Protein AF-A0A7S0J065-F1 (afdb_monomer)

Radius of gyration: 28.49 Å; Cα contacts (8 Å, |Δi|>4): 469; chains: 1; bounding box: 98×64×79 Å

Mean predicted aligned error: 14.34 Å

pLDDT: mean 74.78, std 14.88, range [32.53, 93.94]

Nearest PDB structures (foldseek):
  7ryz-assembly1_C  TM=4.998E-01  e=7.658E-04  Rattus norvegicus
  7rz9-assembly1_A  TM=5.204E-01  e=8.927E-04  Rattus norvegicus
  8i7r-assembly1_C7  TM=1.883E-01  e=3.529E+00  Mus musculus

Sequence (421 aa):
MALDPPTSSSRLDYNSILEQGKMTIRETFSRTREKGEELINTLGITKDDLSKLERVPLICAFASLIINIMLILSIYSQGWVKGTAMYNGEPFTVHASLSDVTFNSVDGQRDLTSKIAGCSDVCHLNDLSGGCTEPVSGTTYPISGTLMTTSPVAWCQLSTAGGATFTLLWVGLVPGLLSIFATAIFAAKEIEKVGKIFDMIEAKGFTPLMQKIVLSLCWGALWICMFVAMVTFSAGVPDSLGIGHVEFESSFGFLRLCFLLISGFGALLITSLFELWHADKVAEAYAEFAETKLFSAKKALYYLLFVQGILYLLLSIKEMHWEVLLVVIAGYYLDAKVENFKLLYIATVSVTILLDIVRIGGFPSFDTMTPGQSFTGVLFIITFLSKFFVLAAIYFYEKEKEQFDNGHEFEQFDLPDEIAE

Structure (mmCIF, N/CA/C/O backbone):
data_AF-A0A7S0J065-F1
#
_entry.id   AF-A0A7S0J065-F1
#
loop_
_atom_site.group_PDB
_atom_site.id
_atom_site.type_symbol
_atom_site.label_atom_id
_atom_site.label_alt_id
_atom_site.label_comp_id
_atom_site.label_asym_id
_atom_site.label_entity_id
_atom_site.label_seq_id
_atom_site.pdbx_PDB_ins_code
_atom_site.Cartn_x
_atom_site.Cartn_y
_atom_site.Cartn_z
_atom_site.occupancy
_atom_site.B_iso_or_equiv
_atom_site.auth_seq_id
_atom_site.auth_comp_id
_atom_site.auth_asym_id
_atom_site.auth_atom_id
_atom_site.pdbx_PDB_model_num
ATOM 1 N N . MET A 1 1 ? 16.752 -34.361 -22.710 1.00 38.97 1 MET A N 1
ATOM 2 C CA . MET A 1 1 ? 17.748 -34.546 -21.634 1.00 38.97 1 MET A CA 1
ATOM 3 C C . MET A 1 1 ? 16.953 -34.531 -20.338 1.00 38.97 1 MET A C 1
ATOM 5 O O . MET A 1 1 ? 16.354 -33.507 -20.045 1.00 38.97 1 MET A O 1
ATOM 9 N N . ALA A 1 2 ? 16.768 -35.686 -19.697 1.00 32.53 2 ALA A N 1
ATOM 10 C CA . ALA A 1 2 ? 15.972 -35.788 -18.475 1.00 32.53 2 ALA A CA 1
ATOM 11 C C . ALA A 1 2 ? 16.761 -35.155 -17.320 1.00 32.53 2 ALA A C 1
ATOM 13 O O . ALA A 1 2 ? 17.936 -35.469 -17.154 1.00 32.53 2 ALA A O 1
ATOM 14 N N . LEU A 1 3 ? 16.144 -34.223 -16.593 1.00 35.75 3 LEU A N 1
ATOM 15 C CA . LEU A 1 3 ? 16.715 -33.647 -15.378 1.00 35.75 3 LEU A CA 1
ATOM 16 C C . LEU A 1 3 ? 16.614 -34.692 -14.264 1.00 35.75 3 LEU A C 1
ATOM 18 O O . LEU A 1 3 ? 15.516 -35.159 -13.958 1.00 35.75 3 LEU A O 1
ATOM 22 N N . ASP A 1 4 ? 17.754 -35.059 -13.685 1.00 36.25 4 ASP A N 1
ATOM 23 C CA . ASP A 1 4 ? 17.805 -35.924 -12.510 1.00 36.25 4 ASP A CA 1
ATOM 24 C C . ASP A 1 4 ? 17.101 -35.250 -11.315 1.00 36.25 4 ASP A C 1
ATOM 26 O O . ASP A 1 4 ? 17.242 -34.038 -11.113 1.00 36.25 4 ASP A O 1
ATOM 30 N N . PRO A 1 5 ? 16.341 -36.001 -10.497 1.00 45.41 5 PRO A N 1
ATOM 31 C CA . PRO A 1 5 ? 15.743 -35.466 -9.283 1.00 45.41 5 PRO A CA 1
ATOM 32 C C . PRO A 1 5 ? 16.831 -35.070 -8.268 1.00 45.41 5 PRO A C 1
ATOM 34 O O . PRO A 1 5 ? 17.869 -35.733 -8.182 1.00 45.41 5 PRO A O 1
ATOM 37 N N . PRO A 1 6 ? 16.603 -34.018 -7.457 1.00 42.81 6 PRO A N 1
ATOM 38 C CA . PRO A 1 6 ? 17.584 -33.545 -6.492 1.00 42.81 6 PRO A CA 1
ATOM 39 C C . PRO A 1 6 ? 17.939 -34.655 -5.497 1.00 42.81 6 PRO A C 1
ATOM 41 O O . PRO A 1 6 ? 17.072 -35.244 -4.845 1.00 42.81 6 PRO A O 1
ATOM 44 N N . THR A 1 7 ? 19.236 -34.936 -5.395 1.00 48.38 7 THR A N 1
ATOM 45 C CA . THR A 1 7 ? 19.818 -35.918 -4.480 1.00 48.38 7 THR A CA 1
ATOM 46 C C . THR A 1 7 ? 19.470 -35.589 -3.026 1.00 48.38 7 THR A C 1
ATOM 48 O O . THR A 1 7 ? 19.351 -34.428 -2.635 1.00 48.38 7 THR A O 1
ATOM 51 N N . SER A 1 8 ? 19.334 -36.624 -2.193 1.00 48.78 8 SER A N 1
ATOM 52 C CA . SER A 1 8 ? 18.976 -36.535 -0.767 1.00 48.78 8 SER A CA 1
ATOM 53 C C . SER A 1 8 ? 19.880 -35.617 0.074 1.00 48.78 8 SER A C 1
ATOM 55 O O . SER A 1 8 ? 19.476 -35.207 1.160 1.00 48.78 8 SER A O 1
ATOM 57 N N . SER A 1 9 ? 21.062 -35.243 -0.428 1.00 43.81 9 SER A N 1
ATOM 58 C CA . SER A 1 9 ? 21.976 -34.293 0.212 1.00 43.81 9 SER A CA 1
ATOM 59 C C . SER A 1 9 ? 21.490 -32.839 0.166 1.00 43.81 9 SER A C 1
ATOM 61 O O . SER A 1 9 ? 21.745 -32.104 1.112 1.00 43.81 9 SER A O 1
ATOM 63 N N . SER A 1 10 ? 20.746 -32.415 -0.865 1.00 45.28 10 SER A N 1
ATOM 64 C CA . SER A 1 10 ? 20.247 -31.027 -0.973 1.00 45.28 10 SER A CA 1
ATOM 65 C C . SER A 1 10 ? 19.024 -30.754 -0.085 1.00 45.28 10 SER A C 1
ATOM 67 O O . SER A 1 10 ? 18.814 -29.631 0.368 1.00 45.28 10 SER A O 1
ATOM 69 N N . ARG A 1 11 ? 18.243 -31.793 0.250 1.00 43.44 11 ARG A N 1
ATOM 70 C CA . ARG A 1 11 ? 17.146 -31.707 1.237 1.00 43.44 11 ARG A CA 1
ATOM 71 C C . ARG A 1 11 ? 17.638 -31.595 2.683 1.00 43.44 11 ARG A C 1
ATOM 73 O O . ARG A 1 11 ? 16.940 -31.014 3.510 1.00 43.44 11 ARG A O 1
ATOM 80 N N . LEU A 1 12 ? 18.810 -32.152 2.993 1.00 46.28 12 LEU A N 1
ATOM 81 C CA . LEU A 1 12 ? 19.429 -32.039 4.319 1.00 46.28 12 LEU A CA 1
ATOM 82 C C . LEU A 1 12 ? 19.931 -30.612 4.595 1.00 46.28 12 LEU A C 1
ATOM 84 O O . LEU A 1 12 ? 19.840 -30.156 5.732 1.00 46.28 12 LEU A O 1
ATOM 88 N N . ASP A 1 13 ? 20.364 -29.898 3.555 1.00 52.78 13 ASP A N 1
ATOM 89 C CA . ASP A 1 13 ? 20.879 -28.527 3.655 1.00 52.78 13 ASP A CA 1
ATOM 90 C C . ASP A 1 13 ? 19.757 -27.480 3.810 1.00 52.78 13 ASP A C 1
ATOM 92 O O . ASP A 1 13 ? 19.875 -26.505 4.541 1.00 52.78 13 ASP A O 1
ATOM 96 N N . TYR A 1 14 ? 18.586 -27.714 3.210 1.00 45.75 14 TYR A N 1
ATOM 97 C CA . TYR A 1 14 ? 17.443 -26.806 3.374 1.00 45.75 14 TYR A CA 1
ATOM 98 C C . TYR A 1 14 ? 16.852 -26.849 4.794 1.00 45.75 14 TYR A C 1
ATOM 100 O O . TYR A 1 14 ? 16.478 -25.822 5.359 1.00 45.75 14 TYR A O 1
ATOM 108 N N . ASN A 1 15 ? 16.792 -28.039 5.401 1.00 50.53 15 ASN A N 1
ATOM 109 C CA . ASN A 1 15 ? 16.288 -28.202 6.765 1.00 50.53 15 ASN A CA 1
ATOM 110 C C . ASN A 1 15 ? 17.253 -27.633 7.815 1.00 50.53 15 ASN A C 1
ATOM 112 O O . ASN A 1 15 ? 16.793 -27.111 8.830 1.00 50.53 15 ASN A O 1
ATOM 116 N N . SER A 1 16 ? 18.569 -27.689 7.577 1.00 57.53 16 SER A N 1
ATOM 117 C CA . SER A 1 16 ? 19.561 -27.075 8.470 1.00 57.53 16 SER A CA 1
ATOM 118 C C . SER A 1 16 ? 19.486 -25.544 8.422 1.00 57.53 16 SER A C 1
ATOM 120 O O . SER A 1 16 ? 19.492 -24.910 9.477 1.00 57.53 16 SER A O 1
ATOM 122 N N . ILE A 1 17 ? 19.306 -24.958 7.230 1.00 55.34 17 ILE A N 1
ATOM 123 C CA . ILE A 1 17 ? 19.110 -23.512 7.031 1.00 55.34 17 ILE A CA 1
ATOM 124 C C . ILE A 1 17 ? 17.791 -23.043 7.665 1.00 55.34 17 ILE A C 1
ATOM 126 O O . ILE A 1 17 ? 17.751 -21.997 8.315 1.00 55.34 17 ILE A O 1
ATOM 130 N N . LEU A 1 18 ? 16.713 -23.827 7.543 1.00 52.88 18 LEU A N 1
ATOM 131 C CA . LEU A 1 18 ? 15.417 -23.516 8.156 1.00 52.88 18 LEU A CA 1
ATOM 132 C C . LEU A 1 18 ? 15.484 -23.553 9.694 1.00 52.88 18 LEU A C 1
ATOM 134 O O . LEU A 1 18 ? 14.922 -22.681 10.358 1.00 52.88 18 LEU A O 1
ATOM 138 N N . GLU A 1 19 ? 16.174 -24.540 10.272 1.00 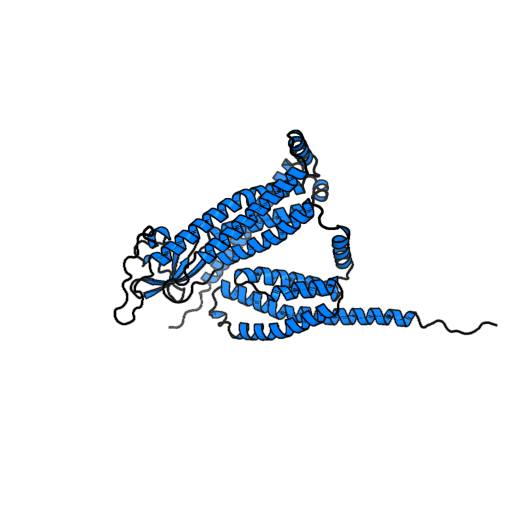62.38 19 GLU A N 1
ATOM 139 C CA . GLU A 1 19 ? 16.371 -24.631 11.724 1.00 62.38 19 GLU A CA 1
ATOM 140 C C . GLU A 1 19 ? 17.329 -23.552 12.250 1.00 62.38 19 GLU A C 1
ATOM 142 O O . GLU A 1 19 ? 17.053 -22.960 13.296 1.00 62.38 19 GLU A O 1
ATOM 147 N N . GLN A 1 20 ? 18.382 -23.196 11.503 1.00 58.31 20 GLN A N 1
ATOM 148 C CA . GLN A 1 20 ? 19.203 -22.019 11.812 1.00 58.31 20 GLN A CA 1
ATOM 149 C C . GLN A 1 20 ? 18.366 -20.737 11.794 1.00 58.31 20 GLN A C 1
ATOM 151 O O . GLN A 1 20 ? 18.419 -19.977 12.757 1.00 58.31 20 GLN A O 1
ATOM 156 N N . GLY A 1 21 ? 17.520 -20.534 10.779 1.00 46.12 21 GLY A N 1
ATOM 157 C CA . GLY A 1 21 ? 16.619 -19.382 10.699 1.00 46.12 21 GLY A CA 1
ATOM 158 C C . GLY A 1 21 ? 15.645 -19.301 11.880 1.00 46.12 21 GLY A C 1
ATOM 159 O O . GLY A 1 21 ? 15.481 -18.235 12.474 1.00 46.12 21 GLY A O 1
ATOM 160 N N . LYS A 1 22 ? 15.050 -20.429 12.295 1.00 57.84 22 LYS A N 1
ATOM 161 C CA . LYS A 1 22 ? 14.186 -20.488 13.489 1.00 57.84 22 LYS A CA 1
ATOM 162 C C . LYS A 1 22 ? 14.945 -20.159 14.772 1.00 57.84 22 LYS A C 1
ATOM 164 O O . LYS A 1 22 ? 14.399 -19.458 15.626 1.00 57.84 22 LYS A O 1
ATOM 169 N N . MET A 1 23 ? 16.179 -20.646 14.918 1.00 60.31 23 MET A N 1
ATOM 170 C CA . MET A 1 23 ? 17.015 -20.336 16.079 1.00 60.31 23 MET A CA 1
ATOM 171 C C . MET A 1 23 ? 17.417 -18.861 16.105 1.00 60.31 23 MET A C 1
ATOM 173 O O . MET A 1 23 ? 17.242 -18.223 17.137 1.00 60.31 23 MET A O 1
ATOM 177 N N . THR A 1 24 ? 17.830 -18.283 14.975 1.00 57.97 24 THR A N 1
ATOM 178 C CA . THR A 1 24 ? 18.167 -16.855 14.880 1.00 57.97 24 THR A CA 1
ATOM 179 C C . THR A 1 24 ? 16.953 -15.967 15.156 1.00 57.97 24 THR A C 1
ATOM 181 O O . THR A 1 24 ? 17.073 -14.975 15.874 1.00 57.97 24 THR A O 1
ATOM 184 N N . ILE A 1 25 ? 15.760 -16.330 14.669 1.00 47.38 25 ILE A N 1
ATOM 185 C CA . ILE A 1 25 ? 14.516 -15.606 14.980 1.00 47.38 25 ILE A CA 1
ATOM 186 C C . ILE A 1 25 ? 14.191 -15.715 16.473 1.00 47.38 25 ILE A C 1
ATOM 188 O O . ILE A 1 25 ? 13.854 -14.710 17.094 1.00 47.38 25 ILE A O 1
ATOM 192 N N . ARG A 1 26 ? 14.326 -16.905 17.072 1.00 54.12 26 ARG A N 1
ATOM 193 C CA . ARG A 1 26 ? 14.060 -17.125 18.501 1.00 54.12 26 ARG A CA 1
ATOM 194 C C . ARG A 1 26 ? 15.049 -16.364 19.390 1.00 54.12 26 ARG A C 1
ATOM 196 O O . ARG A 1 26 ? 14.608 -15.760 20.361 1.00 54.12 26 ARG A O 1
ATOM 203 N N . GLU A 1 27 ? 16.332 -16.329 19.033 1.00 58.59 27 GLU A N 1
ATOM 204 C CA . GLU A 1 27 ? 17.364 -15.540 19.722 1.00 58.59 27 GLU A CA 1
ATOM 205 C C . GLU A 1 27 ? 17.163 -14.032 19.551 1.00 58.59 27 GLU A C 1
ATOM 207 O O . GLU A 1 27 ? 17.367 -13.260 20.488 1.00 58.59 27 GLU A O 1
ATOM 212 N N . THR A 1 28 ? 16.733 -13.589 18.368 1.00 49.56 28 THR A N 1
ATOM 213 C CA . THR A 1 28 ? 16.417 -12.176 18.132 1.00 49.56 28 THR A CA 1
ATOM 214 C C . THR A 1 28 ? 15.194 -11.772 18.948 1.00 49.56 28 THR A C 1
ATOM 216 O O . THR A 1 28 ? 15.209 -10.738 19.606 1.00 49.56 28 THR A O 1
ATOM 219 N N . PHE A 1 29 ? 14.158 -12.612 18.988 1.00 42.94 29 PHE A N 1
ATOM 220 C CA . PHE A 1 29 ? 12.950 -12.365 19.772 1.00 42.94 29 PHE A CA 1
ATOM 221 C C . PHE A 1 29 ? 13.220 -12.405 21.280 1.00 42.94 29 PHE A C 1
ATOM 223 O O . PHE A 1 29 ? 12.695 -11.567 22.010 1.00 42.94 29 PHE A O 1
ATOM 230 N N . SER A 1 30 ? 14.070 -13.324 21.758 1.00 50.72 30 SER A N 1
ATOM 231 C CA . SER A 1 30 ? 14.465 -13.377 23.168 1.00 50.72 30 SER A CA 1
ATOM 232 C C . SER A 1 30 ? 15.315 -12.172 23.554 1.00 50.72 30 SER A C 1
ATOM 234 O O . SER A 1 30 ? 15.022 -11.561 24.571 1.00 50.72 30 SER A O 1
ATOM 236 N N . ARG A 1 31 ? 16.278 -11.749 22.722 1.00 53.66 31 ARG A N 1
ATOM 237 C CA . ARG A 1 31 ? 17.070 -10.530 22.969 1.00 53.66 31 ARG A CA 1
ATOM 238 C C . ARG A 1 31 ? 16.227 -9.261 22.923 1.00 53.66 31 ARG A C 1
ATOM 240 O O . ARG A 1 31 ? 16.458 -8.359 23.718 1.00 53.66 31 ARG A O 1
ATOM 247 N N . THR A 1 32 ? 15.256 -9.164 22.016 1.00 44.19 32 THR A N 1
ATOM 248 C CA . THR A 1 32 ? 14.344 -8.011 21.953 1.00 44.19 32 THR A CA 1
ATOM 249 C C . THR A 1 32 ? 13.386 -8.000 23.140 1.00 44.19 32 THR A C 1
ATOM 251 O O . THR A 1 32 ? 13.103 -6.934 23.676 1.00 44.19 32 THR A O 1
ATOM 254 N N . ARG A 1 33 ? 12.929 -9.172 23.597 1.00 44.78 33 ARG A N 1
ATOM 255 C CA . ARG A 1 33 ? 12.126 -9.301 24.815 1.00 44.78 33 ARG A CA 1
ATOM 256 C C . ARG A 1 33 ? 12.929 -8.962 26.065 1.00 44.78 33 ARG A C 1
ATOM 258 O O . ARG A 1 33 ? 12.426 -8.225 26.892 1.00 44.78 33 ARG A O 1
ATOM 265 N N . GLU A 1 34 ? 14.158 -9.445 26.178 1.00 52.84 34 GLU A N 1
ATOM 266 C CA . GLU A 1 34 ? 15.046 -9.193 27.315 1.00 52.84 34 GLU A CA 1
ATOM 267 C C . GLU A 1 34 ? 15.449 -7.716 27.374 1.00 52.84 34 GLU A C 1
ATOM 269 O O . GLU A 1 34 ? 15.315 -7.096 28.420 1.00 52.84 34 GLU A O 1
ATOM 274 N N . LYS A 1 35 ? 15.778 -7.095 26.231 1.00 51.91 35 LYS A N 1
ATOM 275 C CA . LYS A 1 35 ? 15.955 -5.635 26.133 1.00 51.91 35 LYS A CA 1
ATOM 276 C C . LYS A 1 35 ? 14.668 -4.864 26.402 1.00 51.91 35 LYS A C 1
ATOM 278 O O . LYS A 1 35 ? 14.729 -3.764 26.934 1.00 51.91 35 LYS A O 1
ATOM 283 N N . GLY A 1 36 ? 13.514 -5.411 26.025 1.00 42.78 36 GLY A N 1
ATOM 284 C CA . GLY A 1 36 ? 12.201 -4.847 26.324 1.00 42.78 36 GLY A CA 1
ATOM 285 C C . GLY A 1 36 ? 11.890 -4.889 27.819 1.00 42.78 36 GLY A C 1
ATOM 286 O O . GLY A 1 36 ? 11.462 -3.886 28.372 1.00 42.78 36 GLY A O 1
ATOM 287 N N . GLU A 1 37 ? 12.166 -6.008 28.486 1.00 46.53 37 GLU A N 1
ATOM 288 C CA . GLU A 1 37 ? 12.028 -6.192 29.933 1.00 46.53 37 GLU A CA 1
ATOM 289 C C . GLU A 1 37 ? 13.063 -5.349 30.698 1.00 46.53 37 GLU A C 1
ATOM 291 O O . GLU A 1 37 ? 12.725 -4.743 31.710 1.00 46.53 37 GLU A O 1
ATOM 296 N N . GLU A 1 38 ? 14.284 -5.203 30.182 1.00 48.38 38 GLU A N 1
ATOM 297 C CA . GLU A 1 38 ? 15.314 -4.302 30.708 1.00 48.38 38 GLU A CA 1
ATOM 298 C C . GLU A 1 38 ? 14.906 -2.829 30.547 1.00 48.38 38 GLU A C 1
ATOM 300 O O . GLU A 1 38 ? 15.022 -2.064 31.500 1.00 48.38 38 GLU A O 1
ATOM 305 N N . LEU A 1 39 ? 14.330 -2.427 29.406 1.00 48.06 39 LEU A N 1
ATOM 306 C CA . LEU A 1 39 ? 13.744 -1.093 29.203 1.00 48.06 39 LEU A CA 1
ATOM 307 C C . LEU A 1 39 ? 12.543 -0.849 30.122 1.00 48.06 39 LEU A C 1
ATOM 309 O O . LEU A 1 39 ? 12.469 0.209 30.734 1.00 48.06 39 LEU A O 1
ATOM 313 N N . ILE A 1 40 ? 11.636 -1.816 30.266 1.00 51.16 40 ILE A N 1
ATOM 314 C CA . ILE A 1 40 ? 10.468 -1.748 31.161 1.00 51.16 40 ILE A CA 1
ATOM 315 C C . ILE A 1 40 ? 10.916 -1.618 32.623 1.00 51.16 40 ILE A C 1
ATOM 317 O O . ILE A 1 40 ? 10.384 -0.778 33.353 1.00 51.16 40 ILE A O 1
ATOM 321 N N . ASN A 1 41 ? 11.938 -2.373 33.033 1.00 51.06 41 ASN A N 1
ATOM 322 C CA . ASN A 1 41 ? 12.505 -2.324 34.380 1.00 51.06 41 ASN A CA 1
ATOM 323 C C . ASN A 1 41 ? 13.295 -1.029 34.630 1.00 51.06 41 ASN A C 1
ATOM 325 O O . ASN A 1 41 ? 13.161 -0.428 35.694 1.00 51.06 41 ASN A O 1
ATOM 329 N N . THR A 1 42 ? 14.051 -0.539 33.642 1.00 51.88 42 THR A N 1
ATOM 330 C CA . THR A 1 42 ? 14.790 0.737 33.722 1.00 51.88 42 THR A CA 1
ATOM 331 C C . THR A 1 42 ? 13.832 1.934 33.733 1.00 51.88 42 THR A C 1
ATOM 333 O O . THR A 1 42 ? 14.056 2.926 34.429 1.00 51.88 42 THR A O 1
ATOM 336 N N . LEU A 1 43 ? 12.710 1.831 33.016 1.00 49.50 43 LEU A N 1
ATOM 337 C CA . LEU A 1 43 ? 11.635 2.821 33.007 1.00 49.50 43 LEU A CA 1
ATOM 338 C C . LEU A 1 43 ? 10.685 2.671 34.205 1.00 49.50 43 LEU A C 1
ATOM 340 O O . LEU A 1 43 ? 9.884 3.574 34.445 1.00 49.50 43 LEU A O 1
ATOM 344 N N . GLY A 1 44 ? 10.818 1.621 35.025 1.00 49.88 44 GLY A N 1
ATOM 345 C CA . GLY A 1 44 ? 9.998 1.371 36.216 1.00 49.88 44 GLY A CA 1
ATOM 346 C C . GLY A 1 44 ? 8.502 1.248 35.919 1.00 49.88 44 GLY A C 1
ATOM 347 O O . GLY A 1 44 ? 7.700 1.719 36.719 1.00 49.88 44 GLY A O 1
ATOM 348 N N . ILE A 1 45 ? 8.144 0.694 34.758 1.00 55.97 45 ILE A N 1
ATOM 349 C CA . ILE A 1 45 ? 6.756 0.550 34.300 1.00 55.97 45 ILE A CA 1
ATOM 350 C C . ILE A 1 45 ? 6.160 -0.699 34.963 1.00 55.97 45 ILE A C 1
ATOM 352 O O . ILE A 1 45 ? 6.635 -1.816 34.754 1.00 55.97 45 ILE A O 1
ATOM 356 N N . THR A 1 46 ? 5.126 -0.514 35.781 1.00 58.72 46 THR A N 1
ATOM 357 C CA . THR A 1 46 ? 4.411 -1.601 36.469 1.00 58.72 46 THR A CA 1
ATOM 358 C C . THR A 1 46 ? 3.276 -2.163 35.603 1.00 58.72 46 THR A C 1
ATOM 360 O O . THR A 1 46 ? 2.862 -1.551 34.620 1.00 58.72 46 THR A O 1
ATOM 363 N N . LYS A 1 47 ? 2.724 -3.338 35.952 1.00 55.59 47 LYS A N 1
ATOM 364 C CA . LYS A 1 47 ? 1.550 -3.897 35.246 1.00 55.59 47 LYS A CA 1
ATOM 365 C C . LYS A 1 47 ? 0.320 -2.976 35.297 1.00 55.59 47 LYS A C 1
ATOM 367 O O . LYS A 1 47 ? -0.462 -2.991 34.353 1.00 55.59 47 LYS A O 1
ATOM 372 N N . ASP A 1 48 ? 0.200 -2.145 36.329 1.00 58.81 48 ASP A N 1
ATOM 373 C CA . ASP A 1 48 ? -0.869 -1.146 36.457 1.00 58.81 48 ASP A CA 1
ATOM 374 C C . ASP A 1 48 ? -0.692 0.042 35.495 1.00 58.81 48 ASP A C 1
ATOM 376 O O . ASP A 1 48 ? -1.656 0.736 35.173 1.00 58.81 48 ASP A O 1
ATOM 380 N N . ASP A 1 49 ? 0.517 0.271 34.978 1.00 57.47 49 ASP A N 1
ATOM 381 C CA . ASP A 1 49 ? 0.776 1.321 33.989 1.00 57.47 49 ASP A CA 1
ATOM 382 C C . ASP A 1 49 ? 0.370 0.889 32.572 1.00 57.47 49 ASP A C 1
ATOM 384 O O . ASP A 1 49 ? 0.043 1.730 31.737 1.00 57.47 49 ASP A O 1
ATOM 388 N N . LEU A 1 50 ? 0.287 -0.423 32.314 1.00 56.56 50 LEU A N 1
ATOM 389 C CA . LEU A 1 50 ? -0.228 -0.961 31.050 1.00 56.56 50 LEU A CA 1
ATOM 390 C C . LEU A 1 50 ? -1.733 -0.710 30.873 1.00 56.56 50 LEU A C 1
ATOM 392 O O . LEU A 1 50 ? -2.188 -0.517 29.747 1.00 56.56 50 LEU A O 1
ATOM 396 N N . SER A 1 51 ? -2.509 -0.682 31.962 1.00 59.69 51 SER A N 1
ATOM 397 C CA . SER A 1 51 ? -3.941 -0.349 31.915 1.00 59.69 51 SER A CA 1
ATOM 398 C C . SER A 1 51 ? -4.232 1.135 31.682 1.00 59.69 51 SER A C 1
ATOM 400 O O . SER A 1 51 ? -5.352 1.458 31.299 1.00 59.69 51 SER A O 1
ATOM 402 N N . LYS A 1 52 ? -3.241 2.013 31.881 1.00 62.50 52 LYS A N 1
ATOM 403 C CA . LYS A 1 52 ? -3.350 3.473 31.708 1.00 62.50 52 LYS A CA 1
ATOM 404 C C . LYS A 1 52 ? -2.948 3.948 30.303 1.00 62.50 52 LYS A C 1
ATOM 406 O O . LYS A 1 52 ? -2.949 5.137 30.015 1.00 62.50 52 LYS A O 1
ATOM 411 N N . LEU A 1 53 ? -2.545 3.032 29.420 1.00 69.88 53 LEU A N 1
ATOM 412 C CA . LEU A 1 53 ? -2.187 3.372 28.043 1.00 69.88 53 LEU A CA 1
ATOM 413 C C . LEU A 1 53 ? -3.444 3.633 27.209 1.00 69.88 53 LEU A C 1
ATOM 415 O O . LEU A 1 53 ? -4.343 2.788 27.134 1.00 69.88 53 LEU A O 1
ATOM 419 N N . GLU A 1 54 ? -3.465 4.750 26.484 1.00 73.50 54 GLU A N 1
ATOM 420 C CA . GLU A 1 54 ? -4.505 4.990 25.487 1.00 73.50 54 GLU A CA 1
ATOM 421 C C . GLU A 1 54 ? -4.338 4.015 24.312 1.00 73.50 54 GLU A C 1
ATOM 423 O O . GLU A 1 54 ? -3.350 4.036 23.571 1.00 73.50 54 GLU A O 1
ATOM 428 N N . ARG A 1 55 ? -5.334 3.139 24.133 1.00 75.50 55 ARG A N 1
ATOM 429 C CA . ARG A 1 55 ? -5.260 2.004 23.197 1.00 75.50 55 ARG A CA 1
ATOM 430 C C . ARG A 1 55 ? -5.112 2.435 21.740 1.00 75.50 55 ARG A C 1
ATOM 432 O O . ARG A 1 55 ? -4.342 1.827 21.006 1.00 75.50 55 ARG A O 1
ATOM 439 N N . VAL A 1 56 ? -5.846 3.465 21.319 1.00 80.81 56 VAL A N 1
ATOM 440 C CA . VAL A 1 56 ? -5.861 3.919 19.922 1.00 80.81 56 VAL A CA 1
ATOM 441 C C . VAL A 1 56 ? -4.504 4.504 19.500 1.00 80.81 56 VAL A C 1
ATOM 443 O O . VAL A 1 56 ? -3.914 3.969 18.558 1.00 80.81 56 VAL A O 1
ATOM 446 N N . PRO A 1 57 ? -3.938 5.509 20.199 1.00 81.94 57 PRO A N 1
ATOM 447 C CA . PRO A 1 57 ? -2.594 5.997 19.901 1.00 81.94 57 PRO A CA 1
ATOM 448 C C . PRO A 1 57 ? -1.526 4.897 19.959 1.00 81.94 57 PRO A C 1
ATOM 450 O O . PRO A 1 57 ? -0.648 4.857 19.099 1.00 81.94 57 PRO A O 1
ATOM 453 N N . LEU A 1 58 ? -1.625 3.952 20.901 1.00 79.81 58 LEU A N 1
ATOM 454 C CA . LEU A 1 58 ? -0.686 2.830 20.992 1.00 79.81 58 LEU A CA 1
ATOM 455 C C . LEU A 1 58 ? -0.724 1.929 19.744 1.00 79.81 58 LEU A C 1
ATOM 457 O O . LEU A 1 58 ? 0.327 1.588 19.196 1.00 79.81 58 LEU A O 1
ATOM 461 N N . ILE A 1 59 ? -1.924 1.574 19.269 1.00 81.06 59 ILE A N 1
ATOM 462 C CA . ILE A 1 59 ? -2.104 0.790 18.037 1.00 81.06 59 ILE A CA 1
ATOM 463 C C . ILE A 1 59 ? -1.544 1.560 16.836 1.00 81.06 59 ILE A C 1
ATOM 465 O O . ILE A 1 59 ? -0.799 0.983 16.044 1.00 81.06 59 ILE A O 1
ATOM 469 N N . CYS A 1 60 ? -1.839 2.859 16.721 1.00 85.50 60 CYS A N 1
ATOM 470 C CA . CYS A 1 60 ? -1.320 3.693 15.633 1.00 85.50 60 CYS A CA 1
ATOM 471 C C . CYS A 1 60 ? 0.210 3.807 15.663 1.00 85.50 60 CYS A C 1
ATOM 473 O O . CYS A 1 60 ? 0.839 3.771 14.607 1.00 85.50 60 CYS A O 1
ATOM 475 N N . ALA A 1 61 ? 0.824 3.893 16.847 1.00 83.12 61 ALA A N 1
ATOM 476 C CA . ALA A 1 61 ? 2.278 3.921 16.991 1.00 83.12 61 ALA A CA 1
ATOM 477 C C . ALA A 1 61 ? 2.920 2.604 16.523 1.00 83.12 61 ALA A C 1
ATOM 479 O O . ALA A 1 61 ? 3.882 2.623 15.753 1.00 83.12 61 ALA A O 1
ATOM 480 N N . PHE A 1 62 ? 2.362 1.459 16.932 1.00 83.81 62 PHE A N 1
ATOM 481 C CA . PHE A 1 62 ? 2.862 0.145 16.521 1.00 83.81 62 PHE A CA 1
ATOM 482 C C . PHE A 1 62 ? 2.663 -0.111 15.022 1.00 83.81 62 PHE A C 1
ATOM 484 O O . PHE A 1 62 ? 3.575 -0.577 14.340 1.00 83.81 62 PHE A O 1
ATOM 491 N N . ALA A 1 63 ? 1.494 0.245 14.486 1.00 85.06 63 ALA A N 1
ATOM 492 C CA . ALA A 1 63 ? 1.230 0.156 13.058 1.00 85.06 63 ALA A CA 1
ATOM 493 C C . ALA A 1 63 ? 2.192 1.043 12.254 1.00 85.06 63 ALA A C 1
ATOM 495 O O . ALA A 1 63 ? 2.769 0.586 11.271 1.00 85.06 63 ALA A O 1
ATOM 496 N N . SER A 1 64 ? 2.430 2.278 12.705 1.00 84.50 64 SER A N 1
ATOM 497 C CA . SER A 1 64 ? 3.366 3.202 12.057 1.00 84.50 64 SER A CA 1
ATOM 498 C C . SER A 1 64 ? 4.797 2.654 12.030 1.00 84.50 64 SER A C 1
ATOM 500 O O . SER A 1 64 ? 5.471 2.777 11.007 1.00 84.50 64 SER A O 1
ATOM 502 N N . LEU A 1 65 ? 5.249 1.957 13.080 1.00 87.25 65 LEU A N 1
ATOM 503 C CA . LEU A 1 65 ? 6.543 1.263 13.067 1.00 87.25 65 LEU A CA 1
ATOM 504 C C . LEU A 1 65 ? 6.631 0.234 11.931 1.00 87.25 65 LEU A C 1
ATOM 506 O O . LEU A 1 65 ? 7.595 0.247 11.167 1.00 87.25 65 LEU A O 1
ATOM 510 N N . ILE A 1 66 ? 5.619 -0.627 11.795 1.00 86.75 66 ILE A N 1
ATOM 511 C CA . ILE A 1 66 ? 5.573 -1.638 10.729 1.00 86.75 66 ILE A CA 1
ATOM 512 C C . ILE A 1 66 ? 5.574 -0.962 9.354 1.00 86.75 66 ILE A C 1
ATOM 514 O O . ILE A 1 66 ? 6.341 -1.359 8.478 1.00 86.75 66 ILE A O 1
ATOM 518 N N . ILE A 1 67 ? 4.767 0.085 9.177 1.00 87.56 67 ILE A N 1
ATOM 519 C CA . ILE A 1 67 ? 4.649 0.795 7.900 1.00 87.56 67 ILE A CA 1
ATOM 520 C C . ILE A 1 67 ? 5.979 1.446 7.503 1.00 87.56 67 ILE A C 1
ATOM 522 O O . ILE A 1 67 ? 6.393 1.328 6.353 1.00 87.56 67 ILE A O 1
ATOM 526 N N . ASN A 1 68 ? 6.684 2.085 8.441 1.00 85.94 68 ASN A N 1
ATOM 527 C CA . ASN A 1 68 ? 7.988 2.693 8.165 1.00 85.94 68 ASN A CA 1
ATOM 528 C C . ASN A 1 68 ? 9.046 1.633 7.810 1.00 85.94 68 ASN A C 1
ATOM 530 O O . ASN A 1 68 ? 9.836 1.853 6.895 1.00 85.94 68 ASN A O 1
ATOM 534 N N . ILE A 1 69 ? 9.036 0.463 8.463 1.00 87.25 69 ILE A N 1
ATOM 535 C CA . ILE A 1 69 ? 9.922 -0.656 8.096 1.00 87.25 69 ILE A CA 1
ATOM 536 C C . ILE A 1 69 ? 9.614 -1.139 6.673 1.00 87.25 69 ILE A C 1
ATOM 538 O O . ILE A 1 69 ? 10.529 -1.281 5.863 1.00 87.25 69 ILE A O 1
ATOM 542 N N . MET A 1 70 ? 8.336 -1.352 6.347 1.00 85.75 70 MET A N 1
ATOM 543 C CA . MET A 1 70 ? 7.918 -1.753 5.000 1.00 85.75 70 MET A CA 1
ATOM 544 C C . MET A 1 70 ? 8.304 -0.709 3.948 1.00 85.75 70 MET A C 1
ATOM 546 O O . MET A 1 70 ? 8.765 -1.071 2.867 1.00 85.75 70 MET A O 1
ATOM 550 N N . LEU A 1 71 ? 8.172 0.580 4.271 1.00 85.31 71 LEU A N 1
ATOM 551 C CA . LEU A 1 71 ? 8.563 1.678 3.393 1.00 85.31 71 LEU A CA 1
ATOM 552 C C . LEU A 1 71 ? 10.072 1.672 3.113 1.00 85.31 71 LEU A C 1
ATOM 554 O O . LEU A 1 71 ? 10.471 1.775 1.957 1.00 85.31 71 LEU A O 1
ATOM 558 N N . ILE A 1 72 ? 10.907 1.487 4.141 1.00 86.69 72 ILE A N 1
ATOM 559 C CA . ILE A 1 72 ? 12.366 1.382 3.982 1.00 86.69 72 ILE A CA 1
ATOM 560 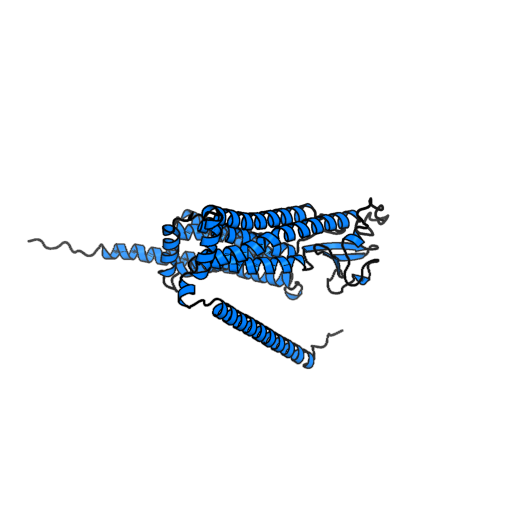C C . ILE A 1 72 ? 12.725 0.183 3.098 1.00 86.69 72 ILE A C 1
ATOM 562 O O . ILE A 1 72 ? 13.497 0.331 2.152 1.00 86.69 72 ILE A O 1
ATOM 566 N N . LEU A 1 73 ? 12.140 -0.991 3.358 1.00 84.50 73 LEU A N 1
ATOM 567 C CA . LEU A 1 73 ? 12.374 -2.184 2.537 1.00 84.50 73 LEU A CA 1
ATOM 568 C C . LEU A 1 73 ? 11.971 -1.953 1.074 1.00 84.50 73 LEU A C 1
ATOM 570 O O . LEU A 1 73 ? 12.695 -2.356 0.169 1.00 84.50 73 LEU A O 1
ATOM 574 N N . SER A 1 74 ? 10.860 -1.251 0.841 1.00 84.38 74 SER A N 1
ATOM 575 C CA . SER A 1 74 ? 10.408 -0.883 -0.501 1.00 84.38 74 SER A CA 1
ATOM 576 C C . SER A 1 74 ? 11.373 0.069 -1.212 1.00 84.38 74 SER A C 1
ATOM 578 O O . SER A 1 74 ? 11.587 -0.085 -2.411 1.00 84.38 74 SER A O 1
ATOM 580 N N . ILE A 1 75 ? 11.954 1.047 -0.509 1.00 84.06 75 ILE A N 1
ATOM 581 C CA . ILE A 1 75 ? 12.906 2.014 -1.086 1.00 84.06 75 ILE A CA 1
ATOM 582 C C . ILE A 1 75 ? 14.146 1.300 -1.640 1.00 84.06 75 ILE A C 1
ATOM 584 O O . ILE A 1 75 ? 14.598 1.633 -2.732 1.00 84.06 75 ILE A O 1
ATOM 588 N N . TYR A 1 76 ? 14.664 0.306 -0.915 1.00 80.62 76 TYR A N 1
ATOM 589 C CA . TYR A 1 76 ? 15.879 -0.426 -1.296 1.00 80.62 76 TYR A CA 1
ATOM 590 C C . TYR A 1 76 ? 15.628 -1.664 -2.169 1.00 80.62 76 TYR A C 1
ATOM 592 O O . TYR A 1 76 ? 16.575 -2.264 -2.673 1.00 80.62 76 TYR A O 1
ATOM 600 N N . SER A 1 77 ? 14.373 -2.074 -2.350 1.00 80.25 77 SER A N 1
ATOM 601 C CA . SER A 1 77 ? 14.038 -3.248 -3.152 1.00 80.25 77 SER A CA 1
ATOM 602 C C . SER A 1 77 ? 14.061 -2.923 -4.645 1.00 80.25 77 SER A C 1
ATOM 604 O O . SER A 1 77 ? 13.414 -1.984 -5.114 1.00 80.25 77 SER A O 1
ATOM 606 N N . GLN A 1 78 ? 14.758 -3.765 -5.407 1.00 70.12 78 GLN A N 1
ATOM 607 C CA . GLN A 1 78 ? 14.616 -3.839 -6.859 1.00 70.12 78 GLN A CA 1
ATOM 608 C C . GLN A 1 78 ? 13.226 -4.410 -7.170 1.00 70.12 78 GLN A C 1
ATOM 610 O O . GLN A 1 78 ? 12.858 -5.440 -6.607 1.00 70.12 78 GLN A O 1
ATOM 615 N N . GLY A 1 79 ? 12.432 -3.707 -7.979 1.00 80.00 79 GLY A N 1
ATOM 616 C CA . GLY A 1 79 ? 11.037 -4.084 -8.242 1.00 80.00 79 GLY A CA 1
ATOM 617 C C . GLY A 1 79 ? 10.039 -2.936 -8.123 1.00 80.00 79 GLY A C 1
ATOM 618 O O . GLY A 1 79 ? 8.919 -3.125 -7.648 1.00 80.00 79 GLY A O 1
ATOM 619 N N . TRP A 1 80 ? 10.438 -1.723 -8.505 1.00 88.31 80 TRP A N 1
ATOM 620 C CA . TRP A 1 80 ? 9.502 -0.608 -8.654 1.00 88.31 80 TRP A CA 1
ATOM 621 C C . TRP A 1 80 ? 8.782 -0.686 -9.990 1.00 88.31 80 TRP A C 1
ATOM 623 O O . TRP A 1 80 ? 7.573 -0.461 -10.066 1.00 88.31 80 TRP A O 1
ATOM 633 N N . VAL A 1 81 ? 9.540 -1.027 -11.027 1.00 89.69 81 VAL A N 1
ATOM 634 C CA . VAL A 1 81 ? 9.101 -1.007 -12.411 1.00 89.69 81 VAL A CA 1
ATOM 635 C C . VAL A 1 81 ? 9.713 -2.185 -13.165 1.00 89.69 81 VAL A C 1
ATOM 637 O O . VAL A 1 81 ? 10.916 -2.426 -13.067 1.00 89.69 81 VAL A O 1
ATOM 640 N N . LYS A 1 82 ? 8.895 -2.841 -13.988 1.00 89.50 82 LYS A N 1
ATOM 641 C CA . LYS A 1 82 ? 9.305 -3.838 -14.973 1.00 89.50 82 LYS A CA 1
ATOM 642 C C . LYS A 1 82 ? 9.038 -3.345 -16.385 1.00 89.50 82 LYS A C 1
ATOM 644 O O . LYS A 1 82 ? 7.993 -2.767 -16.660 1.00 89.50 82 LYS A O 1
ATOM 649 N N . GLY A 1 83 ? 9.944 -3.634 -17.306 1.00 88.12 83 GLY A N 1
ATOM 650 C CA . GLY A 1 83 ? 9.710 -3.399 -18.729 1.00 88.12 83 GLY A CA 1
ATOM 651 C C . GLY A 1 83 ? 10.618 -4.242 -19.610 1.00 88.12 83 GLY A C 1
ATOM 652 O O . GLY A 1 83 ? 11.370 -5.087 -19.121 1.00 88.12 83 GLY A O 1
ATOM 653 N N . THR A 1 84 ? 10.565 -4.004 -20.918 1.00 88.31 84 THR A N 1
ATOM 654 C CA . THR A 1 84 ? 11.483 -4.622 -21.880 1.00 88.31 84 THR A CA 1
ATOM 655 C C . THR A 1 84 ? 12.313 -3.543 -22.564 1.00 88.31 84 THR A C 1
ATOM 657 O O . THR A 1 84 ? 11.771 -2.670 -23.247 1.00 88.31 84 THR A O 1
ATOM 660 N N . ALA A 1 85 ? 13.629 -3.610 -22.368 1.00 85.81 85 ALA A N 1
ATOM 661 C CA . ALA A 1 85 ? 14.603 -2.734 -23.011 1.00 85.81 85 ALA A CA 1
ATOM 662 C C . ALA A 1 85 ? 15.297 -3.426 -24.181 1.00 85.81 85 ALA A C 1
ATOM 664 O O . ALA A 1 85 ? 15.326 -4.651 -24.268 1.00 85.81 85 ALA A O 1
ATOM 665 N N . MET A 1 86 ? 15.878 -2.622 -25.065 1.00 83.00 86 MET A N 1
ATOM 666 C CA . MET A 1 86 ? 16.653 -3.069 -26.215 1.00 83.00 86 MET A CA 1
ATOM 667 C C . MET A 1 86 ? 18.121 -2.714 -26.017 1.00 83.00 86 MET A C 1
ATOM 669 O O . MET A 1 86 ? 18.448 -1.576 -25.670 1.00 83.00 86 MET A O 1
ATOM 673 N N . TYR A 1 87 ? 19.010 -3.665 -26.291 1.00 81.00 87 TYR A N 1
ATOM 674 C CA . TYR A 1 87 ? 20.447 -3.418 -26.358 1.00 81.00 87 TYR A CA 1
ATOM 675 C C . TYR A 1 87 ? 21.049 -4.177 -27.542 1.00 81.00 87 TYR A C 1
ATOM 677 O O . TYR A 1 87 ? 20.909 -5.391 -27.643 1.00 81.00 87 TYR A O 1
ATOM 685 N N . ASN A 1 88 ? 21.689 -3.455 -28.466 1.00 77.06 88 ASN A N 1
ATOM 686 C CA . ASN A 1 88 ? 22.230 -3.990 -29.723 1.00 77.06 88 ASN A CA 1
ATOM 687 C C . ASN A 1 88 ? 21.240 -4.858 -30.530 1.00 77.06 88 ASN A C 1
ATOM 689 O O . ASN A 1 88 ? 21.644 -5.787 -31.225 1.00 77.06 88 ASN A O 1
ATOM 693 N N . GLY A 1 89 ? 19.942 -4.548 -30.454 1.00 73.62 89 GLY A N 1
ATOM 694 C CA . GLY A 1 89 ? 18.888 -5.280 -31.155 1.00 73.62 89 GLY A CA 1
ATOM 695 C C . GLY A 1 89 ? 18.350 -6.518 -30.441 1.00 73.62 89 GLY A C 1
ATOM 696 O O . GLY A 1 89 ? 17.425 -7.143 -30.956 1.00 73.62 89 GLY A O 1
ATOM 697 N N . GLU A 1 90 ? 18.872 -6.853 -29.262 1.00 79.88 90 GLU A N 1
ATOM 698 C CA . GLU A 1 90 ? 18.349 -7.928 -28.421 1.00 79.88 90 GLU A CA 1
ATOM 699 C C . GLU A 1 90 ? 17.425 -7.353 -27.327 1.00 79.88 90 GLU A C 1
ATOM 701 O O . GLU A 1 90 ? 17.771 -6.336 -26.712 1.00 79.88 90 GLU A O 1
ATOM 706 N N . PRO A 1 91 ? 16.249 -7.962 -27.079 1.00 83.62 91 PRO A N 1
ATOM 707 C CA . PRO A 1 91 ? 15.365 -7.569 -25.989 1.00 83.62 91 PRO A CA 1
ATOM 708 C C . PRO A 1 91 ? 15.815 -8.162 -24.647 1.00 83.62 91 PRO A C 1
ATOM 710 O O . PRO A 1 91 ? 16.156 -9.342 -24.552 1.00 83.62 91 PRO A O 1
ATOM 713 N N . PHE A 1 92 ? 15.732 -7.357 -23.590 1.00 83.94 92 PHE A N 1
ATOM 714 C CA . PHE A 1 92 ? 16.050 -7.732 -22.212 1.00 83.94 92 PHE A CA 1
ATOM 715 C C . PHE A 1 92 ? 14.904 -7.349 -21.281 1.00 83.94 92 PHE A C 1
ATOM 717 O O . PHE A 1 92 ? 14.314 -6.275 -21.419 1.00 83.94 92 PHE A O 1
ATOM 724 N N . THR A 1 93 ? 14.607 -8.209 -20.307 1.00 86.69 93 THR A N 1
ATOM 725 C CA . THR A 1 93 ? 13.672 -7.872 -19.229 1.00 86.69 93 THR A CA 1
ATOM 726 C C . THR A 1 93 ? 14.396 -6.988 -18.229 1.00 86.69 93 THR A C 1
ATOM 728 O O . THR A 1 93 ? 15.473 -7.334 -17.751 1.00 86.69 93 THR A O 1
ATOM 731 N N . VAL A 1 94 ? 13.800 -5.849 -17.909 1.00 86.44 94 VAL A N 1
ATOM 732 C CA . VAL A 1 94 ? 14.373 -4.843 -17.023 1.00 86.44 94 VAL A CA 1
ATOM 733 C C . VAL A 1 94 ? 13.582 -4.799 -15.736 1.00 86.44 94 VAL A C 1
ATOM 735 O O . VAL A 1 94 ? 12.357 -4.691 -15.788 1.00 86.44 94 VAL A O 1
ATOM 738 N N . HIS A 1 95 ? 14.289 -4.816 -14.610 1.00 88.44 95 HIS A N 1
ATOM 739 C CA . HIS A 1 95 ? 13.738 -4.496 -13.299 1.00 88.44 95 HIS A CA 1
ATOM 740 C C . HIS A 1 95 ? 14.447 -3.254 -12.772 1.00 88.44 95 HIS A C 1
ATOM 742 O O . HIS A 1 95 ? 15.656 -3.260 -12.540 1.00 88.44 95 HIS A O 1
ATOM 748 N N . ALA A 1 96 ? 13.696 -2.172 -12.607 1.00 87.38 96 ALA A N 1
ATOM 749 C CA . ALA A 1 96 ? 14.217 -0.912 -12.108 1.00 87.38 96 ALA A CA 1
ATOM 750 C C . ALA A 1 96 ? 13.820 -0.696 -10.642 1.00 87.38 96 ALA A C 1
ATOM 752 O O . ALA A 1 96 ? 12.688 -0.969 -10.222 1.00 87.38 96 ALA A O 1
ATOM 753 N N . SER A 1 97 ? 14.777 -0.210 -9.857 1.00 87.06 97 SER A N 1
ATOM 754 C CA . SER A 1 97 ? 14.574 0.421 -8.556 1.00 87.06 97 SER A CA 1
ATOM 755 C C . SER A 1 97 ? 14.500 1.947 -8.727 1.00 87.06 97 SER A C 1
ATOM 757 O O . SER A 1 97 ? 14.419 2.461 -9.842 1.00 87.06 97 SER A O 1
ATOM 759 N N . LEU A 1 98 ? 14.521 2.691 -7.618 1.00 87.06 98 LEU A N 1
ATOM 760 C CA . LEU A 1 98 ? 14.578 4.155 -7.648 1.00 87.06 98 LEU A CA 1
ATOM 761 C C . LEU A 1 98 ? 15.912 4.712 -8.177 1.00 87.06 98 LEU A C 1
ATOM 763 O O . LEU A 1 98 ? 15.952 5.859 -8.613 1.00 87.06 98 LEU A O 1
ATOM 767 N N . SER A 1 99 ? 16.995 3.935 -8.113 1.00 85.75 99 SER A N 1
ATOM 768 C CA . SER A 1 99 ? 18.357 4.375 -8.464 1.00 85.75 99 SER A CA 1
ATOM 769 C C . SER A 1 99 ? 19.071 3.450 -9.445 1.00 85.75 99 SER A C 1
ATOM 771 O O . SER A 1 99 ? 19.989 3.882 -10.141 1.00 85.75 99 SER A O 1
ATOM 773 N N . ASP A 1 100 ? 18.648 2.193 -9.512 1.00 86.50 100 ASP A N 1
ATOM 774 C CA . ASP A 1 100 ? 19.400 1.107 -10.121 1.00 86.50 100 ASP A CA 1
ATOM 775 C C . ASP A 1 100 ? 18.519 0.266 -11.032 1.00 86.50 100 ASP A C 1
ATOM 777 O O . ASP A 1 100 ? 17.294 0.246 -10.920 1.00 86.50 100 ASP A O 1
ATOM 781 N N . VAL A 1 101 ? 19.164 -0.469 -11.925 1.00 86.25 101 VAL A N 1
ATOM 782 C CA . VAL A 1 101 ? 18.529 -1.346 -12.895 1.00 86.25 101 VAL A CA 1
ATOM 783 C C . VAL A 1 101 ? 19.276 -2.668 -12.942 1.00 86.25 101 VAL A C 1
ATOM 785 O O . VAL A 1 101 ? 20.510 -2.701 -12.965 1.00 86.25 101 VAL A O 1
ATOM 788 N N . THR A 1 102 ? 18.515 -3.755 -13.002 1.00 85.44 102 THR A N 1
ATOM 789 C CA . THR A 1 102 ? 19.016 -5.086 -13.343 1.00 85.44 102 THR A CA 1
ATOM 790 C C . THR A 1 102 ? 18.372 -5.582 -14.629 1.00 85.44 102 THR A C 1
ATOM 792 O O . THR A 1 102 ? 17.214 -5.278 -14.942 1.00 85.44 102 THR A O 1
ATOM 795 N N . PHE A 1 103 ? 19.156 -6.326 -15.404 1.00 83.38 103 PHE A N 1
ATOM 796 C CA . PHE A 1 103 ? 18.769 -6.829 -16.713 1.00 83.38 103 PHE A CA 1
ATOM 797 C C . PHE A 1 103 ? 18.779 -8.346 -16.695 1.00 83.38 103 PHE A C 1
ATOM 799 O O . PHE A 1 103 ? 19.809 -8.970 -16.472 1.00 83.38 103 PHE A O 1
ATOM 806 N N . ASN A 1 104 ? 17.639 -8.942 -17.009 1.00 82.06 104 ASN A N 1
ATOM 807 C CA . ASN A 1 104 ? 17.472 -10.380 -17.108 1.00 82.06 104 ASN A CA 1
ATOM 808 C C . ASN A 1 104 ? 17.219 -10.789 -18.564 1.00 82.06 104 ASN A C 1
ATOM 810 O O . ASN A 1 104 ? 16.733 -10.010 -19.389 1.00 82.06 104 ASN A O 1
ATOM 814 N N . SER A 1 105 ? 17.500 -12.054 -18.882 1.00 71.12 105 SER A N 1
ATOM 815 C CA . SER A 1 105 ? 16.984 -12.695 -20.097 1.00 71.12 105 SER A CA 1
ATOM 816 C C . SER A 1 105 ? 15.464 -12.523 -20.187 1.00 71.12 105 SER A C 1
ATOM 818 O O . SER A 1 105 ? 14.805 -12.455 -19.150 1.00 71.12 105 SER A O 1
ATOM 820 N N . VAL A 1 106 ? 14.895 -12.548 -21.394 1.00 63.62 106 VAL A N 1
ATOM 821 C CA . VAL A 1 106 ? 13.434 -12.450 -21.599 1.00 63.62 106 VAL A CA 1
ATOM 822 C C . VAL A 1 106 ? 12.663 -13.476 -20.752 1.00 63.62 106 VAL A C 1
ATOM 824 O O . VAL A 1 106 ? 11.664 -13.127 -20.130 1.00 63.62 106 VAL A O 1
ATOM 827 N N . ASP A 1 107 ? 13.206 -14.689 -20.601 1.00 62.69 107 ASP A N 1
ATOM 828 C CA . ASP A 1 107 ? 12.626 -15.767 -19.782 1.00 62.69 107 ASP A CA 1
ATOM 829 C C . ASP A 1 107 ? 12.847 -15.598 -18.260 1.00 62.69 107 ASP A C 1
ATOM 831 O O . ASP A 1 107 ? 12.476 -16.464 -17.471 1.00 62.69 107 ASP A O 1
ATOM 835 N N . GLY A 1 108 ? 13.504 -14.518 -17.823 1.00 62.03 108 GLY A N 1
ATOM 836 C CA . GLY A 1 108 ? 13.764 -14.191 -16.414 1.00 62.03 108 GLY A CA 1
ATOM 837 C C . GLY A 1 108 ? 14.777 -15.087 -15.688 1.00 62.03 108 GLY A C 1
ATOM 838 O O . GLY A 1 108 ? 15.009 -14.895 -14.501 1.00 62.03 108 GLY A O 1
ATOM 839 N N . GLN A 1 109 ? 15.382 -16.065 -16.370 1.00 60.53 109 GLN A N 1
ATOM 840 C CA . GLN A 1 109 ? 16.200 -17.104 -15.731 1.00 60.53 109 GLN A CA 1
ATOM 841 C C . GLN A 1 109 ? 17.693 -16.779 -15.602 1.00 60.53 109 GLN A C 1
ATOM 843 O O . GLN A 1 109 ? 18.392 -17.463 -14.854 1.00 60.53 109 GLN A O 1
ATOM 848 N N . ARG A 1 110 ? 18.216 -15.795 -16.341 1.00 69.00 110 ARG A N 1
ATOM 849 C CA . ARG A 1 110 ? 19.636 -15.417 -16.276 1.00 69.00 110 ARG A CA 1
ATOM 850 C C . ARG A 1 110 ? 19.783 -13.917 -16.134 1.00 69.00 110 ARG A C 1
ATOM 852 O O . ARG A 1 110 ? 19.238 -13.185 -16.956 1.00 69.00 110 ARG A O 1
ATOM 859 N N . ASP A 1 111 ? 20.572 -13.505 -15.154 1.00 74.75 111 ASP A N 1
ATOM 860 C CA . ASP A 1 111 ? 21.069 -12.140 -15.054 1.00 74.75 111 ASP A CA 1
ATOM 861 C C . ASP A 1 111 ? 22.065 -11.885 -16.196 1.00 74.75 111 ASP A C 1
ATOM 863 O O . ASP A 1 111 ? 22.993 -12.666 -16.434 1.00 74.75 111 ASP A O 1
ATOM 867 N N . LEU A 1 112 ? 21.808 -10.830 -16.958 1.00 77.12 112 LEU A N 1
ATOM 868 C CA . LEU A 1 112 ? 22.580 -10.380 -18.110 1.00 77.12 112 LEU A CA 1
ATOM 869 C C . LEU A 1 112 ? 23.091 -8.946 -17.908 1.00 77.12 112 LEU A C 1
ATOM 871 O O . LEU A 1 112 ? 23.585 -8.349 -18.863 1.00 77.12 112 LEU A O 1
ATOM 875 N N . THR A 1 113 ? 23.018 -8.409 -16.686 1.00 74.56 113 THR A N 1
ATOM 876 C CA . THR A 1 113 ? 23.438 -7.041 -16.341 1.00 74.56 113 THR A CA 1
ATOM 877 C C . THR A 1 113 ? 24.885 -6.773 -16.755 1.00 74.56 113 THR A C 1
ATOM 879 O O . THR A 1 113 ? 25.162 -5.771 -17.410 1.00 74.56 113 THR A O 1
ATOM 882 N N . SER A 1 114 ? 25.789 -7.729 -16.525 1.00 71.12 114 SER A N 1
ATOM 883 C CA . SER A 1 114 ? 27.207 -7.634 -16.907 1.00 71.12 114 SER A CA 1
ATOM 884 C C . SER A 1 114 ? 27.476 -7.651 -18.419 1.00 71.12 114 SER A C 1
ATOM 886 O O . SER A 1 114 ? 28.597 -7.372 -18.848 1.00 71.12 114 SER A O 1
ATOM 888 N N . LYS A 1 115 ? 26.477 -7.973 -19.256 1.00 72.12 115 LYS A N 1
ATOM 889 C CA . LYS A 1 115 ? 26.605 -7.890 -20.722 1.00 72.12 115 LYS A CA 1
ATOM 890 C C . LYS A 1 115 ? 26.428 -6.472 -21.256 1.00 72.12 115 LYS A C 1
ATOM 892 O O . LYS A 1 115 ? 26.766 -6.225 -22.414 1.00 72.12 115 LYS A O 1
ATOM 897 N N . ILE A 1 116 ? 25.882 -5.562 -20.455 1.00 74.12 116 ILE A N 1
ATOM 898 C CA . ILE A 1 116 ? 25.637 -4.186 -20.872 1.00 74.12 116 ILE A CA 1
ATOM 899 C C . ILE A 1 116 ? 26.873 -3.350 -20.560 1.00 74.12 116 ILE A C 1
ATOM 901 O O . ILE A 1 116 ? 27.374 -3.333 -19.437 1.00 74.12 116 ILE A O 1
ATOM 905 N N . ALA A 1 117 ? 27.388 -2.655 -21.576 1.00 68.94 117 ALA A N 1
ATOM 906 C CA . ALA A 1 117 ? 28.557 -1.799 -21.418 1.00 68.94 117 ALA A CA 1
ATOM 907 C C . ALA A 1 117 ? 28.308 -0.717 -20.351 1.00 68.94 117 ALA A C 1
ATOM 909 O O . ALA A 1 117 ? 27.332 0.022 -20.438 1.00 68.94 117 ALA A O 1
ATOM 910 N N . GLY A 1 118 ? 29.211 -0.618 -19.371 1.00 66.94 118 GLY A N 1
ATOM 911 C CA . GLY A 1 118 ? 29.096 0.319 -18.247 1.00 66.94 118 GLY A CA 1
ATOM 912 C C . GLY A 1 118 ? 28.367 -0.240 -17.021 1.00 66.94 118 GLY A C 1
ATOM 913 O O . GLY A 1 118 ? 28.386 0.404 -15.979 1.00 66.94 118 GLY A O 1
ATOM 914 N N . CYS A 1 119 ? 27.797 -1.443 -17.108 1.00 74.94 119 CYS A N 1
ATOM 915 C CA . CYS A 1 119 ? 27.154 -2.123 -15.989 1.00 74.94 119 CYS A CA 1
ATOM 916 C C . CYS A 1 119 ? 28.065 -3.232 -15.427 1.00 74.94 119 CYS A C 1
ATOM 918 O O . CYS A 1 119 ? 28.832 -3.857 -16.162 1.00 74.94 119 CYS A O 1
ATOM 920 N N . SER A 1 120 ? 27.980 -3.483 -14.117 1.00 70.19 120 SER A N 1
ATOM 921 C CA . SER A 1 120 ? 28.641 -4.624 -13.460 1.00 70.19 120 SER A CA 1
ATOM 922 C C . SER A 1 120 ? 27.588 -5.630 -12.976 1.00 70.19 120 SER A C 1
ATOM 924 O O . SER A 1 120 ? 26.825 -6.130 -13.800 1.00 70.19 120 SER A O 1
ATOM 926 N N . ASP A 1 121 ? 27.506 -5.896 -11.671 1.00 66.81 121 ASP A N 1
ATOM 927 C CA . ASP A 1 121 ? 26.441 -6.710 -11.065 1.00 66.81 121 ASP A CA 1
ATOM 928 C C . ASP A 1 121 ? 25.147 -5.897 -10.860 1.00 66.81 121 ASP A C 1
ATOM 930 O O . ASP A 1 121 ? 24.055 -6.444 -10.752 1.00 66.81 121 ASP A O 1
ATOM 934 N N . VAL A 1 122 ? 25.262 -4.566 -10.831 1.00 69.31 122 VAL A N 1
ATOM 935 C CA . VAL A 1 122 ? 24.154 -3.605 -10.770 1.00 69.31 122 VAL A CA 1
ATOM 936 C C . VAL A 1 122 ? 24.473 -2.458 -11.727 1.00 69.31 122 VAL A C 1
ATOM 938 O O . VAL A 1 122 ? 25.643 -2.086 -11.869 1.00 69.31 122 VAL A O 1
ATOM 941 N N . CYS A 1 123 ? 23.459 -1.910 -12.402 1.00 81.12 123 CYS A N 1
ATOM 942 C CA . CYS A 1 123 ? 23.629 -0.756 -13.280 1.00 81.12 123 CYS A CA 1
ATOM 943 C C . CYS A 1 123 ? 22.904 0.474 -12.734 1.00 81.12 123 CYS A C 1
ATOM 945 O O . CYS A 1 123 ? 21.687 0.444 -12.560 1.00 81.12 123 CYS A O 1
ATOM 947 N N . HIS A 1 124 ? 23.623 1.567 -12.475 1.00 84.31 124 HIS A N 1
ATOM 948 C CA . HIS A 1 124 ? 22.995 2.794 -11.992 1.00 84.31 124 HIS A CA 1
ATOM 949 C C . HIS A 1 124 ? 22.227 3.497 -13.123 1.00 84.31 124 HIS A C 1
ATOM 951 O O . HIS A 1 124 ? 22.724 3.642 -14.243 1.00 84.31 124 HIS A O 1
ATOM 957 N N . LEU A 1 125 ? 21.030 4.013 -12.824 1.00 82.19 125 LEU A N 1
ATOM 958 C CA . LEU A 1 125 ? 20.214 4.785 -13.777 1.00 82.19 125 LEU A CA 1
ATOM 959 C C . LEU A 1 125 ? 20.955 6.020 -14.317 1.00 82.19 125 LEU A C 1
ATOM 961 O O . LEU A 1 125 ? 20.750 6.434 -15.460 1.00 82.19 125 LEU A O 1
ATOM 965 N N . ASN A 1 126 ? 21.843 6.605 -13.513 1.00 78.62 126 ASN A N 1
ATOM 966 C CA . ASN A 1 126 ? 22.664 7.748 -13.916 1.00 78.62 126 ASN A CA 1
ATOM 967 C C . ASN A 1 126 ? 23.697 7.391 -14.991 1.00 78.62 126 ASN A C 1
ATOM 969 O O . ASN A 1 126 ? 23.938 8.200 -15.887 1.00 78.62 126 ASN A O 1
ATOM 973 N N . ASP A 1 127 ? 24.241 6.176 -14.949 1.00 77.31 127 ASP A N 1
ATOM 974 C CA . ASP A 1 127 ? 25.202 5.704 -15.947 1.00 77.31 127 ASP A CA 1
ATOM 975 C C . ASP A 1 127 ? 24.489 5.415 -17.277 1.00 77.31 127 ASP A C 1
ATOM 977 O O . ASP A 1 127 ? 24.959 5.814 -18.343 1.00 77.31 127 ASP A O 1
ATOM 981 N N . LEU A 1 128 ? 23.292 4.816 -17.213 1.00 75.88 128 LEU A N 1
ATOM 982 C CA . LEU A 1 128 ? 22.452 4.520 -18.384 1.00 75.88 128 LEU A CA 1
ATOM 983 C C . LEU A 1 128 ? 21.866 5.772 -19.052 1.00 75.88 128 LEU A C 1
ATOM 985 O O . LEU A 1 128 ? 21.658 5.794 -20.265 1.00 75.88 128 LEU A O 1
ATOM 989 N N . SER A 1 129 ? 21.583 6.815 -18.271 1.00 74.25 129 SER A N 1
ATOM 990 C CA . SER A 1 129 ? 21.018 8.069 -18.783 1.00 74.25 129 SER A CA 1
ATOM 991 C C . SER A 1 129 ? 22.056 8.999 -19.415 1.00 74.25 129 SER A C 1
ATOM 993 O O . SER A 1 129 ? 21.665 9.991 -20.031 1.00 74.25 129 SER A O 1
ATOM 995 N N . GLY A 1 130 ? 23.361 8.718 -19.282 1.00 67.12 130 GLY A N 1
ATOM 996 C CA . GLY A 1 130 ? 24.423 9.527 -19.895 1.00 67.12 130 GLY A CA 1
ATOM 997 C C . GLY A 1 130 ? 24.365 11.008 -19.495 1.00 67.12 130 GLY A C 1
ATOM 998 O O . GLY A 1 130 ? 24.629 11.893 -20.314 1.00 67.12 130 GLY A O 1
ATOM 999 N N . GLY A 1 131 ? 23.935 11.290 -18.259 1.00 65.06 131 GLY A N 1
ATOM 1000 C CA . GLY A 1 131 ? 23.760 12.654 -17.755 1.00 65.06 131 GLY A CA 1
ATOM 1001 C C . GLY A 1 131 ? 22.606 13.431 -18.397 1.00 65.06 131 GLY A C 1
ATOM 1002 O O . GLY A 1 131 ? 22.623 14.659 -18.354 1.00 65.06 131 GLY A O 1
ATOM 1003 N N . CYS A 1 132 ? 21.627 12.746 -19.004 1.00 68.69 132 CYS A N 1
ATOM 1004 C CA . CYS A 1 132 ? 20.463 13.367 -19.646 1.00 68.69 132 CYS A CA 1
ATOM 1005 C C . CYS A 1 132 ? 20.823 14.376 -20.753 1.00 68.69 132 CYS A C 1
ATOM 1007 O O . CYS A 1 132 ? 20.082 15.328 -21.005 1.00 68.69 132 CYS A O 1
ATOM 1009 N N . THR A 1 133 ? 21.974 14.191 -21.401 1.00 57.38 133 THR A N 1
ATOM 1010 C CA . THR A 1 133 ? 22.379 15.006 -22.551 1.00 57.38 133 THR A CA 1
ATOM 1011 C C . THR A 1 133 ? 21.559 14.625 -23.793 1.00 57.38 133 THR A C 1
ATOM 1013 O O . THR A 1 133 ? 21.026 13.517 -23.865 1.00 57.38 133 THR A O 1
ATOM 1016 N N . GLU A 1 134 ? 21.368 15.575 -24.722 1.00 52.81 134 GLU A N 1
ATOM 1017 C CA . GLU A 1 134 ? 20.442 15.450 -25.863 1.00 52.81 134 GLU A CA 1
ATOM 1018 C C . GLU A 1 134 ? 20.551 14.109 -26.613 1.00 52.81 134 GLU A C 1
ATOM 1020 O O . GLU A 1 134 ? 21.642 13.540 -26.714 1.00 52.81 134 GLU A O 1
ATOM 1025 N N . PRO A 1 135 ? 19.427 13.591 -27.151 1.00 50.84 135 PRO A N 1
ATOM 1026 C CA . PRO A 1 135 ? 19.354 12.234 -27.666 1.00 50.84 135 PRO A CA 1
ATOM 1027 C C . PRO A 1 135 ? 20.391 12.016 -28.767 1.00 50.84 135 PRO A C 1
ATOM 1029 O O . PRO A 1 135 ? 20.282 12.566 -29.864 1.00 50.84 135 PRO A O 1
ATOM 1032 N N . VAL A 1 136 ? 21.361 11.136 -28.506 1.00 52.88 136 VAL A N 1
ATOM 1033 C CA . VAL A 1 136 ? 22.087 10.474 -29.588 1.00 52.88 136 VAL A CA 1
ATOM 1034 C C . VAL A 1 136 ? 21.013 9.781 -30.413 1.00 52.88 136 VAL A C 1
ATOM 1036 O O . VAL A 1 136 ? 20.279 8.947 -29.880 1.00 52.88 136 VAL A O 1
ATOM 1039 N N . SER A 1 137 ? 20.845 10.199 -31.669 1.00 49.97 137 SER A N 1
ATOM 1040 C CA . SER A 1 137 ? 19.828 9.665 -32.571 1.00 49.97 137 SER A CA 1
ATOM 1041 C C . SER A 1 137 ? 19.884 8.141 -32.509 1.00 49.97 137 SER A C 1
ATOM 1043 O O . SER A 1 137 ? 20.891 7.548 -32.897 1.00 49.97 137 SER A O 1
ATOM 1045 N N . GLY A 1 138 ? 18.848 7.525 -31.930 1.00 54.22 138 GLY A N 1
ATOM 1046 C CA . GLY A 1 138 ? 18.831 6.087 -31.700 1.00 54.22 138 GLY A CA 1
ATOM 1047 C C . GLY A 1 138 ? 19.081 5.374 -33.020 1.00 54.22 138 GLY A C 1
ATOM 1048 O O . GLY A 1 138 ? 18.426 5.675 -34.021 1.00 54.22 138 GLY A O 1
ATOM 1049 N N . THR A 1 139 ? 20.051 4.462 -33.049 1.00 58.09 139 THR A N 1
ATOM 1050 C CA . THR A 1 139 ? 20.260 3.620 -34.221 1.00 58.09 139 THR A CA 1
ATOM 1051 C C . THR A 1 139 ? 19.006 2.771 -34.379 1.00 58.09 139 THR A C 1
ATOM 1053 O O . THR A 1 139 ? 18.668 1.946 -33.534 1.00 58.09 139 THR A O 1
ATOM 1056 N N . THR A 1 140 ? 18.235 3.041 -35.425 1.00 59.69 140 THR A N 1
ATOM 1057 C CA . THR A 1 140 ? 17.080 2.225 -35.791 1.00 59.69 140 THR A CA 1
ATOM 1058 C C . THR A 1 140 ? 17.510 1.240 -36.863 1.00 59.69 140 THR A C 1
ATOM 1060 O O . THR A 1 140 ? 18.395 1.522 -37.675 1.00 59.69 140 THR A O 1
ATOM 1063 N N . TYR A 1 141 ? 16.905 0.056 -36.876 1.00 54.94 141 TYR A N 1
ATOM 1064 C CA . TYR A 1 141 ? 17.089 -0.851 -37.998 1.00 54.94 141 TYR A CA 1
ATOM 1065 C C . TYR A 1 141 ? 16.515 -0.206 -39.268 1.00 54.94 141 TYR A C 1
ATOM 1067 O O . TYR A 1 141 ? 15.336 0.153 -39.278 1.00 54.94 141 TYR A O 1
ATOM 1075 N N . PRO A 1 142 ? 17.289 -0.109 -40.364 1.00 49.00 142 PRO A N 1
ATOM 1076 C CA . PRO A 1 142 ? 16.870 0.597 -41.578 1.00 49.00 142 PRO A CA 1
ATOM 1077 C C . PRO A 1 142 ? 15.661 -0.033 -42.290 1.00 49.00 142 PRO A C 1
ATOM 1079 O O . PRO A 1 142 ? 15.085 0.590 -43.174 1.00 49.00 142 PRO A O 1
ATOM 1082 N N . ILE A 1 143 ? 15.277 -1.261 -41.921 1.00 54.97 143 ILE A N 1
ATOM 1083 C CA . ILE A 1 143 ? 14.198 -2.029 -42.561 1.00 54.97 143 ILE A CA 1
ATOM 1084 C C . ILE A 1 143 ? 12.928 -2.063 -41.693 1.00 54.97 143 ILE A C 1
ATOM 1086 O O . ILE A 1 143 ? 11.828 -1.974 -42.225 1.00 54.97 143 ILE A O 1
ATOM 1090 N N . SER A 1 144 ? 13.057 -2.183 -40.367 1.00 58.84 144 SER A N 1
ATOM 1091 C CA . SER A 1 144 ? 11.922 -2.303 -39.435 1.00 58.84 144 SER A CA 1
ATOM 1092 C C . SER A 1 144 ? 11.614 -1.019 -38.660 1.00 58.84 144 SER A C 1
ATOM 1094 O O . SER A 1 144 ? 10.569 -0.943 -38.021 1.00 58.84 144 SER A O 1
ATOM 1096 N N . GLY A 1 145 ? 12.517 -0.030 -38.657 1.00 60.59 145 GLY A N 1
ATOM 1097 C CA . GLY A 1 145 ? 12.393 1.180 -37.837 1.00 60.59 145 GLY A CA 1
ATOM 1098 C C . GLY A 1 145 ? 12.483 0.926 -36.326 1.00 60.59 145 GLY A C 1
ATOM 1099 O O . GLY A 1 145 ? 12.291 1.850 -35.541 1.00 60.59 145 GLY A O 1
ATOM 1100 N N . THR A 1 146 ? 12.777 -0.308 -35.900 1.00 62.03 146 THR A N 1
ATOM 1101 C CA . THR A 1 146 ? 12.883 -0.675 -34.484 1.00 62.03 146 THR A CA 1
ATOM 1102 C C . THR A 1 146 ? 14.179 -0.142 -33.883 1.00 62.03 146 THR A C 1
ATOM 1104 O O . THR A 1 146 ? 15.233 -0.182 -34.521 1.00 62.03 146 THR A O 1
ATOM 1107 N N . LEU A 1 147 ? 14.103 0.357 -32.649 1.00 64.50 147 LEU A N 1
ATOM 1108 C CA . LEU A 1 147 ? 15.257 0.830 -31.885 1.00 64.50 147 LEU A CA 1
ATOM 1109 C C . LEU A 1 147 ? 16.242 -0.325 -31.639 1.00 64.50 147 LEU A C 1
ATOM 1111 O O . LEU A 1 147 ? 15.851 -1.372 -31.122 1.00 64.50 147 LEU A O 1
ATOM 1115 N N . MET A 1 148 ? 17.518 -0.142 -31.989 1.00 67.44 148 MET A N 1
ATOM 1116 C CA . MET A 1 148 ? 18.588 -1.079 -31.617 1.00 67.44 148 MET A CA 1
ATOM 1117 C C . MET A 1 148 ? 18.938 -0.956 -30.132 1.00 67.44 148 MET A C 1
ATOM 1119 O O . MET A 1 148 ? 19.361 -1.929 -29.512 1.00 67.44 148 MET A O 1
ATOM 1123 N N . THR A 1 149 ? 18.758 0.231 -29.558 1.00 76.75 149 THR A N 1
ATOM 1124 C CA . THR A 1 149 ? 19.023 0.525 -28.152 1.00 76.75 149 THR A CA 1
ATOM 1125 C C . THR A 1 149 ? 17.898 1.368 -27.565 1.00 76.75 149 THR A C 1
ATOM 1127 O O . THR A 1 149 ? 17.347 2.245 -28.235 1.00 76.75 149 THR A O 1
ATOM 1130 N N . THR A 1 150 ? 17.535 1.105 -26.310 1.00 80.06 150 THR A N 1
ATOM 1131 C CA . THR A 1 150 ? 16.580 1.942 -25.574 1.00 80.06 150 THR A CA 1
ATOM 11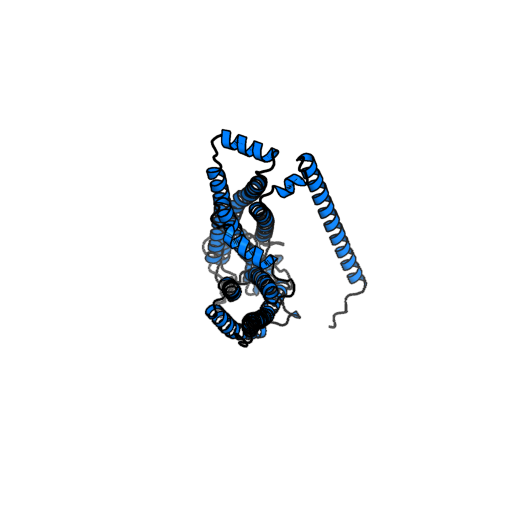32 C C . THR A 1 150 ? 17.058 3.388 -25.538 1.00 80.06 150 THR A C 1
ATOM 1134 O O . THR A 1 150 ? 18.226 3.657 -25.262 1.00 80.06 150 THR A O 1
ATOM 1137 N N . SER A 1 151 ? 16.141 4.320 -25.809 1.00 77.00 151 SER A N 1
ATOM 1138 C CA . SER A 1 151 ? 16.450 5.748 -25.849 1.00 77.00 151 SER A CA 1
ATOM 1139 C C . SER A 1 151 ? 17.024 6.238 -24.509 1.00 77.00 151 SER A C 1
ATOM 1141 O O . SER A 1 151 ? 16.406 5.987 -23.469 1.00 77.00 151 SER A O 1
ATOM 1143 N N . PRO A 1 152 ? 18.127 7.015 -24.510 1.00 76.62 152 PRO A N 1
ATOM 1144 C CA . PRO A 1 152 ? 18.651 7.672 -23.309 1.00 76.62 152 PRO A CA 1
ATOM 1145 C C . PRO A 1 152 ? 17.611 8.534 -22.578 1.00 76.62 152 PRO A C 1
ATOM 1147 O O . PRO A 1 152 ? 17.658 8.671 -21.357 1.00 76.62 152 PRO A O 1
ATOM 1150 N N . VAL A 1 153 ? 16.622 9.065 -23.308 1.00 80.75 153 VAL A N 1
ATOM 1151 C CA . VAL A 1 153 ? 15.522 9.863 -22.741 1.00 80.75 153 VAL A CA 1
ATOM 1152 C C . VAL A 1 153 ? 14.660 9.036 -21.785 1.00 80.75 153 VAL A C 1
ATOM 1154 O O . VAL A 1 153 ? 14.289 9.537 -20.728 1.00 80.75 153 VAL A O 1
ATOM 1157 N N . ALA A 1 154 ? 14.384 7.769 -22.109 1.00 84.19 154 ALA A N 1
ATOM 1158 C CA . ALA A 1 154 ? 13.587 6.893 -21.249 1.00 84.19 154 ALA A CA 1
ATOM 1159 C C . ALA A 1 154 ? 14.325 6.586 -19.934 1.00 84.19 154 ALA A C 1
ATOM 1161 O O . ALA A 1 154 ? 13.735 6.648 -18.856 1.00 84.19 154 ALA A O 1
ATOM 1162 N N . TRP A 1 155 ? 15.640 6.351 -20.007 1.00 86.44 155 TRP A N 1
ATOM 1163 C CA . TRP A 1 155 ? 16.486 6.176 -18.822 1.00 86.44 155 TRP A CA 1
ATOM 1164 C C . TRP A 1 155 ? 16.582 7.450 -17.980 1.00 86.44 155 TRP A C 1
ATOM 1166 O O . TRP A 1 155 ? 16.545 7.381 -16.754 1.00 86.44 155 TRP A O 1
ATOM 1176 N N . CYS A 1 156 ? 16.650 8.619 -18.621 1.00 86.19 156 CYS A N 1
ATOM 1177 C CA . CYS A 1 156 ? 16.654 9.906 -17.930 1.00 86.19 156 CYS A CA 1
ATOM 1178 C C . CYS A 1 156 ? 15.326 10.197 -17.208 1.00 86.19 156 CYS A C 1
ATOM 1180 O O . CYS A 1 156 ? 15.334 10.642 -16.058 1.00 86.19 156 CYS A O 1
ATOM 1182 N N . GLN A 1 157 ? 14.187 9.919 -17.852 1.00 88.00 157 GLN A N 1
ATOM 1183 C CA . GLN A 1 157 ? 12.862 10.038 -17.234 1.00 88.00 157 GLN A CA 1
ATOM 1184 C C . GLN A 1 157 ? 12.759 9.145 -15.996 1.00 88.00 157 GLN A C 1
ATOM 1186 O O . GLN A 1 157 ? 12.400 9.620 -14.919 1.00 88.00 157 GLN A O 1
ATOM 1191 N N . LEU A 1 158 ? 13.182 7.884 -16.122 1.00 89.00 158 LEU A N 1
ATOM 1192 C CA . LEU A 1 158 ? 13.182 6.929 -15.019 1.00 89.00 158 LEU A CA 1
ATOM 1193 C C . LEU A 1 158 ? 14.128 7.348 -13.879 1.00 89.00 158 LEU A C 1
ATOM 1195 O O . LEU A 1 158 ? 13.732 7.283 -12.717 1.00 89.00 158 LEU A O 1
ATOM 1199 N N . SER A 1 159 ? 15.330 7.847 -14.196 1.00 89.06 159 SER A N 1
ATOM 1200 C CA . SER A 1 159 ? 16.275 8.388 -13.204 1.00 89.06 159 SER A CA 1
ATOM 1201 C C . SER A 1 159 ? 15.693 9.589 -12.453 1.00 89.06 159 SER A C 1
ATOM 1203 O O . SER A 1 159 ? 15.726 9.648 -11.224 1.00 89.06 159 SER A O 1
ATOM 1205 N N . THR A 1 160 ? 15.088 10.532 -13.178 1.00 88.69 160 THR A N 1
ATOM 1206 C CA . THR A 1 160 ? 14.507 11.747 -12.590 1.00 88.69 160 THR A CA 1
ATOM 1207 C C . THR A 1 160 ? 13.309 11.414 -11.702 1.00 88.69 160 THR A C 1
ATOM 1209 O O . THR A 1 160 ? 13.212 11.910 -10.576 1.00 88.69 160 THR A O 1
ATOM 1212 N N . ALA A 1 161 ? 12.417 10.538 -12.177 1.00 90.50 161 ALA A N 1
ATOM 1213 C CA . ALA A 1 161 ? 11.271 10.058 -11.413 1.00 90.50 161 ALA A CA 1
ATOM 1214 C C . ALA A 1 161 ? 11.722 9.306 -10.152 1.00 90.50 161 ALA A C 1
ATOM 1216 O O . ALA A 1 161 ? 11.215 9.573 -9.058 1.00 90.50 161 ALA A O 1
ATOM 1217 N N . GLY A 1 162 ? 12.708 8.415 -10.285 1.00 89.94 162 GLY A N 1
ATOM 1218 C CA . GLY A 1 162 ? 13.289 7.652 -9.185 1.00 89.94 162 GLY A CA 1
ATOM 1219 C C . GLY A 1 162 ? 13.951 8.539 -8.128 1.00 89.94 162 GLY A C 1
ATOM 1220 O O . GLY A 1 162 ? 13.616 8.436 -6.947 1.00 89.94 162 GLY A O 1
ATOM 1221 N N . GLY A 1 163 ? 14.799 9.486 -8.539 1.00 88.88 163 GLY A N 1
ATOM 1222 C CA . GLY A 1 163 ? 15.493 10.417 -7.642 1.00 88.88 163 GLY A CA 1
ATOM 1223 C C . GLY A 1 163 ? 14.558 11.378 -6.897 1.00 88.88 163 GLY A C 1
ATOM 1224 O O . GLY A 1 163 ? 14.711 11.586 -5.687 1.00 88.88 163 GLY A O 1
ATOM 1225 N N . ALA A 1 164 ? 13.548 11.929 -7.581 1.00 89.69 164 ALA A N 1
ATOM 1226 C CA . ALA A 1 164 ? 12.534 12.775 -6.948 1.00 89.69 164 ALA A CA 1
ATOM 1227 C C . ALA A 1 164 ? 11.717 11.988 -5.913 1.00 89.69 164 ALA A C 1
ATOM 1229 O O . ALA A 1 164 ? 11.523 12.444 -4.785 1.00 89.69 164 ALA A O 1
ATOM 1230 N N . THR A 1 165 ? 11.303 10.773 -6.274 1.00 92.19 165 THR A N 1
ATOM 1231 C CA . THR A 1 165 ? 10.546 9.869 -5.398 1.00 92.19 165 THR A CA 1
ATOM 1232 C C . THR A 1 165 ? 11.369 9.468 -4.183 1.00 92.19 165 THR A C 1
ATOM 1234 O O . THR A 1 165 ? 10.895 9.603 -3.059 1.00 92.19 165 THR A O 1
ATOM 1237 N N . PHE A 1 166 ? 12.626 9.065 -4.376 1.00 90.25 166 PHE A N 1
ATOM 1238 C CA . PHE A 1 166 ? 13.547 8.741 -3.288 1.00 90.25 166 PHE A CA 1
ATOM 1239 C C . PHE A 1 166 ? 13.674 9.900 -2.293 1.00 90.25 166 PHE A C 1
ATOM 1241 O O . PHE A 1 166 ? 13.545 9.704 -1.083 1.00 90.25 166 PHE A O 1
ATOM 1248 N N . THR A 1 167 ? 13.858 11.120 -2.804 1.00 88.88 167 THR A N 1
ATOM 1249 C CA . THR A 1 167 ? 13.984 12.325 -1.975 1.00 88.88 167 THR A CA 1
ATOM 1250 C C . THR A 1 167 ? 12.708 12.589 -1.179 1.00 88.88 167 THR A C 1
ATOM 1252 O O . THR A 1 167 ? 12.772 12.787 0.033 1.00 88.88 167 THR A O 1
ATOM 1255 N N . LEU A 1 168 ? 11.542 12.548 -1.829 1.00 90.88 168 LEU A N 1
ATOM 1256 C CA . LEU A 1 168 ? 10.249 12.774 -1.179 1.00 90.88 168 LEU A CA 1
ATOM 1257 C C . LEU A 1 168 ? 9.953 11.731 -0.097 1.00 90.88 168 LEU A C 1
ATOM 1259 O O . LEU A 1 168 ? 9.465 12.085 0.976 1.00 90.88 168 LEU A O 1
ATOM 1263 N N . LEU A 1 169 ? 10.287 10.462 -0.342 1.00 88.75 169 LEU A N 1
ATOM 1264 C CA . LEU A 1 169 ? 10.096 9.401 0.644 1.00 88.75 169 LEU A CA 1
ATOM 1265 C C . LEU A 1 169 ? 10.991 9.592 1.867 1.00 88.75 169 LEU A C 1
ATOM 1267 O O . LEU A 1 169 ? 10.509 9.436 2.984 1.00 88.75 169 LEU A O 1
ATOM 1271 N N . TRP A 1 170 ? 12.249 10.003 1.690 1.00 86.69 170 TRP A N 1
ATOM 1272 C CA . TRP A 1 170 ? 13.135 10.322 2.815 1.00 86.69 170 TRP A CA 1
ATOM 1273 C C . TRP A 1 170 ? 12.696 11.562 3.591 1.00 86.69 170 TRP A C 1
ATOM 1275 O O . TRP A 1 170 ? 12.699 11.546 4.824 1.00 86.69 170 TRP A O 1
ATOM 1285 N N . VAL A 1 171 ? 12.267 12.613 2.887 1.00 88.19 171 VAL A N 1
ATOM 1286 C CA . VAL A 1 171 ? 11.710 13.822 3.510 1.00 88.19 171 VAL A CA 1
ATOM 1287 C C . VAL A 1 171 ? 10.449 13.494 4.312 1.00 88.19 171 VAL A C 1
ATOM 1289 O O . VAL A 1 171 ? 10.264 14.064 5.383 1.00 88.19 171 VAL A O 1
ATOM 1292 N N . GLY A 1 172 ? 9.621 12.551 3.851 1.00 82.69 172 GLY A N 1
ATOM 1293 C CA . GLY A 1 172 ? 8.462 12.047 4.593 1.00 82.69 172 GLY A CA 1
ATOM 1294 C C . GLY A 1 172 ? 8.816 11.104 5.749 1.00 82.69 172 GLY A C 1
ATOM 1295 O O . GLY A 1 172 ? 8.165 11.139 6.793 1.00 82.69 172 GLY A O 1
ATOM 1296 N N . LEU A 1 173 ? 9.867 10.292 5.612 1.00 82.56 173 LEU A N 1
ATOM 1297 C CA . LEU A 1 173 ? 10.273 9.308 6.620 1.00 82.56 173 LEU A CA 1
ATOM 1298 C C . LEU A 1 173 ? 10.745 9.972 7.919 1.00 82.56 173 LEU A C 1
ATOM 1300 O O . LEU A 1 173 ? 10.429 9.491 9.001 1.00 82.56 173 LEU A O 1
ATOM 1304 N N . VAL A 1 174 ? 11.467 11.093 7.839 1.00 82.19 174 VAL A N 1
ATOM 1305 C CA . VAL A 1 174 ? 11.952 11.827 9.024 1.00 82.19 174 VAL A CA 1
ATOM 1306 C C . VAL A 1 174 ? 10.809 12.251 9.970 1.00 82.19 174 VAL A C 1
ATOM 1308 O O . VAL A 1 174 ? 10.843 11.864 11.143 1.00 82.19 174 VAL A O 1
ATOM 1311 N N . PRO A 1 175 ? 9.770 12.989 9.522 1.00 76.56 175 PRO A N 1
ATOM 1312 C CA . PRO A 1 175 ? 8.606 13.279 10.354 1.00 76.56 175 PRO A CA 1
ATOM 1313 C C . PRO A 1 175 ? 7.801 12.018 10.685 1.00 76.56 175 PRO A C 1
ATOM 1315 O O . PRO A 1 175 ? 7.223 11.954 11.767 1.00 76.56 175 PRO A O 1
ATOM 1318 N N . GLY A 1 176 ? 7.808 10.995 9.823 1.00 76.56 176 GLY A N 1
ATOM 1319 C CA . GLY A 1 176 ? 7.207 9.691 10.109 1.00 76.56 176 GLY A CA 1
ATOM 1320 C C . GLY A 1 176 ? 7.815 9.010 11.338 1.00 76.56 176 GLY A C 1
ATOM 1321 O O . GLY A 1 176 ? 7.086 8.631 12.253 1.00 76.56 176 GLY A O 1
ATOM 1322 N N . LEU A 1 177 ? 9.143 8.944 11.432 1.00 82.19 177 LEU A N 1
ATOM 1323 C CA . LEU A 1 177 ? 9.846 8.382 12.586 1.00 82.19 177 LEU A CA 1
ATOM 1324 C C . LEU A 1 177 ? 9.591 9.199 13.856 1.00 82.19 177 LEU A C 1
ATOM 1326 O O . LEU A 1 177 ? 9.286 8.626 14.901 1.00 82.19 177 LEU A O 1
ATOM 1330 N N . LEU A 1 178 ? 9.637 10.532 13.764 1.00 80.44 178 LEU A N 1
ATOM 1331 C CA . LEU A 1 178 ? 9.290 11.415 14.884 1.00 80.44 178 LEU A CA 1
ATOM 1332 C C . LEU A 1 178 ? 7.843 11.202 15.350 1.00 80.44 178 LEU A C 1
ATOM 1334 O O . LEU A 1 178 ? 7.581 11.178 16.554 1.00 80.44 178 LEU A O 1
ATOM 1338 N N . SER A 1 179 ? 6.916 10.988 14.413 1.00 78.81 179 SER A N 1
ATOM 1339 C CA . SER A 1 179 ? 5.512 10.731 14.724 1.00 78.81 179 SER A CA 1
ATOM 1340 C C . SER A 1 179 ? 5.318 9.432 15.505 1.00 78.81 179 SER A C 1
ATOM 1342 O O . SER A 1 179 ? 4.474 9.413 16.394 1.00 78.81 179 SER A O 1
ATOM 1344 N N . ILE A 1 180 ? 6.112 8.378 15.266 1.00 82.62 180 ILE A N 1
ATOM 1345 C CA . ILE A 1 180 ? 6.033 7.122 16.038 1.00 82.62 180 ILE A CA 1
ATOM 1346 C C . ILE A 1 180 ? 6.320 7.400 17.512 1.00 82.62 180 ILE A C 1
ATOM 1348 O O . ILE A 1 180 ? 5.506 7.065 18.374 1.00 82.62 180 ILE A O 1
ATOM 1352 N N . PHE A 1 181 ? 7.458 8.042 17.798 1.00 79.88 181 PHE A N 1
ATOM 1353 C CA . PHE A 1 181 ? 7.861 8.349 19.170 1.00 79.88 181 PHE A CA 1
ATOM 1354 C C . PHE A 1 181 ? 6.857 9.281 19.846 1.00 79.88 181 PHE A C 1
ATOM 1356 O O . PHE A 1 181 ? 6.436 9.011 20.967 1.00 79.88 181 PHE A O 1
ATOM 1363 N N . ALA A 1 182 ? 6.420 10.334 19.153 1.00 79.75 182 ALA A N 1
ATOM 1364 C CA . ALA A 1 182 ? 5.437 11.269 19.686 1.00 79.75 182 ALA A CA 1
ATOM 1365 C C . ALA A 1 182 ? 4.075 10.597 19.950 1.00 79.75 182 ALA A C 1
ATOM 1367 O O . ALA A 1 182 ? 3.484 10.825 21.002 1.00 79.75 182 ALA A O 1
ATOM 1368 N N . THR A 1 183 ? 3.607 9.721 19.052 1.00 83.81 183 THR A N 1
ATOM 1369 C CA . THR A 1 183 ? 2.352 8.966 19.234 1.00 83.81 183 THR A CA 1
ATOM 1370 C C . THR A 1 183 ? 2.465 7.995 20.414 1.00 83.81 183 THR A C 1
ATOM 1372 O O . THR A 1 183 ? 1.543 7.903 21.220 1.00 83.81 183 THR A O 1
ATOM 1375 N N . ALA A 1 184 ? 3.598 7.300 20.558 1.00 80.50 184 ALA A N 1
ATOM 1376 C CA . ALA A 1 184 ? 3.835 6.372 21.664 1.00 80.50 184 ALA A CA 1
ATOM 1377 C C . ALA A 1 184 ? 3.925 7.090 23.022 1.00 80.50 184 ALA A C 1
ATOM 1379 O O . ALA A 1 184 ? 3.353 6.624 24.005 1.00 80.50 184 ALA A O 1
ATOM 1380 N N . ILE A 1 185 ? 4.600 8.244 23.075 1.00 79.62 185 ILE A N 1
ATOM 1381 C CA . ILE A 1 185 ? 4.671 9.086 24.278 1.00 79.62 185 ILE A CA 1
ATOM 1382 C C . ILE A 1 185 ? 3.279 9.622 24.630 1.00 79.62 185 ILE A C 1
ATOM 1384 O O . ILE A 1 185 ? 2.894 9.583 25.795 1.00 79.62 185 ILE A O 1
ATOM 1388 N N . PHE A 1 186 ? 2.501 10.061 23.636 1.00 80.00 186 PHE A N 1
ATOM 1389 C CA . PHE A 1 186 ? 1.124 10.507 23.846 1.00 80.00 186 PHE A CA 1
ATOM 1390 C C . PHE A 1 186 ? 0.230 9.380 24.385 1.00 80.00 186 PHE A C 1
ATOM 1392 O O . PHE A 1 186 ? -0.537 9.608 25.316 1.00 80.00 186 PHE A O 1
ATOM 1399 N N . ALA A 1 187 ? 0.384 8.152 23.877 1.00 79.31 187 ALA A N 1
ATOM 1400 C CA . ALA A 1 187 ? -0.332 6.981 24.386 1.00 79.31 187 ALA A CA 1
ATOM 1401 C C . ALA A 1 187 ? -0.056 6.720 25.877 1.00 79.31 187 ALA A C 1
ATOM 1403 O O . ALA A 1 187 ? -0.916 6.210 26.589 1.00 79.31 187 ALA A O 1
ATOM 1404 N N . ALA A 1 188 ? 1.145 7.069 26.340 1.00 78.56 188 ALA A N 1
ATOM 1405 C CA . ALA A 1 188 ? 1.622 6.859 27.701 1.00 78.56 188 ALA A CA 1
ATOM 1406 C C . ALA A 1 188 ? 1.432 8.075 28.625 1.00 78.56 188 ALA A C 1
ATOM 1408 O O . ALA A 1 188 ? 1.974 8.071 29.730 1.00 78.56 188 ALA A O 1
ATOM 1409 N N . LYS A 1 189 ? 0.687 9.112 28.210 1.00 76.94 189 LYS A N 1
ATOM 1410 C CA . LYS A 1 189 ? 0.565 10.382 28.955 1.00 76.94 189 LYS A CA 1
ATOM 1411 C C . LYS A 1 189 ? 0.058 10.227 30.397 1.00 76.94 189 LYS A C 1
ATOM 1413 O O . LYS A 1 189 ? 0.416 11.034 31.246 1.00 76.94 189 LYS A O 1
ATOM 1418 N N . GLU A 1 190 ? -0.729 9.188 30.684 1.00 74.44 190 GLU A N 1
ATOM 1419 C CA . GLU A 1 190 ? -1.280 8.911 32.021 1.00 74.44 190 GLU A CA 1
ATOM 1420 C C . GLU A 1 190 ? -0.280 8.233 32.980 1.00 74.44 190 GLU A C 1
ATOM 1422 O O . GLU A 1 190 ? -0.556 8.069 34.171 1.00 74.44 190 GLU A O 1
ATOM 1427 N N . ILE A 1 191 ? 0.902 7.839 32.495 1.00 75.69 191 ILE A N 1
ATOM 1428 C CA . ILE A 1 191 ? 1.979 7.302 33.333 1.00 75.69 191 ILE A CA 1
ATOM 1429 C C . ILE A 1 191 ? 2.703 8.470 34.011 1.00 75.69 191 ILE A C 1
ATOM 1431 O O . ILE A 1 191 ? 3.182 9.379 33.340 1.00 75.69 191 ILE A O 1
ATOM 1435 N N . GLU A 1 192 ? 2.873 8.418 35.336 1.00 73.06 192 GLU A N 1
ATOM 1436 C CA . GLU A 1 192 ? 3.388 9.536 36.152 1.00 73.06 192 GLU A CA 1
ATOM 1437 C C . GLU A 1 192 ? 4.720 10.124 35.638 1.00 73.06 192 GLU A C 1
ATOM 1439 O O . GLU A 1 192 ? 4.927 11.338 35.640 1.00 73.06 192 GLU A O 1
ATOM 1444 N N . LYS A 1 193 ? 5.639 9.275 35.157 1.00 72.88 193 LYS A N 1
ATOM 1445 C CA . LYS A 1 193 ? 6.927 9.719 34.592 1.00 72.88 193 LYS A CA 1
ATOM 1446 C C . LYS A 1 193 ? 6.770 10.481 33.274 1.00 72.88 193 LYS A C 1
ATOM 1448 O O . LYS A 1 193 ? 7.542 11.400 33.019 1.00 72.88 193 LYS A O 1
ATOM 1453 N N . VAL A 1 194 ? 5.799 10.095 32.450 1.00 72.62 194 VAL A N 1
ATOM 1454 C CA . VAL A 1 194 ? 5.516 10.723 31.154 1.00 72.62 194 VAL A CA 1
ATOM 1455 C C . VAL A 1 194 ? 4.690 1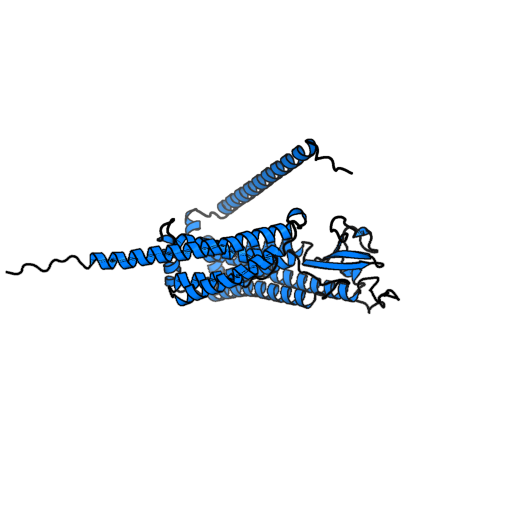1.992 31.354 1.00 72.62 194 VAL A C 1
ATOM 1457 O O . VAL A 1 194 ? 4.996 13.005 30.733 1.00 72.62 194 VAL A O 1
ATOM 1460 N N . GLY A 1 195 ? 3.744 11.986 32.297 1.00 71.06 195 GLY A N 1
ATOM 1461 C CA . GLY A 1 195 ? 3.009 13.179 32.726 1.00 71.06 195 GLY A CA 1
ATOM 1462 C C . GLY A 1 195 ? 3.944 14.327 33.118 1.00 71.06 195 GLY A C 1
ATOM 1463 O O . GLY A 1 195 ? 3.816 15.422 32.587 1.00 71.06 195 GLY A O 1
ATOM 1464 N N . LYS A 1 196 ? 5.006 14.051 33.893 1.00 76.56 196 LYS A N 1
ATOM 1465 C CA . LYS A 1 196 ? 6.037 15.056 34.239 1.00 76.56 196 LYS A CA 1
ATOM 1466 C C . LYS A 1 196 ? 6.755 15.658 33.021 1.00 76.56 196 LYS A C 1
ATOM 1468 O O . LYS A 1 196 ? 7.212 16.799 33.080 1.00 76.56 196 LYS A O 1
ATOM 1473 N N . ILE A 1 197 ? 6.891 14.907 31.923 1.00 75.19 197 ILE A N 1
ATOM 1474 C CA . ILE A 1 197 ? 7.460 15.416 30.662 1.00 75.19 197 ILE A CA 1
ATOM 1475 C C . ILE A 1 197 ? 6.471 16.374 29.997 1.00 75.19 197 ILE A C 1
ATOM 1477 O O . ILE A 1 197 ? 6.880 17.445 29.549 1.00 75.19 197 ILE A O 1
ATOM 1481 N N . PHE A 1 198 ? 5.186 16.020 29.970 1.00 75.62 198 PHE A N 1
ATOM 1482 C CA . PHE A 1 198 ? 4.130 16.889 29.455 1.00 75.62 198 PHE A CA 1
ATOM 1483 C C . PHE A 1 198 ? 3.985 18.168 30.286 1.00 75.62 198 PHE A C 1
ATOM 1485 O O . PHE A 1 198 ? 3.977 19.246 29.699 1.00 75.62 198 PHE A O 1
ATOM 1492 N N . ASP A 1 199 ? 4.041 18.087 31.617 1.00 77.19 199 ASP A N 1
ATOM 1493 C CA . ASP A 1 199 ? 4.020 19.256 32.507 1.00 77.19 199 ASP A CA 1
ATOM 1494 C C . ASP A 1 199 ? 5.199 20.209 32.228 1.00 77.19 199 ASP A C 1
ATOM 1496 O O . ASP A 1 199 ? 5.042 21.430 32.173 1.00 77.19 199 ASP A O 1
ATOM 1500 N N . MET A 1 200 ? 6.400 19.663 31.990 1.00 76.56 200 MET A N 1
ATOM 1501 C CA . MET A 1 200 ? 7.573 20.459 31.600 1.00 76.56 200 MET A CA 1
ATOM 1502 C C . MET A 1 200 ? 7.421 21.114 30.220 1.00 76.56 200 MET A C 1
ATOM 1504 O O . MET A 1 200 ? 7.958 22.202 29.991 1.00 76.56 200 MET A O 1
ATOM 1508 N N . ILE A 1 201 ? 6.738 20.455 29.285 1.00 76.62 201 ILE A N 1
ATOM 1509 C CA . ILE A 1 201 ? 6.460 20.980 27.942 1.00 76.62 201 ILE A CA 1
ATOM 1510 C C . ILE A 1 201 ? 5.394 22.084 28.016 1.00 76.62 201 ILE A C 1
ATOM 1512 O O . ILE A 1 201 ? 5.556 23.140 27.400 1.00 76.62 201 ILE A O 1
ATOM 1516 N N . GLU A 1 202 ? 4.355 21.890 28.824 1.00 80.38 202 GLU A N 1
ATOM 1517 C CA . GLU A 1 202 ? 3.317 22.888 29.090 1.00 80.38 202 GLU A CA 1
ATOM 1518 C C . GLU A 1 202 ? 3.887 24.127 29.782 1.00 80.38 202 GLU A C 1
ATOM 1520 O O . GLU A 1 202 ? 3.576 25.250 29.381 1.00 80.38 202 GLU A O 1
ATOM 1525 N N . ALA A 1 203 ? 4.821 23.950 30.722 1.00 78.31 203 ALA A N 1
ATOM 1526 C CA . ALA A 1 203 ? 5.540 25.051 31.364 1.00 78.31 203 ALA A CA 1
ATOM 1527 C C . ALA A 1 203 ? 6.361 25.907 30.376 1.00 78.31 203 ALA A C 1
ATOM 1529 O O . ALA A 1 203 ? 6.644 27.072 30.656 1.00 78.31 203 ALA A O 1
ATOM 1530 N N . LYS A 1 204 ? 6.721 25.366 29.203 1.00 80.25 204 LYS A N 1
ATOM 1531 C CA . LYS A 1 204 ? 7.376 26.103 28.104 1.00 80.25 204 LYS A CA 1
ATOM 1532 C C . LYS A 1 204 ? 6.387 26.769 27.137 1.00 80.25 204 LYS A C 1
ATOM 1534 O O . LYS A 1 204 ? 6.816 27.344 26.139 1.00 80.25 204 LYS A O 1
ATOM 1539 N N . GLY A 1 205 ? 5.085 26.705 27.419 1.00 78.62 205 GLY A N 1
ATOM 1540 C CA . GLY A 1 205 ? 4.020 27.312 26.617 1.00 78.62 205 GLY A CA 1
ATOM 1541 C C . GLY A 1 205 ? 3.387 26.384 25.575 1.00 78.62 205 GLY A C 1
ATOM 1542 O O . GLY A 1 205 ? 2.530 26.831 24.813 1.00 78.62 205 GLY A O 1
ATOM 1543 N N . PHE A 1 206 ? 3.764 25.101 25.527 1.00 77.00 206 PHE A N 1
ATOM 1544 C CA . PHE A 1 206 ? 3.164 24.134 24.605 1.00 77.00 206 PHE A CA 1
ATOM 1545 C C . PHE A 1 206 ? 1.882 23.543 25.192 1.00 77.00 206 PHE A C 1
ATOM 1547 O O . PHE A 1 206 ? 1.904 22.528 25.885 1.00 77.00 206 PHE A O 1
ATOM 1554 N N . THR A 1 207 ? 0.753 24.181 24.888 1.00 83.50 207 THR A N 1
ATOM 1555 C CA . THR A 1 207 ? -0.570 23.705 25.320 1.00 83.50 207 THR A CA 1
ATOM 1556 C C . THR A 1 207 ? -0.883 22.290 24.791 1.00 83.50 207 THR A C 1
ATOM 1558 O O . THR A 1 207 ? -0.401 21.922 23.712 1.00 83.50 207 THR A O 1
ATOM 1561 N N . PRO A 1 208 ? -1.752 21.511 25.466 1.00 79.06 208 PRO A N 1
ATOM 1562 C CA . PRO A 1 208 ? -2.189 20.190 24.992 1.00 79.06 208 PRO A CA 1
ATOM 1563 C C . PRO A 1 208 ? -2.738 20.203 23.559 1.00 79.06 208 PRO A C 1
ATOM 1565 O O . PRO A 1 208 ? -2.507 19.284 22.773 1.00 79.06 208 PRO A O 1
ATOM 1568 N N . LEU A 1 209 ? -3.436 21.281 23.188 1.00 81.56 209 LEU A N 1
ATOM 1569 C CA . LEU A 1 209 ? -3.955 21.473 21.836 1.00 81.56 209 LEU A CA 1
ATOM 1570 C C . LEU A 1 209 ? -2.822 21.582 20.804 1.00 81.56 209 LEU A C 1
ATOM 1572 O O . LEU A 1 209 ? -2.887 20.950 19.752 1.00 81.56 209 LEU A O 1
ATOM 1576 N N . MET A 1 210 ? -1.762 22.338 21.108 1.00 82.44 210 MET A N 1
ATOM 1577 C CA . MET A 1 210 ? -0.600 22.470 20.221 1.00 82.44 210 MET A CA 1
ATOM 1578 C C . MET A 1 210 ? 0.120 21.136 20.022 1.00 82.44 210 MET A C 1
ATOM 1580 O O . MET A 1 210 ? 0.540 20.835 18.908 1.00 82.44 210 MET A O 1
ATOM 1584 N N . GLN A 1 211 ? 0.219 20.308 21.062 1.00 81.62 211 GLN A N 1
ATOM 1585 C CA . GLN A 1 211 ? 0.829 18.979 20.964 1.00 81.62 211 GLN A CA 1
ATOM 1586 C C . GLN A 1 211 ? 0.028 18.059 20.025 1.00 81.62 211 GLN A C 1
ATOM 1588 O O . GLN A 1 211 ? 0.609 17.435 19.135 1.00 81.62 211 GLN A O 1
ATOM 1593 N N . LYS A 1 212 ? -1.310 18.040 20.155 1.00 86.12 212 LYS A N 1
ATOM 1594 C CA . LYS A 1 212 ? -2.216 17.296 19.257 1.00 86.12 212 LYS A CA 1
ATOM 1595 C C . LYS A 1 212 ? -2.102 17.772 17.802 1.00 86.12 212 LYS A C 1
ATOM 1597 O O . LYS A 1 212 ? -2.058 16.948 16.886 1.00 86.12 212 LYS A O 1
ATOM 1602 N N . ILE A 1 213 ? -2.016 19.089 17.584 1.00 86.56 213 ILE A N 1
ATOM 1603 C CA . ILE A 1 213 ? -1.843 19.685 16.249 1.00 86.56 213 ILE A CA 1
ATOM 1604 C C . ILE A 1 213 ? -0.494 19.289 15.647 1.00 86.56 213 ILE A C 1
ATOM 1606 O O . ILE A 1 213 ? -0.463 18.826 14.512 1.00 86.56 213 ILE A O 1
ATOM 1610 N N . VAL A 1 214 ? 0.610 19.419 16.389 1.00 84.81 214 VAL A N 1
ATOM 1611 C CA . VAL A 1 214 ? 1.947 19.035 15.902 1.00 84.81 214 VAL A CA 1
ATOM 1612 C C . VAL A 1 214 ? 1.990 17.555 15.536 1.00 84.81 214 VAL A C 1
ATOM 1614 O O . VAL A 1 214 ? 2.473 17.211 14.459 1.00 84.81 214 VAL A O 1
ATOM 1617 N N . LEU A 1 215 ? 1.420 16.686 16.375 1.00 85.69 215 LEU A N 1
ATOM 1618 C CA . LEU A 1 215 ? 1.343 15.258 16.083 1.00 85.69 215 LEU A CA 1
ATOM 1619 C C . LEU A 1 215 ? 0.549 14.979 14.796 1.00 85.69 215 LEU A C 1
ATOM 1621 O O . LEU A 1 215 ? 1.000 14.214 13.941 1.00 85.69 215 LEU A O 1
ATOM 1625 N N . SER A 1 216 ? -0.592 15.648 14.628 1.00 87.88 216 SER A N 1
ATOM 1626 C CA . SER A 1 216 ? -1.425 15.533 13.424 1.00 87.88 216 SER A CA 1
ATOM 1627 C C . SER A 1 216 ? -0.704 16.050 12.175 1.00 87.88 216 SER A C 1
ATOM 1629 O O . SER A 1 216 ? -0.798 15.439 11.114 1.00 87.88 216 SER A O 1
ATOM 1631 N N . LEU A 1 217 ? 0.067 17.135 12.299 1.00 87.88 217 LEU A N 1
ATOM 1632 C CA . LEU A 1 217 ? 0.886 17.678 11.214 1.00 87.88 217 LEU A CA 1
ATOM 1633 C C . LEU A 1 217 ? 2.021 16.731 10.819 1.00 87.88 217 LEU A C 1
ATOM 1635 O O . LEU A 1 217 ? 2.299 16.616 9.631 1.00 87.88 217 LEU A O 1
ATOM 1639 N N . CYS A 1 218 ? 2.652 16.020 11.759 1.00 87.56 218 CYS A N 1
ATOM 1640 C CA . CYS A 1 218 ? 3.677 15.024 11.428 1.00 87.56 218 CYS A CA 1
ATOM 1641 C C . CYS A 1 218 ? 3.097 13.850 10.624 1.00 87.56 218 CYS A C 1
ATOM 1643 O O . CYS A 1 218 ? 3.683 13.450 9.618 1.00 87.56 218 CYS A O 1
ATOM 1645 N N . TRP A 1 219 ? 1.926 13.341 11.024 1.00 89.12 219 TRP A N 1
ATOM 1646 C CA . TRP A 1 219 ? 1.202 12.317 10.260 1.00 89.12 219 TRP A CA 1
ATOM 1647 C C . TRP A 1 219 ? 0.758 12.836 8.886 1.00 89.12 219 TRP A C 1
ATOM 1649 O O . TRP A 1 219 ? 0.942 12.153 7.879 1.00 89.12 219 TRP A O 1
ATOM 1659 N N . GLY A 1 220 ? 0.238 14.065 8.827 1.00 88.75 220 GLY A N 1
ATOM 1660 C CA . GLY A 1 220 ? -0.140 14.725 7.578 1.00 88.75 220 GLY A CA 1
ATOM 1661 C C . GLY A 1 220 ? 1.047 14.952 6.638 1.00 88.75 220 GLY A C 1
ATOM 1662 O O . GLY A 1 220 ? 0.928 14.724 5.440 1.00 88.75 220 GLY A O 1
ATOM 1663 N N . ALA A 1 221 ? 2.213 15.332 7.163 1.00 89.00 221 ALA A N 1
ATOM 1664 C CA . ALA A 1 221 ? 3.430 15.519 6.377 1.00 89.00 221 ALA A CA 1
ATOM 1665 C C . ALA A 1 221 ? 3.912 14.204 5.752 1.00 89.00 221 ALA A C 1
ATOM 1667 O O . ALA A 1 221 ? 4.216 14.181 4.559 1.00 89.00 221 ALA A O 1
ATOM 1668 N N . LEU A 1 222 ? 3.925 13.108 6.524 1.00 88.06 222 LEU A N 1
ATOM 1669 C CA . LEU A 1 222 ? 4.234 11.771 6.007 1.00 88.06 222 LEU A CA 1
ATOM 1670 C C . LEU A 1 222 ? 3.257 11.381 4.886 1.00 88.06 222 LEU A C 1
ATOM 1672 O O . LEU A 1 222 ? 3.689 10.967 3.810 1.00 88.06 222 LEU A O 1
ATOM 1676 N N . TRP A 1 223 ? 1.955 11.577 5.115 1.00 92.62 223 TRP A N 1
ATOM 1677 C CA . TRP A 1 223 ? 0.909 11.291 4.133 1.00 92.62 223 TRP A CA 1
ATOM 1678 C C . TRP A 1 223 ? 1.100 12.083 2.832 1.00 92.62 223 TRP A C 1
ATOM 1680 O O . TRP A 1 223 ? 1.106 11.492 1.753 1.00 92.62 223 TRP A O 1
ATOM 1690 N N . ILE A 1 224 ? 1.319 13.403 2.924 1.00 93.38 224 ILE A N 1
ATOM 1691 C CA . ILE A 1 224 ? 1.515 14.281 1.759 1.00 93.38 224 ILE A CA 1
ATOM 1692 C C . ILE A 1 224 ? 2.775 13.875 0.996 1.00 93.38 224 ILE A C 1
ATOM 1694 O O . ILE A 1 224 ? 2.728 13.748 -0.225 1.00 93.38 224 ILE A O 1
ATOM 1698 N N . CYS A 1 225 ? 3.891 13.640 1.690 1.00 92.38 225 CYS A N 1
ATOM 1699 C CA . CYS A 1 225 ? 5.141 13.254 1.037 1.00 92.38 225 CYS A CA 1
ATOM 1700 C C . CYS A 1 225 ? 4.993 11.931 0.280 1.00 92.38 225 CYS A C 1
ATOM 1702 O O . CYS A 1 225 ? 5.439 11.836 -0.861 1.00 92.38 225 CYS A O 1
ATOM 1704 N N . MET A 1 226 ? 4.320 10.934 0.865 1.00 91.50 226 MET A N 1
ATOM 1705 C CA . MET A 1 226 ? 4.054 9.660 0.190 1.00 91.50 226 MET A CA 1
ATOM 1706 C C . MET A 1 226 ? 3.110 9.813 -1.000 1.00 91.50 226 MET A C 1
ATOM 1708 O O . MET A 1 226 ? 3.373 9.243 -2.058 1.00 91.50 226 MET A O 1
ATOM 1712 N N . PHE A 1 227 ? 2.045 10.604 -0.855 1.00 93.31 227 PHE A N 1
ATOM 1713 C CA . PHE A 1 227 ? 1.122 10.891 -1.948 1.00 93.31 227 PHE A CA 1
ATOM 1714 C C . PHE A 1 227 ? 1.847 11.549 -3.128 1.00 93.31 227 PHE A C 1
ATOM 1716 O O . PHE A 1 227 ? 1.772 11.067 -4.258 1.00 93.31 227 PHE A O 1
ATOM 1723 N N . VAL A 1 228 ? 2.610 12.613 -2.861 1.00 93.94 228 VAL A N 1
ATOM 1724 C CA . VAL A 1 228 ? 3.367 13.332 -3.892 1.00 93.94 228 VAL A CA 1
ATOM 1725 C C . VAL A 1 228 ? 4.454 12.438 -4.489 1.00 93.94 228 VAL A C 1
ATOM 1727 O O . VAL A 1 228 ? 4.649 12.478 -5.699 1.00 93.94 228 VAL A O 1
ATOM 1730 N N . ALA A 1 229 ? 5.114 11.585 -3.699 1.00 92.31 229 ALA A N 1
ATOM 1731 C CA . ALA A 1 229 ? 6.080 10.610 -4.205 1.00 92.31 229 ALA A CA 1
ATOM 1732 C C 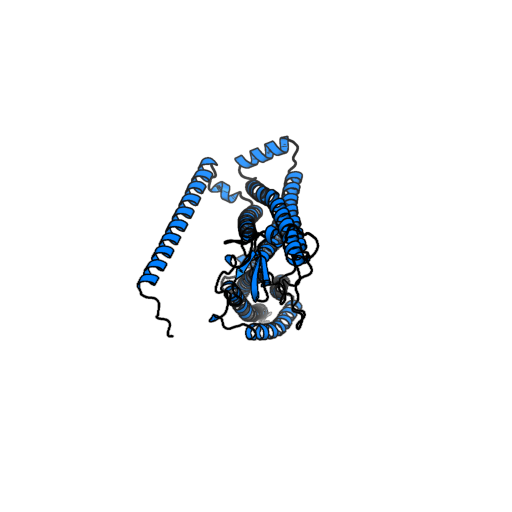. ALA A 1 229 ? 5.430 9.625 -5.189 1.00 92.31 229 ALA A C 1
ATOM 1734 O O . ALA A 1 229 ? 5.941 9.434 -6.288 1.00 92.31 229 ALA A O 1
ATOM 1735 N N . MET A 1 230 ? 4.269 9.059 -4.843 1.00 92.38 230 MET A N 1
ATOM 1736 C CA . MET A 1 230 ? 3.530 8.148 -5.725 1.00 92.38 230 MET A CA 1
ATOM 1737 C C . MET A 1 230 ? 3.108 8.818 -7.035 1.00 92.38 230 MET A C 1
ATOM 1739 O O . MET A 1 230 ? 3.281 8.238 -8.109 1.00 92.38 230 MET A O 1
ATOM 1743 N N . VAL A 1 231 ? 2.561 10.033 -6.956 1.00 92.75 231 VAL A N 1
ATOM 1744 C CA . VAL A 1 231 ? 2.129 10.797 -8.137 1.00 92.75 231 VAL A CA 1
ATOM 1745 C C . VAL A 1 231 ? 3.329 11.167 -9.005 1.00 92.75 231 VAL A C 1
ATOM 1747 O O . VAL A 1 231 ? 3.288 10.967 -10.213 1.00 92.75 231 VAL A O 1
ATOM 1750 N N . THR A 1 232 ? 4.417 11.644 -8.399 1.00 91.69 232 THR A N 1
ATOM 1751 C CA . THR A 1 232 ? 5.633 12.039 -9.126 1.00 91.69 232 THR A CA 1
ATOM 1752 C C . THR A 1 232 ? 6.267 10.846 -9.832 1.00 91.69 232 THR A C 1
ATOM 1754 O O . THR A 1 232 ? 6.640 10.958 -10.997 1.00 91.69 232 THR A O 1
ATOM 1757 N N . PHE A 1 233 ? 6.347 9.694 -9.161 1.00 92.50 233 PHE A N 1
ATOM 1758 C CA . PHE A 1 233 ? 6.863 8.474 -9.771 1.00 92.50 233 PHE A CA 1
ATOM 1759 C C . PHE A 1 233 ? 5.976 8.017 -10.930 1.00 92.50 233 PHE A C 1
ATOM 1761 O O . PHE A 1 233 ? 6.451 7.855 -12.048 1.00 92.50 233 PHE A O 1
ATOM 1768 N N . SER A 1 234 ? 4.672 7.857 -10.685 1.00 90.69 234 SER A N 1
ATOM 1769 C CA . SER A 1 234 ? 3.741 7.335 -11.693 1.00 90.69 234 SER A CA 1
ATOM 1770 C C . SER A 1 234 ? 3.575 8.247 -12.910 1.00 90.69 234 SER A C 1
ATOM 1772 O O . SER A 1 234 ? 3.377 7.737 -14.006 1.00 90.69 234 SER A O 1
ATOM 1774 N N . ALA A 1 235 ? 3.689 9.566 -12.742 1.00 89.94 235 ALA A N 1
ATOM 1775 C CA . ALA A 1 235 ? 3.641 10.522 -13.847 1.00 89.94 235 ALA A CA 1
ATOM 1776 C C . ALA A 1 235 ? 4.986 10.685 -14.580 1.00 89.94 235 ALA A C 1
ATOM 1778 O O . ALA A 1 235 ? 5.002 11.164 -15.711 1.00 89.94 235 ALA A O 1
ATOM 1779 N N . GLY A 1 236 ? 6.107 10.353 -13.930 1.00 87.69 236 GLY A N 1
ATOM 1780 C CA . GLY A 1 236 ? 7.455 10.549 -14.471 1.00 87.69 236 GLY A CA 1
ATOM 1781 C C . GLY A 1 236 ? 8.074 9.313 -15.130 1.00 87.69 236 GLY A C 1
ATOM 1782 O O . GLY A 1 236 ? 9.057 9.450 -15.857 1.00 87.69 236 GLY A O 1
ATOM 1783 N N . VAL A 1 237 ? 7.537 8.116 -14.877 1.00 90.19 237 VAL A N 1
ATOM 1784 C CA . VAL A 1 237 ? 8.001 6.866 -15.499 1.00 90.19 237 VAL A CA 1
ATOM 1785 C C . VAL A 1 237 ? 7.640 6.854 -16.996 1.00 90.19 237 VAL A C 1
ATOM 1787 O O . VAL A 1 237 ? 6.519 7.218 -17.346 1.00 90.19 237 VAL A O 1
ATOM 1790 N N . PRO A 1 238 ? 8.556 6.437 -17.894 1.00 87.56 238 PRO A N 1
ATOM 1791 C CA . PRO A 1 238 ? 8.265 6.324 -19.324 1.00 87.56 238 PRO A CA 1
ATOM 1792 C C . PRO A 1 238 ? 7.209 5.249 -19.619 1.00 87.56 238 PRO A C 1
ATOM 1794 O O . PRO A 1 238 ? 7.223 4.180 -19.012 1.00 87.56 238 PRO A O 1
ATOM 1797 N N . ASP A 1 239 ? 6.374 5.471 -20.637 1.00 85.31 239 ASP A N 1
ATOM 1798 C CA . ASP A 1 239 ? 5.357 4.494 -21.071 1.00 85.31 239 ASP A CA 1
ATOM 1799 C C . ASP A 1 239 ? 5.962 3.177 -21.593 1.00 85.31 239 ASP A C 1
ATOM 1801 O O . ASP A 1 239 ? 5.325 2.121 -21.536 1.00 85.31 239 ASP A O 1
ATOM 1805 N N . SER A 1 240 ? 7.185 3.236 -22.136 1.00 84.88 240 SER A N 1
ATOM 1806 C CA . SER A 1 240 ? 7.915 2.097 -22.695 1.00 84.88 240 SER A CA 1
ATOM 1807 C C . SER A 1 240 ? 9.423 2.255 -22.507 1.00 84.88 240 SER A C 1
ATOM 1809 O O . SER A 1 240 ? 9.974 3.342 -22.686 1.00 84.88 240 SER A O 1
ATOM 1811 N N . LEU A 1 241 ? 10.107 1.144 -22.227 1.00 82.62 241 LEU A N 1
ATOM 1812 C CA . LEU A 1 241 ? 11.570 1.056 -22.268 1.00 82.62 241 LEU A CA 1
ATOM 1813 C C . LEU A 1 241 ? 12.089 0.543 -23.620 1.00 82.62 241 LEU A C 1
ATOM 1815 O O . LEU A 1 241 ? 13.281 0.295 -23.763 1.00 82.62 241 LEU A O 1
ATOM 1819 N N . GLY A 1 242 ? 11.234 0.411 -24.632 1.00 78.12 242 GLY A N 1
ATOM 1820 C CA . GLY A 1 242 ? 11.619 0.012 -25.986 1.00 78.12 242 GLY A CA 1
ATOM 1821 C C . GLY A 1 242 ? 10.614 -0.943 -26.615 1.00 78.12 242 GLY A C 1
ATOM 1822 O O . GLY A 1 242 ? 10.227 -0.742 -27.765 1.00 78.12 242 GLY A O 1
ATOM 1823 N N . ILE A 1 243 ? 10.166 -1.952 -25.863 1.00 80.12 243 ILE A N 1
ATOM 1824 C CA . ILE A 1 243 ? 9.122 -2.889 -26.293 1.00 80.12 243 ILE A CA 1
ATOM 1825 C C . ILE A 1 243 ? 8.065 -3.012 -25.199 1.00 80.12 243 ILE A C 1
ATOM 1827 O O . ILE A 1 243 ? 8.386 -3.234 -24.034 1.00 80.12 243 ILE A O 1
ATOM 1831 N N . GLY A 1 244 ? 6.796 -2.917 -25.598 1.00 81.31 244 GLY A N 1
ATOM 1832 C CA . GLY A 1 244 ? 5.666 -3.078 -24.688 1.00 81.31 244 GLY A CA 1
ATOM 1833 C C . GLY A 1 244 ? 5.552 -1.951 -23.663 1.00 81.31 244 GLY A C 1
ATOM 1834 O O . GLY A 1 244 ? 6.266 -0.945 -23.732 1.00 81.31 244 GLY A O 1
ATOM 1835 N N . HIS A 1 245 ? 4.617 -2.125 -22.734 1.00 85.75 245 HIS A N 1
ATOM 1836 C CA . HIS A 1 245 ? 4.377 -1.172 -21.661 1.00 85.75 245 HIS A CA 1
ATOM 1837 C C . HIS A 1 245 ? 5.223 -1.477 -20.436 1.00 85.75 245 HIS A C 1
ATOM 1839 O O . HIS A 1 245 ? 5.606 -2.619 -20.175 1.00 85.75 245 HIS A O 1
ATOM 1845 N N . VAL A 1 246 ? 5.490 -0.420 -19.686 1.00 87.38 246 VAL A N 1
ATOM 1846 C CA . VAL A 1 246 ? 6.105 -0.503 -18.374 1.00 87.38 246 VAL A CA 1
ATOM 1847 C C . VAL A 1 246 ? 5.044 -0.868 -17.329 1.00 87.38 246 VAL A C 1
ATOM 1849 O O . VAL A 1 246 ? 3.973 -0.267 -17.281 1.00 87.38 246 VAL A O 1
ATOM 1852 N N . GLU A 1 247 ? 5.338 -1.856 -16.489 1.00 88.12 247 GLU A N 1
ATOM 1853 C CA . GLU A 1 247 ? 4.453 -2.351 -15.432 1.00 88.12 247 GLU A CA 1
ATOM 1854 C C . GLU A 1 247 ? 5.006 -1.988 -14.048 1.00 88.12 247 GLU A C 1
ATOM 1856 O O . GLU A 1 247 ? 6.207 -2.092 -13.799 1.00 88.12 247 GLU A O 1
ATOM 1861 N N . PHE A 1 248 ? 4.135 -1.597 -13.115 1.00 87.75 248 PHE A N 1
ATOM 1862 C CA . PHE A 1 248 ? 4.533 -1.388 -11.721 1.00 87.75 248 PHE A CA 1
ATOM 1863 C C . PHE A 1 248 ? 4.687 -2.724 -10.990 1.00 87.75 248 PHE A C 1
ATOM 1865 O O . PHE A 1 248 ? 3.798 -3.577 -11.031 1.00 87.75 248 PHE A O 1
ATOM 1872 N N . GLU A 1 249 ? 5.796 -2.880 -10.274 1.00 84.50 249 GLU A N 1
ATOM 1873 C CA . GLU A 1 249 ? 6.115 -4.098 -9.528 1.00 84.50 249 GLU A CA 1
ATOM 1874 C C . GLU A 1 249 ? 5.832 -3.959 -8.018 1.00 84.50 249 GLU A C 1
ATOM 1876 O O . GLU A 1 249 ? 5.218 -2.998 -7.537 1.00 84.50 249 GLU A O 1
ATOM 1881 N N . SER A 1 250 ? 6.223 -4.981 -7.253 1.00 82.88 250 SER A N 1
ATOM 1882 C CA . SER A 1 250 ? 5.877 -5.144 -5.842 1.00 82.88 250 SER A CA 1
ATOM 1883 C C . SER A 1 250 ? 6.311 -3.986 -4.952 1.00 82.88 250 SER A C 1
ATOM 1885 O O . SER A 1 250 ? 5.584 -3.684 -4.014 1.00 82.88 250 SER A O 1
ATOM 1887 N N . SER A 1 251 ? 7.435 -3.315 -5.218 1.00 85.56 251 SER A N 1
ATOM 1888 C CA . SER A 1 251 ? 7.902 -2.192 -4.389 1.00 85.56 251 SER A CA 1
ATOM 1889 C C . SER A 1 251 ? 6.955 -0.998 -4.501 1.00 85.56 251 SER A C 1
ATOM 1891 O O . SER A 1 251 ? 6.481 -0.477 -3.494 1.00 85.56 251 SER A O 1
ATOM 1893 N N . PHE A 1 252 ? 6.545 -0.628 -5.718 1.00 88.12 252 PHE A N 1
ATOM 1894 C CA . PHE A 1 252 ? 5.506 0.393 -5.892 1.00 88.12 252 PHE A CA 1
ATOM 1895 C C . PHE A 1 252 ? 4.164 -0.056 -5.277 1.00 88.12 252 PHE A C 1
ATOM 1897 O O . PHE A 1 252 ? 3.412 0.735 -4.703 1.00 88.12 252 PHE A O 1
ATOM 1904 N N . GLY A 1 253 ? 3.884 -1.359 -5.323 1.00 85.56 253 GLY A N 1
ATOM 1905 C CA . GLY A 1 253 ? 2.814 -2.009 -4.570 1.00 85.56 253 GLY A CA 1
ATOM 1906 C C . GLY A 1 253 ? 2.859 -1.811 -3.058 1.00 85.56 253 GLY A C 1
ATOM 1907 O O . GLY A 1 253 ? 1.862 -1.425 -2.449 1.00 85.56 253 GLY A O 1
ATOM 1908 N N . PHE A 1 254 ? 4.013 -2.052 -2.445 1.00 86.81 254 PHE A N 1
ATOM 1909 C CA . PHE A 1 254 ? 4.225 -1.851 -1.018 1.00 86.81 254 PHE A CA 1
ATOM 1910 C C . PHE A 1 254 ? 4.086 -0.380 -0.638 1.00 86.81 254 PHE A C 1
ATOM 1912 O O . PHE A 1 254 ? 3.478 -0.089 0.388 1.00 86.81 254 PHE A O 1
ATOM 1919 N N . LEU A 1 255 ? 4.545 0.549 -1.483 1.00 90.12 255 LEU A N 1
ATOM 1920 C CA . LEU A 1 255 ? 4.308 1.976 -1.275 1.00 90.12 255 LEU A CA 1
ATOM 1921 C C . LEU A 1 255 ? 2.804 2.304 -1.224 1.00 90.12 255 LEU A C 1
ATOM 1923 O O . LEU A 1 255 ? 2.366 2.989 -0.297 1.00 90.12 255 LEU A O 1
ATOM 1927 N N . ARG A 1 256 ? 2.006 1.773 -2.164 1.00 89.00 256 ARG A N 1
ATOM 1928 C CA . ARG A 1 256 ? 0.534 1.919 -2.165 1.00 89.00 256 ARG A CA 1
ATOM 1929 C C . ARG A 1 256 ? -0.096 1.369 -0.888 1.00 89.00 256 ARG A C 1
ATOM 1931 O O . ARG A 1 256 ? -0.921 2.042 -0.271 1.00 89.00 256 ARG A O 1
ATOM 1938 N N . LEU A 1 257 ? 0.312 0.173 -0.472 1.00 88.00 257 LEU A N 1
ATOM 1939 C CA . LEU A 1 257 ? -0.161 -0.451 0.761 1.00 88.00 257 LEU A CA 1
ATOM 1940 C C . LEU A 1 257 ? 0.170 0.409 1.992 1.00 88.00 257 LEU A C 1
ATOM 1942 O O . LEU A 1 257 ? -0.709 0.690 2.806 1.00 88.00 257 LEU A O 1
ATOM 1946 N N . CYS A 1 258 ? 1.416 0.873 2.110 1.00 90.25 258 CYS A N 1
ATOM 1947 C CA . CYS A 1 258 ? 1.850 1.760 3.187 1.00 90.25 258 CYS A CA 1
ATOM 1948 C C . CYS A 1 258 ? 1.029 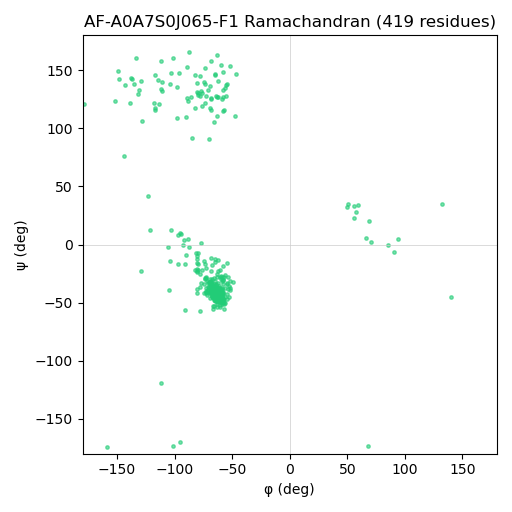3.058 3.215 1.00 90.25 258 CYS A C 1
ATOM 1950 O O . CYS A 1 258 ? 0.615 3.498 4.287 1.00 90.25 258 CYS A O 1
ATOM 1952 N N . PHE A 1 259 ? 0.743 3.642 2.048 1.00 90.88 259 PHE A N 1
ATOM 1953 C CA . PHE A 1 259 ? -0.080 4.845 1.930 1.00 90.88 259 PHE A CA 1
ATOM 1954 C C . PHE A 1 259 ? -1.519 4.619 2.420 1.00 90.88 259 PHE A C 1
ATOM 1956 O O . PHE A 1 259 ? -2.052 5.438 3.175 1.00 90.88 259 PHE A O 1
ATOM 1963 N N . LEU A 1 260 ? -2.142 3.492 2.057 1.00 89.25 260 LEU A N 1
ATOM 1964 C CA . LEU A 1 260 ? -3.482 3.133 2.536 1.00 89.25 260 LEU A CA 1
ATOM 1965 C C . LEU A 1 260 ? -3.505 2.921 4.055 1.00 89.25 260 LEU A C 1
ATOM 1967 O O . LEU A 1 260 ? -4.406 3.416 4.733 1.00 89.25 260 LEU A O 1
ATOM 1971 N N . LEU A 1 261 ? -2.493 2.242 4.602 1.00 89.44 261 LEU A N 1
ATOM 1972 C CA . LEU A 1 261 ? -2.376 2.025 6.043 1.00 89.44 261 LEU A CA 1
ATOM 1973 C C . LEU A 1 261 ? -2.190 3.346 6.802 1.00 89.44 261 LEU A C 1
ATOM 1975 O O . LEU A 1 261 ? -2.898 3.584 7.777 1.00 89.44 261 LEU A O 1
ATOM 1979 N N . ILE A 1 262 ? -1.307 4.238 6.340 1.00 90.31 262 ILE A N 1
ATOM 1980 C CA . ILE A 1 262 ? -1.126 5.567 6.954 1.00 90.31 262 ILE A CA 1
ATOM 1981 C C . ILE A 1 262 ? -2.401 6.399 6.857 1.00 90.31 262 ILE A C 1
ATOM 1983 O O . ILE A 1 262 ? -2.733 7.095 7.811 1.00 90.31 262 ILE A O 1
ATOM 1987 N N . SER A 1 263 ? -3.144 6.305 5.754 1.00 89.31 263 SER A N 1
ATOM 1988 C CA . SER A 1 263 ? -4.432 6.994 5.613 1.00 89.31 263 SER A CA 1
ATOM 1989 C C . SER A 1 263 ? -5.436 6.520 6.669 1.00 89.31 263 SER A C 1
ATOM 1991 O O . SER A 1 263 ? -6.047 7.342 7.349 1.00 89.31 263 SER A O 1
ATOM 1993 N N . GLY A 1 264 ? -5.567 5.202 6.855 1.00 86.12 264 GLY A N 1
ATOM 1994 C CA . GLY A 1 264 ? -6.475 4.619 7.845 1.00 86.12 264 GLY A CA 1
ATOM 1995 C C . GLY A 1 264 ? -6.069 4.928 9.288 1.00 86.12 264 GLY A C 1
ATOM 1996 O O . GLY A 1 264 ? -6.871 5.457 10.057 1.00 86.12 264 GLY A O 1
ATOM 1997 N N . PHE A 1 265 ? -4.816 4.645 9.657 1.00 87.12 265 PHE A N 1
ATOM 1998 C CA . PHE A 1 265 ? -4.321 4.883 11.018 1.00 87.12 265 PHE A CA 1
ATOM 1999 C C . PHE A 1 265 ? -4.181 6.370 11.349 1.00 87.12 265 PHE A C 1
ATOM 2001 O O . PHE A 1 265 ? -4.421 6.759 12.489 1.00 87.12 265 PHE A O 1
ATOM 2008 N N . GLY A 1 266 ? -3.841 7.205 10.366 1.00 86.12 266 GLY A N 1
ATOM 2009 C CA . GLY A 1 266 ? -3.763 8.654 10.526 1.00 86.12 266 GLY A CA 1
ATOM 2010 C C . GLY A 1 266 ? -5.135 9.267 10.768 1.00 86.12 266 GLY A C 1
ATOM 2011 O O . GLY A 1 266 ? -5.290 10.044 11.707 1.00 86.12 266 GLY A O 1
ATOM 2012 N N . ALA A 1 267 ? -6.149 8.863 9.994 1.00 86.00 267 ALA A N 1
ATOM 2013 C CA . ALA A 1 267 ? -7.529 9.276 10.240 1.00 86.00 267 ALA A CA 1
ATOM 2014 C C . ALA A 1 267 ? -7.998 8.830 11.632 1.00 86.00 267 ALA A C 1
ATOM 2016 O O . ALA A 1 267 ? -8.468 9.652 12.413 1.00 86.00 267 ALA A O 1
ATOM 2017 N N . LEU A 1 268 ? -7.788 7.557 11.978 1.00 84.81 268 LEU A N 1
ATOM 2018 C CA . LEU A 1 268 ? -8.167 7.000 13.277 1.00 84.81 268 LEU A CA 1
ATOM 2019 C C . LEU A 1 268 ? -7.470 7.721 14.446 1.00 84.81 268 LEU A C 1
ATOM 2021 O O . LEU A 1 268 ? -8.111 8.023 15.453 1.00 84.81 268 LEU A O 1
ATOM 2025 N N . LEU A 1 269 ? -6.188 8.067 14.295 1.00 84.94 269 LEU A N 1
ATOM 2026 C CA . LEU A 1 269 ? -5.451 8.845 15.286 1.00 84.94 269 LEU A CA 1
ATOM 2027 C C . LEU A 1 269 ? -6.012 10.263 15.420 1.00 84.94 269 LEU A C 1
ATOM 2029 O O . LEU A 1 269 ? -6.335 10.666 16.530 1.00 84.94 269 LEU A O 1
ATOM 2033 N N . ILE A 1 270 ? -6.146 11.018 14.325 1.00 84.88 270 ILE A N 1
ATOM 2034 C CA . ILE A 1 270 ? -6.643 12.406 14.355 1.00 84.88 270 ILE A CA 1
ATOM 2035 C C . ILE A 1 270 ? -8.041 12.446 14.973 1.00 84.88 270 ILE A C 1
ATOM 2037 O O . ILE A 1 270 ? -8.311 13.247 15.867 1.00 84.88 270 ILE A O 1
ATOM 2041 N N . THR A 1 271 ? -8.915 11.537 14.556 1.00 82.56 271 THR A N 1
ATOM 2042 C CA . THR A 1 271 ? -10.260 11.424 15.107 1.00 82.56 271 THR A CA 1
ATOM 2043 C C . THR A 1 271 ? -10.252 11.124 16.606 1.00 82.56 271 THR A C 1
ATOM 2045 O O . THR A 1 271 ? -11.026 11.735 17.342 1.00 82.56 271 THR A O 1
ATOM 2048 N N . SER A 1 272 ? -9.347 10.263 17.079 1.00 81.31 272 SER A N 1
ATOM 2049 C CA . SER A 1 272 ? -9.167 10.001 18.511 1.00 81.31 272 SER A CA 1
ATOM 2050 C C . SER A 1 272 ? -8.576 11.193 19.268 1.00 81.31 272 SER A C 1
ATOM 2052 O O . SER A 1 272 ? -9.011 11.473 20.379 1.00 81.31 272 SER A O 1
ATOM 2054 N N . LEU A 1 273 ? -7.597 11.905 18.700 1.00 82.00 273 LEU A N 1
ATOM 2055 C CA . LEU A 1 273 ? -6.940 13.043 19.351 1.00 82.00 273 LEU A CA 1
ATOM 2056 C C . LEU A 1 273 ? -7.907 14.208 19.572 1.00 82.00 273 LEU A C 1
ATOM 2058 O O . LEU A 1 273 ? -7.827 14.888 20.597 1.00 82.00 273 LEU A O 1
ATOM 2062 N N . PHE A 1 274 ? -8.800 14.448 18.614 1.00 82.50 274 PHE A N 1
ATOM 2063 C CA . PHE A 1 274 ? -9.777 15.536 18.659 1.00 82.50 274 PHE A CA 1
ATOM 2064 C C . PHE A 1 274 ? -11.156 15.101 19.169 1.00 82.50 274 PHE A C 1
ATOM 2066 O O . PHE A 1 274 ? -12.082 15.901 19.097 1.00 82.50 274 PHE A O 1
ATOM 2073 N N . GLU A 1 275 ? -11.294 13.866 19.672 1.00 75.75 275 GLU A N 1
ATOM 2074 C CA . GLU A 1 275 ? -12.562 13.322 20.189 1.00 75.75 275 GLU A CA 1
ATOM 2075 C C . GLU A 1 275 ? -13.726 13.499 19.190 1.00 75.75 275 GLU A C 1
ATOM 2077 O O . GLU A 1 275 ? -14.877 13.725 19.555 1.00 75.75 275 GLU A O 1
ATOM 2082 N N . LEU A 1 276 ? -13.420 13.398 17.889 1.00 72.75 276 LEU A N 1
ATOM 2083 C CA . LEU A 1 276 ? -14.395 13.591 16.809 1.00 72.75 276 LEU A CA 1
ATOM 2084 C C . LEU A 1 276 ? -15.353 12.398 16.678 1.00 72.75 276 LEU A C 1
ATOM 2086 O O . LEU A 1 276 ? -16.377 12.496 16.004 1.00 72.75 276 LEU A O 1
ATOM 2090 N N . TRP A 1 277 ? -15.030 11.265 17.305 1.00 67.88 277 TRP A N 1
ATOM 2091 C CA . TRP A 1 277 ? -15.968 10.164 17.475 1.00 67.88 277 TRP A CA 1
ATOM 2092 C C . TRP A 1 277 ? -16.817 10.388 18.715 1.00 67.88 277 TRP A C 1
ATOM 2094 O O . TRP A 1 277 ? -16.304 10.521 19.822 1.00 67.88 277 TRP A O 1
ATOM 2104 N N . HIS A 1 278 ? -18.135 10.332 18.538 1.00 57.59 278 HIS A N 1
ATOM 2105 C CA . HIS A 1 278 ? -19.033 10.097 19.658 1.00 57.59 278 HIS A CA 1
ATOM 2106 C C . HIS A 1 278 ? -18.752 8.686 20.173 1.00 57.59 278 HIS A C 1
ATOM 2108 O O . HIS A 1 278 ? -19.099 7.704 19.511 1.00 57.59 278 HIS A O 1
ATOM 2114 N N . ALA A 1 279 ? -18.066 8.604 21.317 1.00 51.97 279 ALA A N 1
ATOM 2115 C CA . ALA A 1 279 ? -17.672 7.353 21.960 1.00 51.97 279 ALA A CA 1
ATOM 2116 C C . ALA A 1 279 ? -18.850 6.374 22.077 1.00 51.97 279 ALA A C 1
ATOM 2118 O O . ALA A 1 279 ? -18.655 5.175 21.911 1.00 51.97 279 ALA A O 1
ATOM 2119 N N . ASP A 1 280 ? -20.065 6.901 22.235 1.00 53.09 280 ASP A N 1
ATOM 2120 C CA . ASP A 1 280 ? -21.311 6.145 22.325 1.00 53.09 280 ASP A CA 1
ATOM 2121 C C . ASP A 1 280 ? -21.544 5.233 21.113 1.00 53.09 280 ASP A C 1
ATOM 2123 O O . ASP A 1 280 ? -21.814 4.054 21.295 1.00 53.09 280 ASP A O 1
ATOM 2127 N N . LYS A 1 281 ? -21.342 5.708 19.875 1.00 58.72 281 LYS A N 1
ATOM 2128 C CA . LYS A 1 281 ? -21.633 4.909 18.665 1.00 58.72 281 LYS A CA 1
ATOM 2129 C C . LYS A 1 281 ? -20.632 3.779 18.429 1.00 58.72 281 LYS A C 1
ATOM 2131 O O . LYS A 1 281 ? -20.992 2.702 17.967 1.00 58.72 281 LYS A O 1
ATOM 2136 N N . VAL A 1 282 ? -19.356 4.024 18.723 1.00 56.12 282 VAL A N 1
ATOM 2137 C CA . VAL A 1 282 ? -18.298 3.013 18.556 1.00 56.12 282 VAL A CA 1
ATOM 2138 C C . VAL A 1 282 ? -18.340 2.007 19.703 1.00 56.12 282 VAL A C 1
ATOM 2140 O O . VAL A 1 282 ? -18.131 0.816 19.477 1.00 56.12 282 VAL A O 1
ATOM 2143 N N . ALA A 1 283 ? -18.644 2.467 20.920 1.00 55.03 283 ALA A N 1
ATOM 2144 C CA . ALA A 1 283 ? -18.884 1.599 22.063 1.00 55.03 283 ALA A CA 1
ATOM 2145 C C . ALA A 1 283 ? -20.137 0.742 21.860 1.00 55.03 283 ALA A C 1
ATOM 2147 O O . ALA A 1 283 ? -20.089 -0.436 22.182 1.00 55.03 283 ALA A O 1
ATOM 2148 N N . GLU A 1 284 ? -21.204 1.285 21.272 1.00 59.88 284 GLU A N 1
ATOM 2149 C CA . GLU A 1 284 ? -22.423 0.549 20.924 1.00 59.88 284 GLU A CA 1
ATOM 2150 C C . GLU A 1 284 ? -22.148 -0.513 19.851 1.00 59.88 284 GLU A C 1
ATOM 2152 O O . GLU A 1 284 ? -22.456 -1.682 20.065 1.00 59.88 284 GLU A O 1
ATOM 2157 N N . ALA A 1 285 ? -21.448 -0.167 18.764 1.00 61.09 285 ALA A N 1
ATOM 2158 C CA . ALA A 1 285 ? -21.054 -1.136 17.736 1.00 61.09 285 ALA A CA 1
ATOM 2159 C C . ALA A 1 285 ? -20.111 -2.232 18.278 1.00 61.09 285 ALA A C 1
ATOM 2161 O O . ALA A 1 285 ? -20.217 -3.406 17.912 1.00 61.09 285 ALA A O 1
ATOM 2162 N N . TYR A 1 286 ? -19.182 -1.870 19.171 1.00 61.50 286 TYR A N 1
ATOM 2163 C CA . TYR A 1 286 ? -18.288 -2.830 19.819 1.00 61.50 286 TYR A CA 1
ATOM 2164 C C . TYR A 1 286 ? -19.013 -3.693 20.856 1.00 61.50 286 TYR A C 1
ATOM 2166 O O . TYR A 1 286 ? -18.747 -4.891 20.929 1.00 61.50 286 TYR A O 1
ATOM 2174 N N . ALA A 1 287 ? -19.926 -3.117 21.640 1.00 60.31 287 ALA A N 1
ATOM 2175 C CA . ALA A 1 287 ? -20.760 -3.842 22.592 1.00 60.31 287 ALA A CA 1
ATOM 2176 C C . ALA A 1 287 ? -21.658 -4.836 21.853 1.00 60.31 287 ALA A C 1
ATOM 2178 O O . ALA A 1 287 ? -21.649 -6.016 22.188 1.00 60.31 287 ALA A O 1
ATOM 2179 N N . GLU A 1 288 ? -22.303 -4.416 20.762 1.00 64.31 288 GLU A N 1
ATOM 2180 C CA . GLU A 1 288 ? -23.111 -5.290 19.912 1.00 64.31 288 GLU A CA 1
ATOM 2181 C C . GLU A 1 288 ? -22.264 -6.448 19.348 1.00 64.31 288 GLU A C 1
ATOM 2183 O O . GLU A 1 288 ? -22.677 -7.610 19.387 1.00 64.31 288 GLU A O 1
ATOM 2188 N N . PHE A 1 289 ? -21.030 -6.185 18.906 1.00 64.19 289 PHE A N 1
ATOM 2189 C CA . PHE A 1 289 ? -20.096 -7.229 18.465 1.00 64.19 289 PHE A CA 1
ATOM 2190 C C . PHE A 1 289 ? -19.627 -8.166 19.600 1.00 64.19 289 PHE A C 1
ATOM 2192 O O . PHE A 1 289 ? -19.503 -9.387 19.409 1.00 64.19 289 PHE A O 1
ATOM 2199 N N . ALA A 1 290 ? -19.337 -7.615 20.780 1.00 60.97 290 ALA A N 1
ATOM 2200 C CA . ALA A 1 290 ? -18.842 -8.352 21.940 1.00 60.97 290 ALA A CA 1
ATOM 2201 C C . ALA A 1 290 ? -19.926 -9.263 22.534 1.00 60.97 290 ALA A C 1
ATOM 2203 O O . ALA A 1 290 ? -19.643 -10.427 22.829 1.00 60.97 290 ALA A O 1
ATOM 2204 N N . GLU A 1 291 ? -21.156 -8.762 22.627 1.00 64.69 291 GLU A N 1
ATOM 2205 C CA . GLU A 1 291 ? -22.328 -9.466 23.155 1.00 64.69 291 GLU A CA 1
ATOM 2206 C C . GLU A 1 291 ? -22.893 -10.498 22.169 1.00 64.69 291 GLU A C 1
ATOM 2208 O O . GLU A 1 291 ? -23.517 -11.479 22.580 1.00 64.69 291 GLU A O 1
ATOM 2213 N N . THR A 1 292 ? -22.619 -10.354 20.865 1.00 65.56 292 THR A N 1
ATOM 2214 C CA . THR A 1 292 ? -23.021 -11.360 19.875 1.00 65.56 292 THR A CA 1
ATOM 2215 C C . THR A 1 292 ? -22.310 -12.699 20.137 1.00 65.56 292 THR A C 1
ATOM 2217 O O . THR A 1 292 ? -21.074 -12.782 20.217 1.00 65.56 292 THR A O 1
ATOM 2220 N N . LYS A 1 293 ? -23.095 -13.785 20.221 1.00 69.81 293 LYS A N 1
ATOM 2221 C CA . LYS A 1 293 ? -22.596 -15.158 20.416 1.00 69.81 293 LYS A CA 1
ATOM 2222 C C . LYS A 1 293 ? -21.570 -15.531 19.338 1.00 69.81 293 LYS A C 1
ATOM 2224 O O . LYS A 1 293 ? -21.778 -15.276 18.156 1.00 69.81 293 LYS A O 1
ATOM 2229 N N . LEU A 1 294 ? -20.483 -16.193 19.749 1.00 58.75 294 LEU A N 1
ATOM 2230 C CA . LEU A 1 294 ? -19.355 -16.601 18.889 1.00 58.75 294 LEU A CA 1
ATOM 2231 C C . LEU A 1 294 ? -19.765 -17.384 17.629 1.00 58.75 294 LEU A C 1
ATOM 2233 O O . LEU A 1 294 ? -19.107 -17.248 16.604 1.00 58.75 294 LEU A O 1
ATOM 2237 N N . PHE A 1 295 ? -20.851 -18.158 17.697 1.00 66.31 295 PHE A N 1
ATOM 2238 C CA . PHE A 1 295 ? -21.362 -18.975 16.591 1.00 66.31 295 PHE A CA 1
ATOM 2239 C C . PHE A 1 295 ? -22.594 -18.384 15.878 1.00 66.31 295 PHE A C 1
ATOM 2241 O O . PHE A 1 295 ? -23.236 -19.097 15.117 1.00 66.31 295 PHE A O 1
ATOM 2248 N N . SER A 1 296 ? -22.948 -17.113 16.107 1.00 74.38 296 SER A N 1
ATOM 2249 C CA . SER A 1 296 ? -24.038 -16.467 15.354 1.00 74.38 296 SER A CA 1
ATOM 2250 C C . SER A 1 296 ? -23.574 -16.048 13.959 1.00 74.38 296 SER A C 1
ATOM 2252 O O . SER A 1 296 ? -22.439 -15.582 13.779 1.00 74.38 296 SER A O 1
ATOM 2254 N N . ALA A 1 297 ? -24.481 -16.146 12.984 1.00 76.44 297 ALA A N 1
ATOM 2255 C CA . ALA A 1 297 ? -24.254 -15.712 11.609 1.00 76.44 297 ALA A CA 1
ATOM 2256 C C . ALA A 1 297 ? -23.791 -14.246 11.517 1.00 76.44 297 ALA A C 1
ATOM 2258 O O . ALA A 1 297 ? -22.923 -13.918 10.707 1.00 76.44 297 ALA A O 1
ATOM 2259 N N . LYS A 1 298 ? -24.276 -13.377 12.414 1.00 78.00 298 LYS A N 1
ATOM 2260 C CA . LYS A 1 298 ? -23.876 -11.964 12.475 1.00 78.00 298 LYS A CA 1
ATOM 2261 C C . LYS A 1 298 ? -22.391 -11.785 12.806 1.00 78.00 298 LYS A C 1
ATOM 2263 O O . LYS A 1 298 ? -21.694 -11.002 12.166 1.00 78.00 298 LYS A O 1
ATOM 2268 N N . LYS A 1 299 ? -21.873 -12.539 13.781 1.00 79.75 299 LYS A N 1
ATOM 2269 C CA . LYS A 1 299 ? -20.458 -12.476 14.188 1.00 79.75 299 LYS A CA 1
ATOM 2270 C C . LYS A 1 299 ? -19.541 -13.072 13.128 1.00 79.75 299 LYS A C 1
ATOM 2272 O O . LYS A 1 299 ? -18.484 -12.509 12.848 1.00 79.75 299 LYS A O 1
ATOM 2277 N N . ALA A 1 300 ? -19.974 -14.163 12.498 1.00 82.44 300 ALA A N 1
ATOM 2278 C CA . ALA A 1 300 ? -19.292 -14.722 11.337 1.00 82.44 300 ALA A CA 1
ATOM 2279 C C . ALA A 1 300 ? -19.210 -13.701 10.189 1.00 82.44 300 ALA A C 1
ATOM 2281 O O . ALA A 1 300 ? -18.143 -13.547 9.599 1.00 82.44 300 ALA A O 1
ATOM 2282 N N . LEU A 1 301 ? -20.288 -12.953 9.926 1.00 83.50 301 LEU A N 1
ATOM 2283 C CA . LEU A 1 301 ? -20.315 -11.909 8.903 1.00 83.50 301 LEU A CA 1
ATOM 2284 C C . LEU A 1 301 ? -19.319 -10.775 9.210 1.00 83.50 301 LEU A C 1
ATOM 2286 O O . LEU A 1 301 ? -18.555 -10.402 8.324 1.00 83.50 301 LEU A O 1
ATOM 2290 N N . TYR A 1 302 ? -19.224 -10.303 10.461 1.00 83.06 302 TYR A N 1
ATOM 2291 C CA . TYR A 1 302 ? -18.183 -9.338 10.859 1.00 83.06 302 TYR A CA 1
ATOM 2292 C C . TYR A 1 302 ? -16.763 -9.861 10.605 1.00 83.06 302 TYR A C 1
ATOM 2294 O O . TYR A 1 302 ? -15.942 -9.149 10.026 1.00 83.06 302 TYR A O 1
ATOM 2302 N N . TYR A 1 303 ? -16.464 -11.104 10.998 1.00 85.19 303 TYR A N 1
ATOM 2303 C CA . TYR A 1 303 ? -15.140 -11.689 10.767 1.00 85.19 303 TYR A CA 1
ATOM 2304 C C . TYR A 1 303 ? -14.837 -11.879 9.281 1.00 85.19 303 TYR A C 1
ATOM 2306 O O . TYR A 1 303 ? -13.725 -11.581 8.848 1.00 85.19 303 TYR A O 1
ATOM 2314 N N . LEU A 1 304 ? -15.810 -12.339 8.493 1.00 87.75 304 LEU A N 1
ATOM 2315 C CA . LEU A 1 304 ? -15.647 -12.519 7.053 1.00 87.75 304 LEU A CA 1
ATOM 2316 C C . LEU A 1 304 ? -15.387 -11.187 6.349 1.00 87.75 304 LEU A C 1
ATOM 2318 O O . LEU A 1 304 ? -14.462 -11.111 5.548 1.00 87.75 304 LEU A O 1
ATOM 2322 N N . LEU A 1 305 ? -16.136 -10.133 6.685 1.00 87.62 305 LEU A N 1
ATOM 2323 C CA . LEU A 1 305 ? -15.917 -8.795 6.131 1.00 87.62 305 LEU A CA 1
ATOM 2324 C C . LEU A 1 305 ? -14.566 -8.215 6.549 1.00 87.62 305 LEU A C 1
ATOM 2326 O O . LEU A 1 305 ? -13.879 -7.614 5.726 1.00 87.62 305 LEU A O 1
ATOM 2330 N N . PHE A 1 306 ? -14.147 -8.439 7.796 1.00 85.81 306 PHE A N 1
ATOM 2331 C CA . PHE A 1 306 ? -12.832 -8.018 8.272 1.00 85.81 306 PHE A CA 1
ATOM 2332 C C . PHE A 1 306 ? -11.698 -8.723 7.514 1.00 85.81 306 PHE A C 1
ATOM 2334 O O . PHE A 1 306 ? -10.798 -8.066 6.990 1.00 85.81 306 PHE A O 1
ATOM 2341 N N . VAL A 1 307 ? -11.766 -10.053 7.391 1.00 88.31 307 VAL A N 1
ATOM 2342 C CA . VAL A 1 307 ? -10.791 -10.842 6.622 1.00 88.31 307 VAL A CA 1
ATOM 2343 C C . VAL A 1 307 ? -10.796 -10.420 5.156 1.00 88.31 307 VAL A C 1
ATOM 2345 O O . VAL A 1 307 ? -9.732 -10.210 4.581 1.00 88.31 307 VAL A O 1
ATOM 2348 N N . GLN A 1 308 ? -11.970 -10.234 4.554 1.00 87.75 308 GLN A N 1
ATOM 2349 C CA . GLN A 1 308 ? -12.094 -9.791 3.169 1.00 87.75 308 GLN A CA 1
ATOM 2350 C C . GLN A 1 308 ? -11.501 -8.388 2.961 1.00 87.75 308 GLN A C 1
ATOM 2352 O O . GLN A 1 308 ? -10.814 -8.156 1.967 1.00 87.75 308 GLN A O 1
ATOM 2357 N N . GLY A 1 309 ? -11.686 -7.475 3.918 1.00 86.00 309 GLY A N 1
ATOM 2358 C CA . GLY A 1 309 ? -11.031 -6.167 3.928 1.00 86.00 309 GLY A CA 1
ATOM 2359 C C . GLY A 1 309 ? -9.504 -6.275 3.954 1.00 86.00 309 GLY A C 1
ATOM 2360 O O . GLY A 1 309 ? -8.836 -5.618 3.157 1.00 86.00 309 GLY A O 1
ATOM 2361 N N . ILE A 1 310 ? -8.946 -7.153 4.799 1.00 87.38 310 ILE A N 1
ATOM 2362 C CA . ILE A 1 310 ? -7.498 -7.426 4.834 1.00 87.38 310 ILE A CA 1
ATOM 2363 C C . ILE A 1 310 ? -7.013 -7.983 3.492 1.00 87.38 310 ILE A C 1
ATOM 2365 O O . ILE A 1 310 ? -5.979 -7.549 2.987 1.00 87.38 310 ILE A O 1
ATOM 2369 N N . LEU A 1 311 ? -7.747 -8.921 2.892 1.00 89.38 311 LEU A N 1
ATOM 2370 C CA . LEU A 1 311 ? -7.371 -9.514 1.609 1.00 89.38 311 LEU A CA 1
ATOM 2371 C C . LEU A 1 311 ? -7.346 -8.473 0.483 1.00 89.38 311 LEU A C 1
ATOM 2373 O O . LEU A 1 311 ? -6.364 -8.415 -0.253 1.00 89.38 311 LEU A O 1
ATOM 2377 N N . TYR A 1 312 ? -8.362 -7.608 0.382 1.00 87.38 312 TYR A N 1
ATOM 2378 C CA . TYR A 1 312 ? -8.358 -6.510 -0.595 1.00 87.38 312 TYR A CA 1
ATOM 2379 C C . TYR A 1 312 ? -7.228 -5.511 -0.347 1.00 87.38 312 TYR A C 1
ATOM 2381 O O . TYR A 1 312 ? -6.602 -5.034 -1.296 1.00 87.38 312 TYR A O 1
ATOM 2389 N N . LEU A 1 313 ? -6.926 -5.228 0.921 1.00 85.31 313 LEU A N 1
ATOM 2390 C CA . LEU A 1 313 ? -5.802 -4.380 1.293 1.00 85.31 313 LEU A CA 1
ATOM 2391 C C . LEU A 1 313 ? -4.470 -5.003 0.845 1.00 85.31 313 LEU A C 1
ATOM 2393 O O . LEU A 1 313 ? -3.646 -4.303 0.267 1.00 85.31 313 LEU A O 1
ATOM 2397 N N . LEU A 1 314 ? -4.275 -6.315 0.993 1.00 85.38 314 LEU A N 1
ATOM 2398 C CA . LEU A 1 314 ? -3.089 -7.006 0.469 1.00 85.38 314 LEU A CA 1
ATOM 2399 C C . LEU A 1 314 ? -3.062 -7.074 -1.067 1.00 85.38 314 LEU A C 1
ATOM 2401 O O . LEU A 1 314 ? -1.996 -6.936 -1.666 1.00 85.38 314 LEU A O 1
ATOM 2405 N N . LEU A 1 315 ? -4.212 -7.238 -1.727 1.00 85.81 315 LEU A N 1
ATOM 2406 C CA . LEU A 1 315 ? -4.304 -7.224 -3.192 1.00 85.81 315 LEU A CA 1
ATOM 2407 C C . LEU A 1 315 ? -3.912 -5.866 -3.801 1.00 85.81 315 LEU A C 1
ATOM 2409 O O . LEU A 1 315 ? -3.402 -5.839 -4.923 1.00 85.81 315 LEU A O 1
ATOM 2413 N N . SER A 1 316 ? -4.045 -4.769 -3.041 1.00 83.38 316 SER A N 1
ATOM 2414 C CA . SER A 1 316 ? -3.609 -3.425 -3.460 1.00 83.38 316 SER A CA 1
ATOM 2415 C C . SER A 1 316 ? -2.117 -3.327 -3.809 1.00 83.38 316 SER A C 1
ATOM 2417 O O . SER A 1 316 ? -1.721 -2.419 -4.543 1.00 83.38 316 SER A O 1
ATOM 2419 N N . ILE A 1 317 ? -1.299 -4.292 -3.357 1.00 81.06 317 ILE A N 1
ATOM 2420 C CA . ILE A 1 317 ? 0.113 -4.410 -3.741 1.00 81.06 317 ILE A CA 1
ATOM 2421 C C . ILE A 1 317 ? 0.251 -4.569 -5.261 1.00 81.06 317 ILE A C 1
ATOM 2423 O O . ILE A 1 317 ? 1.162 -3.997 -5.849 1.00 81.06 317 ILE A O 1
ATOM 2427 N N . LYS A 1 318 ? -0.641 -5.309 -5.929 1.00 78.88 318 LYS A N 1
ATOM 2428 C CA . LYS A 1 318 ? -0.589 -5.449 -7.391 1.00 78.88 318 LYS A CA 1
ATOM 2429 C C . LYS A 1 318 ? -1.425 -4.372 -8.072 1.00 78.88 318 LYS A C 1
ATOM 2431 O O . LYS A 1 318 ? -0.905 -3.592 -8.867 1.00 78.88 318 LYS A O 1
ATOM 2436 N N . GLU A 1 319 ? -2.703 -4.288 -7.733 1.00 77.38 319 GLU A N 1
ATOM 2437 C CA . GLU A 1 319 ? -3.674 -3.405 -8.382 1.00 77.38 319 GLU A CA 1
ATOM 2438 C C . GLU A 1 319 ? -4.740 -2.972 -7.379 1.00 77.38 319 GLU A C 1
ATOM 2440 O O . GLU A 1 319 ? -5.082 -3.712 -6.459 1.00 77.38 319 GLU A O 1
ATOM 2445 N N . MET A 1 320 ? -5.292 -1.770 -7.561 1.00 74.06 320 MET A N 1
ATOM 2446 C CA . MET A 1 320 ? -6.409 -1.326 -6.736 1.00 74.06 320 MET A CA 1
ATOM 2447 C C . MET A 1 320 ? -7.691 -2.016 -7.198 1.00 74.06 320 MET A C 1
ATOM 2449 O O . MET A 1 320 ? -8.127 -1.855 -8.336 1.00 74.06 320 MET A O 1
ATOM 2453 N N . HIS A 1 321 ? -8.285 -2.773 -6.286 1.00 79.56 321 HIS A N 1
ATOM 2454 C CA . HIS A 1 321 ? -9.508 -3.526 -6.508 1.00 79.56 321 HIS A CA 1
ATOM 2455 C C . HIS A 1 321 ? -10.710 -2.742 -5.973 1.00 79.56 321 HIS A C 1
ATOM 2457 O O . HIS A 1 321 ? -10.888 -2.601 -4.760 1.00 79.56 321 HIS A O 1
ATOM 2463 N N . TRP A 1 322 ? -11.540 -2.214 -6.876 1.00 76.75 322 TRP A N 1
ATOM 2464 C CA . TRP A 1 322 ? -12.766 -1.480 -6.526 1.00 76.75 322 TRP A CA 1
ATOM 2465 C C . TRP A 1 322 ? -13.811 -2.365 -5.839 1.00 76.75 322 TRP A C 1
ATOM 2467 O O . TRP A 1 322 ? -14.729 -1.867 -5.189 1.00 76.75 322 TRP A O 1
ATOM 2477 N N . GLU A 1 323 ? -13.638 -3.682 -5.916 1.00 81.19 323 GLU A N 1
ATOM 2478 C CA . GLU A 1 323 ? -14.455 -4.677 -5.236 1.00 81.19 323 GLU A CA 1
ATOM 2479 C C . GLU A 1 323 ? -14.379 -4.561 -3.703 1.00 81.19 323 GLU A C 1
ATOM 2481 O O . GLU A 1 323 ? -15.253 -5.088 -3.018 1.00 81.19 323 GLU A O 1
ATOM 2486 N N . VAL A 1 324 ? -13.422 -3.803 -3.146 1.00 81.81 324 VAL A N 1
ATOM 2487 C CA . VAL A 1 324 ? -13.418 -3.417 -1.723 1.00 81.81 324 VAL A CA 1
ATOM 2488 C C . VAL A 1 324 ? -14.701 -2.682 -1.308 1.00 81.81 324 VAL A C 1
ATOM 2490 O O . VAL A 1 324 ? -15.125 -2.783 -0.156 1.00 81.81 324 VAL A O 1
ATOM 2493 N N . LEU A 1 325 ? -15.385 -2.014 -2.246 1.00 84.50 325 LEU A N 1
ATOM 2494 C CA . LEU A 1 325 ? -16.680 -1.375 -2.003 1.00 84.50 325 LEU A CA 1
ATOM 2495 C C . LEU A 1 325 ? -17.738 -2.381 -1.522 1.00 84.50 325 LEU A C 1
ATOM 2497 O O . LEU A 1 325 ? -18.622 -2.012 -0.754 1.00 84.50 325 LEU A O 1
ATOM 2501 N N . LEU A 1 326 ? -17.623 -3.659 -1.901 1.00 85.06 326 LEU A N 1
ATOM 2502 C CA . LEU A 1 326 ? -18.498 -4.723 -1.403 1.00 85.06 326 LEU A CA 1
ATOM 2503 C C . LEU A 1 326 ? -18.427 -4.841 0.123 1.00 85.06 326 LEU A C 1
ATOM 2505 O O . LEU A 1 326 ? -19.459 -5.008 0.768 1.00 85.06 326 LEU A O 1
ATOM 2509 N N . VAL A 1 327 ? -17.230 -4.706 0.701 1.00 85.50 327 VAL A N 1
ATOM 2510 C CA . VAL A 1 327 ? -17.031 -4.753 2.156 1.00 85.50 327 VAL A CA 1
ATOM 2511 C C . VAL A 1 327 ? -17.728 -3.569 2.823 1.00 85.50 327 VAL A C 1
ATOM 2513 O O . VAL A 1 327 ? -18.402 -3.743 3.834 1.00 85.50 327 VAL A O 1
ATOM 2516 N N . VAL A 1 328 ? -17.627 -2.379 2.223 1.00 83.62 328 VAL A N 1
ATOM 2517 C CA . VAL A 1 328 ? -18.278 -1.157 2.721 1.00 83.62 328 VAL A CA 1
ATOM 2518 C C . VAL A 1 328 ? -19.801 -1.283 2.662 1.00 83.62 328 VAL A C 1
ATOM 2520 O O . VAL A 1 328 ? -20.471 -1.026 3.658 1.00 83.62 328 VAL A O 1
ATOM 2523 N N . ILE A 1 329 ? -20.355 -1.729 1.531 1.00 84.06 329 ILE A N 1
ATOM 2524 C CA . ILE A 1 329 ? -21.804 -1.923 1.353 1.00 84.06 329 ILE A CA 1
ATOM 2525 C C . ILE A 1 329 ? -22.343 -2.940 2.370 1.00 84.06 329 ILE A C 1
ATOM 2527 O O . ILE A 1 329 ? -23.358 -2.680 3.015 1.00 84.06 329 ILE A O 1
ATOM 2531 N N . ALA A 1 330 ? -21.662 -4.077 2.547 1.00 82.69 330 ALA A N 1
ATOM 2532 C CA . ALA A 1 330 ? -22.068 -5.091 3.520 1.00 82.69 330 ALA A CA 1
ATOM 2533 C C . ALA A 1 330 ? -21.925 -4.610 4.973 1.00 82.69 330 ALA A C 1
ATOM 2535 O O . ALA A 1 330 ? -22.775 -4.923 5.805 1.00 82.69 330 ALA A O 1
ATOM 2536 N N . GLY A 1 331 ? -20.893 -3.815 5.273 1.00 81.81 331 GLY A N 1
ATOM 2537 C CA . GLY A 1 331 ? -20.729 -3.164 6.573 1.00 81.81 331 GLY A CA 1
ATOM 2538 C C . GLY A 1 331 ? -21.870 -2.191 6.884 1.00 81.81 331 GLY A C 1
ATOM 2539 O O . GLY A 1 331 ? -22.438 -2.244 7.970 1.00 81.81 331 GLY A O 1
ATOM 2540 N N . TYR A 1 332 ? -22.276 -1.367 5.913 1.00 80.94 332 TYR A N 1
ATOM 2541 C CA . TYR A 1 332 ? -23.435 -0.479 6.063 1.00 80.94 332 TYR A CA 1
ATOM 2542 C C . TYR A 1 332 ? -24.754 -1.237 6.207 1.00 80.94 332 TYR A C 1
ATOM 2544 O O . TYR A 1 332 ? -25.622 -0.802 6.957 1.00 80.94 332 TYR A O 1
ATOM 2552 N N . TYR A 1 333 ? -24.922 -2.367 5.518 1.00 81.31 333 TYR A N 1
ATOM 2553 C CA . TYR A 1 333 ? -26.084 -3.231 5.728 1.00 81.31 333 TYR A CA 1
ATOM 2554 C C . TYR A 1 333 ? -26.141 -3.766 7.167 1.00 81.31 333 TYR A C 1
ATOM 2556 O O . TYR A 1 333 ? -27.208 -3.732 7.779 1.00 81.31 333 TYR A O 1
ATOM 2564 N N . LEU A 1 334 ? -25.007 -4.218 7.715 1.00 77.69 334 LEU A N 1
ATOM 2565 C CA . LEU A 1 334 ? -24.920 -4.698 9.097 1.00 77.69 334 LEU A CA 1
ATOM 2566 C C . LEU A 1 334 ? -25.304 -3.622 10.121 1.00 77.69 334 LEU A C 1
ATOM 2568 O O . LEU A 1 334 ? -26.013 -3.932 11.077 1.00 77.69 334 LEU A O 1
ATOM 2572 N N . ASP A 1 335 ? -24.843 -2.391 9.904 1.00 72.50 335 ASP A N 1
ATOM 2573 C CA . ASP A 1 335 ? -25.051 -1.258 10.810 1.00 72.50 335 ASP A CA 1
ATOM 2574 C C . ASP A 1 335 ? -26.464 -0.663 10.676 1.00 72.50 335 ASP A C 1
ATOM 2576 O O . ASP A 1 335 ? -27.254 -0.653 11.617 1.00 72.50 335 ASP A O 1
ATOM 2580 N N . ALA A 1 336 ? -26.838 -0.237 9.467 1.00 68.25 336 ALA A N 1
ATOM 2581 C CA . ALA A 1 336 ? -28.096 0.464 9.224 1.00 68.25 336 ALA A CA 1
ATOM 2582 C C . ALA A 1 336 ? -29.316 -0.472 9.137 1.00 68.25 336 ALA A C 1
ATOM 2584 O O . ALA A 1 336 ? -30.451 -0.001 9.207 1.00 68.25 336 ALA A O 1
ATOM 2585 N N . LYS A 1 337 ? -29.111 -1.786 8.944 1.00 69.88 337 LYS A N 1
ATOM 2586 C CA . LYS A 1 337 ? -30.165 -2.814 8.785 1.00 69.88 337 LYS A CA 1
ATOM 2587 C C . LYS A 1 337 ? -31.162 -2.525 7.646 1.00 69.88 337 LYS A C 1
ATOM 2589 O O . LYS A 1 337 ? -32.274 -3.047 7.644 1.00 69.88 337 LYS A O 1
ATOM 2594 N N . VAL A 1 338 ? -30.767 -1.718 6.656 1.00 76.25 338 VAL A N 1
ATOM 2595 C CA . VAL A 1 338 ? -31.617 -1.317 5.522 1.00 76.25 338 VAL A CA 1
ATOM 2596 C C . VAL A 1 338 ? -31.510 -2.334 4.380 1.00 76.25 338 VAL A C 1
ATOM 2598 O O . VAL A 1 338 ? -30.429 -2.560 3.832 1.00 76.25 338 VAL A O 1
ATOM 2601 N N . GLU A 1 339 ? -32.647 -2.891 3.950 1.00 76.38 339 GLU A N 1
ATOM 2602 C CA . GLU A 1 339 ? -32.715 -3.921 2.896 1.00 76.38 339 GLU A CA 1
ATOM 2603 C C . GLU A 1 339 ? -32.165 -3.469 1.536 1.00 76.38 339 GLU A C 1
ATOM 2605 O O . GLU A 1 339 ? -31.627 -4.279 0.780 1.00 76.38 339 GLU A O 1
ATOM 2610 N N . ASN A 1 340 ? -32.218 -2.170 1.234 1.00 82.19 340 ASN A N 1
ATOM 2611 C CA . ASN A 1 340 ? -31.663 -1.622 -0.006 1.00 82.19 340 ASN A CA 1
ATOM 2612 C C . ASN A 1 340 ? -30.159 -1.910 -0.144 1.00 82.19 340 ASN A C 1
ATOM 2614 O O . ASN A 1 340 ? -29.693 -2.218 -1.241 1.00 82.19 340 ASN A O 1
ATOM 2618 N N . PHE A 1 341 ? -29.396 -1.867 0.956 1.00 81.94 341 PHE A N 1
ATOM 2619 C CA . PHE A 1 341 ? -27.959 -2.165 0.924 1.00 81.94 341 PHE A CA 1
ATOM 2620 C C . PHE A 1 341 ? -27.677 -3.661 0.756 1.00 81.94 341 PHE A C 1
ATOM 2622 O O . PHE A 1 341 ? -26.697 -4.022 0.105 1.00 81.94 341 PHE A O 1
ATOM 2629 N N . LYS A 1 342 ? -28.566 -4.536 1.242 1.00 82.56 342 LYS A N 1
ATOM 2630 C CA . LYS A 1 342 ? -28.512 -5.975 0.944 1.00 82.56 342 LYS A CA 1
ATOM 2631 C C . LYS A 1 342 ? -28.698 -6.236 -0.546 1.00 82.56 342 LYS A C 1
ATOM 2633 O O . LYS A 1 342 ? -27.887 -6.931 -1.152 1.00 82.56 342 LYS A O 1
ATOM 2638 N N . LEU A 1 343 ? -29.753 -5.679 -1.141 1.00 83.62 343 LEU A N 1
ATOM 2639 C CA . LEU A 1 343 ? -30.030 -5.853 -2.570 1.00 83.62 343 LEU A CA 1
ATOM 2640 C C . LEU A 1 343 ? -28.883 -5.304 -3.423 1.00 83.62 343 LEU A C 1
ATOM 2642 O O . LEU A 1 343 ? -28.450 -5.964 -4.368 1.00 83.62 343 LEU A O 1
ATOM 2646 N N . LEU A 1 344 ? -28.336 -4.146 -3.039 1.00 86.38 344 LEU A N 1
ATOM 2647 C CA . LEU A 1 344 ? -27.161 -3.564 -3.682 1.00 86.38 344 LEU A CA 1
ATOM 2648 C C . LEU A 1 344 ? -25.940 -4.492 -3.593 1.00 86.38 344 LEU A C 1
ATOM 2650 O O . LEU A 1 344 ? -25.249 -4.686 -4.595 1.00 86.38 344 LEU A O 1
ATOM 2654 N N . TYR A 1 345 ? -25.692 -5.101 -2.428 1.00 87.06 345 TYR A N 1
ATOM 2655 C CA . TYR A 1 345 ? -24.617 -6.077 -2.255 1.00 87.06 345 TYR A CA 1
ATOM 2656 C C . TYR A 1 345 ? -24.811 -7.293 -3.169 1.00 87.06 345 TYR A C 1
ATOM 2658 O O . TYR A 1 345 ? -23.912 -7.621 -3.940 1.00 87.06 345 TYR A O 1
ATOM 2666 N N . ILE A 1 346 ? -25.990 -7.926 -3.143 1.00 86.69 346 ILE A N 1
ATOM 2667 C CA . ILE A 1 346 ? -26.288 -9.129 -3.939 1.00 86.69 346 ILE A CA 1
ATOM 2668 C C . ILE A 1 346 ? -26.146 -8.847 -5.440 1.00 86.69 346 ILE A C 1
ATOM 2670 O O . ILE A 1 346 ? -25.515 -9.629 -6.157 1.00 86.69 346 ILE A O 1
ATOM 2674 N N . ALA A 1 347 ? -26.678 -7.719 -5.919 1.00 87.50 347 ALA A N 1
ATOM 2675 C CA . ALA A 1 347 ? -26.570 -7.324 -7.321 1.00 87.50 347 ALA A CA 1
ATOM 2676 C C . ALA A 1 347 ? -25.105 -7.120 -7.739 1.00 87.50 347 ALA A C 1
ATOM 2678 O O . ALA A 1 347 ? -24.661 -7.656 -8.757 1.00 87.50 347 ALA A O 1
ATOM 2679 N N . THR A 1 348 ? -24.328 -6.405 -6.920 1.00 85.88 348 THR A N 1
ATOM 2680 C CA . THR A 1 348 ? -22.917 -6.118 -7.212 1.00 85.88 348 THR A CA 1
ATOM 2681 C C . THR A 1 348 ? -22.064 -7.388 -7.149 1.00 85.88 348 THR A C 1
ATOM 2683 O O . THR A 1 348 ? -21.233 -7.626 -8.027 1.00 85.88 348 THR A O 1
ATOM 2686 N N . VAL A 1 349 ? -22.292 -8.265 -6.166 1.00 89.81 349 VAL A N 1
ATOM 2687 C CA . VAL A 1 349 ? -21.595 -9.556 -6.081 1.00 89.81 349 VAL A CA 1
ATOM 2688 C C . VAL A 1 349 ? -21.900 -10.426 -7.298 1.00 89.81 349 VAL A C 1
ATOM 2690 O O . VAL A 1 349 ? -20.972 -10.992 -7.867 1.00 89.81 349 VAL A O 1
ATOM 2693 N N . SER A 1 350 ? -23.152 -10.471 -7.756 1.00 86.94 350 SER A N 1
ATOM 2694 C CA . SER A 1 350 ? -23.545 -11.271 -8.926 1.00 86.94 350 SER A CA 1
ATOM 2695 C C . SER A 1 350 ? -22.780 -10.870 -10.193 1.00 86.94 350 SER A C 1
ATOM 2697 O O . SER A 1 350 ? -22.298 -11.735 -10.923 1.00 86.94 350 SER A O 1
ATOM 2699 N N . VAL A 1 351 ? -22.606 -9.564 -10.429 1.00 86.81 351 VAL A N 1
ATOM 2700 C CA . VAL A 1 351 ? -21.809 -9.057 -11.559 1.00 86.81 351 VAL A CA 1
ATOM 2701 C C . VAL A 1 351 ? -20.323 -9.352 -11.357 1.00 86.81 351 VAL A C 1
ATOM 2703 O O . VAL A 1 351 ? -19.656 -9.831 -12.273 1.00 86.81 351 VAL A O 1
ATOM 2706 N N . THR A 1 352 ? -19.789 -9.099 -10.160 1.00 87.69 352 THR A N 1
ATOM 2707 C CA . THR A 1 352 ? -18.348 -9.275 -9.914 1.00 87.69 352 THR A CA 1
ATOM 2708 C C . THR A 1 352 ? -17.908 -10.737 -9.940 1.00 87.69 352 THR A C 1
ATOM 2710 O O . THR A 1 352 ? -16.806 -10.999 -10.397 1.00 87.69 352 THR A O 1
ATOM 2713 N N . ILE A 1 353 ? -18.755 -11.700 -9.551 1.00 89.50 353 ILE A N 1
ATOM 2714 C CA . ILE A 1 353 ? -18.448 -13.137 -9.681 1.00 89.50 353 ILE A CA 1
ATOM 2715 C C . ILE A 1 353 ? -18.167 -13.502 -11.143 1.00 89.50 353 ILE A C 1
ATOM 2717 O O . ILE A 1 353 ? -17.219 -14.234 -11.420 1.00 89.50 353 ILE A O 1
ATOM 2721 N N . LEU A 1 354 ? -18.955 -12.975 -12.086 1.00 86.62 354 LEU A N 1
ATOM 2722 C CA . LEU A 1 354 ? -18.742 -13.231 -13.511 1.00 86.62 354 LEU A CA 1
ATOM 2723 C C . LEU A 1 354 ? -17.387 -12.678 -13.977 1.00 86.62 354 LEU A C 1
ATOM 2725 O O . LEU A 1 354 ? -16.636 -13.375 -14.658 1.00 86.62 354 LEU A O 1
ATOM 2729 N N . LEU A 1 355 ? -17.067 -11.441 -13.586 1.00 86.06 355 LEU A N 1
ATOM 2730 C CA . LEU A 1 355 ? -15.800 -10.793 -13.937 1.00 86.06 355 LEU A CA 1
ATOM 2731 C C . LEU A 1 355 ? -14.595 -11.508 -13.307 1.00 86.06 355 LEU A C 1
ATOM 2733 O O . LEU A 1 355 ? -13.574 -11.690 -13.972 1.00 86.06 355 LEU A O 1
ATOM 2737 N N . ASP A 1 356 ? -14.727 -11.978 -12.065 1.00 87.00 356 ASP A N 1
ATOM 2738 C CA . ASP A 1 356 ? -13.685 -12.737 -11.374 1.00 87.00 356 ASP A CA 1
ATOM 2739 C C . ASP A 1 356 ? -13.393 -14.062 -12.082 1.00 87.00 356 ASP A C 1
ATOM 2741 O O . ASP A 1 356 ? -12.228 -14.418 -12.249 1.00 87.00 356 ASP A O 1
ATOM 2745 N N . ILE A 1 357 ? -14.426 -14.776 -12.547 1.00 88.06 357 ILE A N 1
ATOM 2746 C CA . ILE A 1 357 ? -1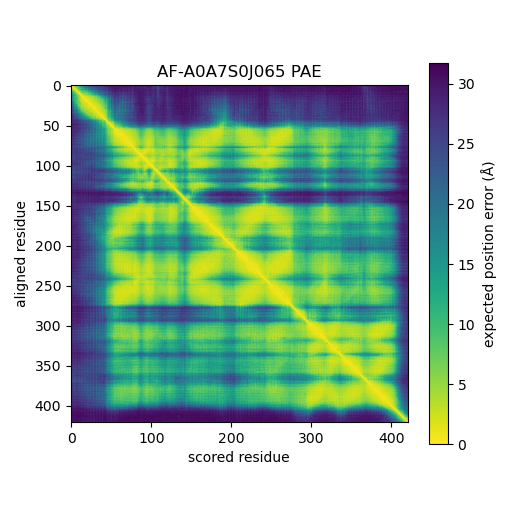4.261 -16.034 -13.293 1.00 88.06 357 ILE A CA 1
ATOM 2747 C C . ILE A 1 357 ? -13.495 -15.791 -14.596 1.00 88.06 357 ILE A C 1
ATOM 2749 O O . ILE A 1 357 ? -12.581 -16.552 -14.916 1.00 88.06 357 ILE A O 1
ATOM 2753 N N . VAL A 1 358 ? -13.818 -14.719 -15.327 1.00 86.62 358 VAL A N 1
ATOM 2754 C CA . VAL A 1 358 ? -13.084 -14.337 -16.546 1.00 86.62 358 VAL A CA 1
ATOM 2755 C C . VAL A 1 358 ? -11.617 -14.042 -16.221 1.00 86.62 358 VAL A C 1
ATOM 2757 O O . VAL A 1 358 ? -10.726 -14.506 -16.933 1.00 86.62 358 VAL A O 1
ATOM 2760 N N . ARG A 1 359 ? -11.347 -13.330 -15.120 1.00 84.31 359 ARG A N 1
ATOM 2761 C CA . ARG A 1 359 ? -9.981 -13.011 -14.680 1.00 84.31 359 ARG A CA 1
ATOM 2762 C C . ARG A 1 359 ? -9.196 -14.259 -14.269 1.00 84.31 359 ARG A C 1
ATOM 2764 O O . ARG A 1 359 ? -8.041 -14.388 -14.666 1.00 84.31 359 ARG A O 1
ATOM 2771 N N . ILE A 1 360 ? -9.817 -15.188 -13.538 1.00 86.00 360 ILE A N 1
ATOM 2772 C CA . ILE A 1 360 ? -9.210 -16.477 -13.161 1.00 86.00 360 ILE A CA 1
ATOM 2773 C C . ILE A 1 360 ? -8.914 -17.312 -14.409 1.00 86.00 360 ILE A C 1
ATOM 2775 O O . ILE A 1 360 ? -7.845 -17.908 -14.500 1.00 86.00 360 ILE A O 1
ATOM 2779 N N . GLY A 1 361 ? -9.813 -17.313 -15.398 1.00 82.25 361 GLY A N 1
ATOM 2780 C CA . GLY A 1 361 ? -9.594 -17.992 -16.677 1.00 82.25 361 GLY A CA 1
ATOM 2781 C C . GLY A 1 361 ? -8.409 -17.439 -17.480 1.00 82.25 361 GLY A C 1
ATOM 2782 O O . GLY A 1 361 ? -7.847 -18.157 -18.301 1.00 82.25 361 GLY A O 1
ATOM 2783 N N . GLY A 1 362 ? -8.010 -16.189 -17.227 1.00 78.00 362 GLY A N 1
ATOM 2784 C CA . GLY A 1 362 ? -6.833 -15.558 -17.826 1.00 78.00 362 GLY A CA 1
ATOM 2785 C C . GLY A 1 362 ? -5.521 -15.795 -17.070 1.00 78.00 362 GLY A C 1
ATOM 2786 O O . GLY A 1 362 ? -4.482 -15.303 -17.510 1.00 78.00 362 GLY A O 1
ATOM 2787 N N . PHE A 1 363 ? -5.532 -16.500 -15.933 1.00 79.69 363 PHE A N 1
ATOM 2788 C CA . PHE A 1 363 ? -4.304 -16.777 -15.191 1.00 79.69 363 PHE A CA 1
ATOM 2789 C C . PHE A 1 363 ? -3.429 -17.797 -15.937 1.00 79.69 363 PHE A C 1
ATOM 2791 O O . PHE A 1 363 ? -3.932 -18.841 -16.359 1.00 79.69 363 PHE A O 1
ATOM 2798 N N . PRO A 1 364 ? -2.112 -17.544 -16.081 1.00 71.69 364 PRO A N 1
ATOM 2799 C CA . PRO A 1 364 ? -1.193 -18.571 -16.556 1.00 71.69 364 PRO A CA 1
ATOM 2800 C C . PRO A 1 364 ? -1.146 -19.744 -15.566 1.00 71.69 364 PRO A C 1
ATOM 2802 O O . PRO A 1 364 ? -1.550 -19.618 -14.409 1.00 71.69 364 PRO A O 1
ATOM 2805 N N . SER A 1 365 ? -0.639 -20.903 -15.993 1.00 74.25 365 SER A N 1
ATOM 2806 C CA . SER A 1 365 ? -0.451 -22.040 -15.084 1.00 74.25 365 SER A CA 1
ATOM 2807 C C . SER A 1 365 ? 0.395 -21.639 -13.872 1.00 74.25 365 SER A C 1
ATOM 2809 O O . SER A 1 365 ? 1.403 -20.945 -14.022 1.00 74.25 365 SER A O 1
ATOM 2811 N N . PHE A 1 366 ? 0.017 -22.096 -12.674 1.00 70.81 366 PHE A N 1
ATOM 2812 C CA . PHE A 1 366 ? 0.748 -21.787 -11.437 1.00 70.81 366 PHE A CA 1
ATOM 2813 C C . PHE A 1 366 ? 2.238 -22.154 -11.518 1.00 70.81 366 PHE A C 1
ATOM 2815 O O . PHE A 1 366 ? 3.068 -21.420 -10.991 1.00 70.81 366 PHE A O 1
ATOM 2822 N N . ASP A 1 367 ? 2.584 -23.214 -12.255 1.00 66.38 367 ASP A N 1
ATOM 2823 C CA . ASP A 1 367 ? 3.968 -23.669 -12.467 1.00 66.38 367 ASP A CA 1
ATOM 2824 C C . ASP A 1 367 ? 4.824 -22.693 -13.293 1.00 66.38 367 ASP A C 1
ATOM 2826 O O . ASP A 1 367 ? 6.050 -22.767 -13.286 1.00 66.38 367 ASP A O 1
ATOM 2830 N N . THR A 1 368 ? 4.180 -21.769 -14.008 1.00 65.81 368 THR A N 1
ATOM 2831 C CA . THR A 1 368 ? 4.832 -20.751 -14.847 1.00 65.81 368 THR A CA 1
ATOM 2832 C C . THR A 1 368 ? 4.793 -19.353 -14.231 1.00 65.81 368 THR A C 1
ATOM 2834 O O . THR A 1 368 ? 5.316 -18.409 -14.819 1.00 65.81 368 THR A O 1
ATOM 2837 N N . MET A 1 369 ? 4.164 -19.194 -13.062 1.00 69.81 369 MET A N 1
ATOM 2838 C CA . MET A 1 369 ? 4.062 -17.905 -12.380 1.00 69.81 369 MET A CA 1
ATOM 2839 C C . MET A 1 369 ? 5.322 -17.592 -11.576 1.00 69.81 369 MET A C 1
ATOM 2841 O O . MET A 1 369 ? 5.915 -18.463 -10.940 1.00 69.81 369 MET A O 1
ATOM 2845 N N . THR A 1 370 ? 5.682 -16.310 -11.508 1.00 66.00 370 THR A N 1
ATOM 2846 C CA . THR A 1 370 ? 6.675 -15.858 -10.525 1.00 66.00 370 THR A CA 1
ATOM 2847 C C . THR A 1 370 ? 6.105 -15.958 -9.099 1.00 66.00 370 THR A C 1
ATOM 2849 O O . THR A 1 370 ? 4.882 -15.918 -8.919 1.00 66.00 370 THR A O 1
ATOM 2852 N N . PRO A 1 371 ? 6.947 -16.034 -8.048 1.00 66.06 371 PRO A N 1
ATOM 2853 C CA . PRO A 1 371 ? 6.474 -16.117 -6.662 1.00 66.06 371 PRO A CA 1
ATOM 2854 C C . PRO A 1 371 ? 5.497 -14.997 -6.267 1.00 66.06 371 PRO A C 1
ATOM 2856 O O . PRO A 1 371 ? 4.502 -15.256 -5.592 1.00 66.06 371 PRO A O 1
ATOM 2859 N N . GLY A 1 372 ? 5.728 -13.767 -6.741 1.00 66.12 372 GLY A N 1
ATOM 2860 C CA . GLY A 1 372 ? 4.828 -12.633 -6.505 1.00 66.12 372 GLY A CA 1
ATOM 2861 C C . GLY A 1 372 ? 3.478 -12.778 -7.215 1.00 66.12 372 GLY A C 1
ATOM 2862 O O . GLY A 1 372 ? 2.435 -12.540 -6.610 1.00 66.12 372 GLY A O 1
ATOM 2863 N N . GLN A 1 373 ? 3.475 -13.238 -8.472 1.00 69.88 37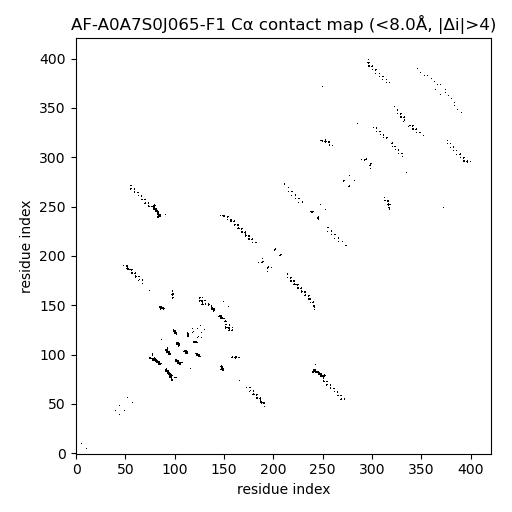3 GLN A N 1
ATOM 2864 C CA . GLN A 1 373 ? 2.238 -13.496 -9.220 1.00 69.88 373 GLN A CA 1
ATOM 2865 C C . GLN A 1 373 ? 1.416 -14.622 -8.588 1.00 69.88 373 GLN A C 1
ATOM 2867 O O . GLN A 1 373 ? 0.199 -14.490 -8.471 1.00 69.88 373 GLN A O 1
ATOM 2872 N N . SER A 1 374 ? 2.081 -15.686 -8.133 1.00 77.12 374 SER A N 1
ATOM 2873 C CA . SER A 1 374 ? 1.442 -16.799 -7.430 1.00 77.12 374 SER A CA 1
ATOM 2874 C C . SER A 1 374 ? 0.816 -16.342 -6.110 1.00 77.12 374 SER A C 1
ATOM 2876 O O . SER A 1 374 ? -0.359 -16.610 -5.864 1.00 77.12 374 SER A O 1
ATOM 2878 N N . PHE A 1 375 ? 1.538 -15.555 -5.302 1.00 80.56 375 PHE A N 1
ATOM 2879 C CA . PHE A 1 375 ? 1.007 -14.987 -4.059 1.00 80.56 375 PHE A CA 1
ATOM 2880 C C . PHE A 1 375 ? -0.262 -14.155 -4.293 1.00 80.56 375 PHE A C 1
ATOM 2882 O O . PHE A 1 375 ? -1.292 -14.403 -3.663 1.00 80.56 375 PHE A O 1
ATOM 2889 N N . THR A 1 376 ? -0.228 -13.205 -5.233 1.00 78.19 376 THR A N 1
ATOM 2890 C CA . THR A 1 376 ? -1.410 -12.390 -5.550 1.00 78.19 376 THR A CA 1
ATOM 2891 C C . THR A 1 376 ? -2.538 -13.227 -6.157 1.00 78.19 376 THR A C 1
ATOM 2893 O O . THR A 1 376 ? -3.703 -12.990 -5.845 1.00 78.19 376 THR A O 1
ATOM 2896 N N . GLY A 1 377 ? -2.219 -14.226 -6.985 1.00 83.44 377 GLY A N 1
ATOM 2897 C CA . GLY A 1 377 ? -3.202 -15.147 -7.557 1.00 83.44 377 GLY A CA 1
ATOM 2898 C C . GLY A 1 377 ? -3.937 -15.951 -6.483 1.00 83.44 377 GLY A C 1
ATOM 2899 O O . GLY A 1 377 ? -5.164 -16.037 -6.509 1.00 83.44 377 GLY A O 1
ATOM 2900 N N . VAL A 1 378 ? -3.210 -16.462 -5.485 1.00 87.50 378 VAL A N 1
ATOM 2901 C CA . VAL A 1 378 ? -3.793 -17.164 -4.330 1.00 87.50 378 VAL A CA 1
ATOM 2902 C C . VAL A 1 378 ? -4.677 -16.227 -3.509 1.00 87.50 378 VAL A C 1
ATOM 2904 O O . VAL A 1 378 ? -5.814 -16.585 -3.204 1.00 87.50 378 VAL A O 1
ATOM 2907 N N . LEU A 1 379 ? -4.205 -15.016 -3.193 1.00 87.56 379 LEU A N 1
ATOM 2908 C CA . LEU A 1 379 ? -5.021 -14.021 -2.487 1.00 87.56 379 LEU A CA 1
ATOM 2909 C C . LEU A 1 379 ? -6.310 -13.695 -3.248 1.00 87.56 379 LEU A C 1
ATOM 2911 O O . LEU A 1 379 ? -7.375 -13.590 -2.635 1.00 87.56 379 LEU A O 1
ATOM 2915 N N . PHE A 1 380 ? -6.233 -13.576 -4.574 1.00 87.56 380 PHE A N 1
ATOM 2916 C CA . PHE A 1 380 ? -7.394 -13.305 -5.416 1.00 87.56 380 PHE A CA 1
ATOM 2917 C C . PHE A 1 380 ? -8.406 -14.454 -5.357 1.00 87.56 380 PHE A C 1
ATOM 2919 O O . PHE A 1 380 ? -9.592 -14.206 -5.158 1.00 87.56 380 PHE A O 1
ATOM 2926 N N . ILE A 1 381 ? -7.950 -15.709 -5.434 1.00 88.94 381 ILE A N 1
ATOM 2927 C CA . ILE A 1 381 ? -8.823 -16.889 -5.323 1.00 88.94 381 ILE A CA 1
ATOM 2928 C C . ILE A 1 381 ? -9.489 -16.960 -3.945 1.00 88.94 381 ILE A C 1
ATOM 2930 O O . ILE A 1 381 ? -10.693 -17.199 -3.861 1.00 88.94 381 ILE A O 1
ATOM 2934 N N . ILE A 1 382 ? -8.745 -16.718 -2.862 1.00 90.31 382 ILE A N 1
ATOM 2935 C CA . ILE A 1 382 ? -9.320 -16.691 -1.507 1.00 90.31 382 ILE A CA 1
ATOM 2936 C C . ILE A 1 382 ? -10.380 -15.582 -1.404 1.00 90.31 382 ILE A C 1
ATOM 2938 O O . ILE A 1 382 ? -11.459 -15.804 -0.856 1.00 90.31 382 ILE A O 1
ATOM 2942 N N . THR A 1 383 ? -10.110 -14.409 -1.979 1.00 88.62 383 THR A N 1
ATOM 2943 C CA . THR A 1 383 ? -11.054 -13.282 -2.013 1.00 88.62 383 THR A CA 1
ATOM 2944 C C . THR A 1 383 ? -12.307 -13.613 -2.813 1.00 88.62 383 THR A C 1
ATOM 2946 O O . THR A 1 383 ? -13.415 -13.353 -2.345 1.00 88.62 383 THR A O 1
ATOM 2949 N N . PHE A 1 384 ? -12.163 -14.249 -3.972 1.00 89.69 384 PHE A N 1
ATOM 2950 C CA . PHE A 1 384 ? -13.283 -14.761 -4.752 1.00 89.69 384 PHE A CA 1
ATOM 2951 C C . PHE A 1 384 ? -14.140 -15.745 -3.939 1.00 89.69 384 PHE A C 1
ATOM 2953 O O . PHE A 1 384 ? -15.351 -15.555 -3.822 1.00 89.69 384 PHE A O 1
ATOM 2960 N N . LEU A 1 385 ? -13.524 -16.741 -3.292 1.00 90.88 385 LEU A N 1
ATOM 2961 C CA . LEU A 1 385 ? -14.238 -17.720 -2.463 1.00 90.88 385 LEU A CA 1
ATOM 2962 C C . LEU A 1 385 ? -14.948 -17.066 -1.267 1.00 90.88 385 LEU A C 1
ATOM 2964 O O . LEU A 1 385 ? -16.072 -17.445 -0.934 1.00 90.88 385 LEU A O 1
ATOM 2968 N N . SER A 1 386 ? -14.333 -16.050 -0.653 1.00 89.56 386 SER A N 1
ATOM 2969 C CA . SER A 1 386 ? -14.922 -15.308 0.470 1.00 89.56 386 SER A CA 1
ATOM 2970 C C . SER A 1 386 ? -16.274 -14.677 0.135 1.00 89.56 386 SER A C 1
ATOM 2972 O O . SER A 1 386 ? -17.137 -14.627 1.009 1.00 89.56 386 SER A O 1
ATOM 2974 N N . LYS A 1 387 ? -16.519 -14.285 -1.127 1.00 88.88 387 LYS A N 1
ATOM 2975 C CA . LYS A 1 387 ? -17.809 -13.715 -1.554 1.00 88.88 387 LYS A CA 1
ATOM 2976 C C . LYS A 1 387 ? -18.965 -14.693 -1.321 1.00 88.88 387 LYS A C 1
ATOM 2978 O O . LYS A 1 387 ? -20.026 -14.285 -0.855 1.00 88.88 387 LYS A O 1
ATOM 2983 N N . PHE A 1 388 ? -18.753 -15.987 -1.571 1.00 90.12 388 PHE A N 1
ATOM 2984 C CA . PHE A 1 388 ? -19.770 -17.015 -1.326 1.00 90.12 388 PHE A CA 1
ATOM 2985 C C . PHE A 1 388 ? -20.025 -17.225 0.166 1.00 90.12 388 PHE A C 1
ATOM 2987 O O . PHE A 1 388 ? -21.176 -17.356 0.577 1.00 90.12 388 PHE A O 1
ATOM 2994 N N . PHE A 1 389 ? -18.971 -17.206 0.987 1.00 89.12 389 PHE A N 1
ATOM 2995 C CA . PHE A 1 389 ? -19.113 -17.303 2.440 1.00 89.12 389 PHE A CA 1
ATOM 2996 C C . PHE A 1 389 ? -19.851 -16.097 3.027 1.00 89.12 389 PHE A C 1
ATOM 2998 O O . PHE A 1 389 ? -20.695 -16.273 3.902 1.00 89.12 389 PHE A O 1
ATOM 3005 N N . VAL A 1 390 ? -19.590 -14.889 2.520 1.00 86.44 390 VAL A N 1
ATOM 3006 C CA . VAL A 1 390 ? -20.301 -13.673 2.938 1.00 86.44 390 VAL A CA 1
ATOM 3007 C C . VAL A 1 390 ? -21.774 -13.733 2.537 1.00 86.44 390 VAL A C 1
ATOM 3009 O O . VAL A 1 390 ? -22.631 -13.477 3.377 1.00 86.44 390 VAL A O 1
ATOM 3012 N N . LEU A 1 391 ? -22.095 -14.143 1.303 1.00 87.44 391 LEU A N 1
ATOM 3013 C CA . LEU A 1 391 ? -23.486 -14.348 0.878 1.00 87.44 391 LEU A CA 1
ATOM 3014 C C . LEU A 1 391 ? -24.212 -15.382 1.750 1.00 87.44 391 LEU A C 1
ATOM 3016 O O . LEU A 1 391 ? -25.343 -15.143 2.169 1.00 87.44 391 LEU A O 1
ATOM 3020 N N . ALA A 1 392 ? -23.560 -16.507 2.057 1.00 86.25 392 ALA A N 1
ATOM 3021 C CA . ALA A 1 392 ? -24.123 -17.525 2.939 1.00 86.25 392 ALA A CA 1
ATOM 3022 C C . ALA A 1 392 ? -24.361 -16.976 4.355 1.00 86.25 392 ALA A C 1
ATOM 3024 O O . ALA A 1 392 ? -25.426 -17.196 4.926 1.00 86.25 392 ALA A O 1
ATOM 3025 N N . ALA A 1 393 ? -23.404 -16.226 4.908 1.00 85.62 393 ALA A N 1
ATOM 3026 C CA . ALA A 1 393 ? -23.538 -15.604 6.222 1.00 85.62 393 ALA A CA 1
ATOM 3027 C C . ALA A 1 393 ? -24.668 -14.561 6.264 1.00 85.62 393 ALA A C 1
ATOM 3029 O O . ALA A 1 393 ? -25.407 -14.532 7.245 1.00 85.62 393 ALA A O 1
ATOM 3030 N N . ILE A 1 394 ? -24.857 -13.769 5.199 1.00 85.19 394 ILE A N 1
ATOM 3031 C CA . ILE A 1 394 ? -26.010 -12.864 5.065 1.00 85.19 394 ILE A CA 1
ATOM 3032 C C . ILE A 1 394 ? -27.313 -13.670 5.081 1.00 85.19 394 ILE A C 1
ATOM 3034 O O . ILE A 1 394 ? -28.191 -13.367 5.878 1.00 85.19 394 ILE A O 1
ATOM 3038 N N . TYR A 1 395 ? -27.423 -14.730 4.274 1.00 85.88 395 TYR A N 1
ATOM 3039 C CA . TYR A 1 395 ? -28.626 -15.572 4.229 1.00 85.88 395 TYR A CA 1
ATOM 3040 C C . TYR A 1 395 ? -28.977 -16.189 5.593 1.00 85.88 395 TYR A C 1
ATOM 3042 O O . TYR A 1 395 ? -30.127 -16.131 6.028 1.00 85.88 395 TYR A O 1
ATOM 3050 N N . PHE A 1 396 ? -27.992 -16.759 6.297 1.00 84.81 396 PHE A N 1
ATOM 3051 C CA . PHE A 1 396 ? -28.221 -17.321 7.631 1.00 84.81 396 PHE A CA 1
ATOM 3052 C C . PHE A 1 396 ? -28.584 -16.250 8.661 1.00 84.81 396 PHE A C 1
ATOM 3054 O O . PHE A 1 396 ? -29.428 -16.505 9.515 1.00 84.81 396 PHE A O 1
ATOM 3061 N N . TYR A 1 397 ? -27.998 -15.056 8.558 1.00 82.88 397 TYR A N 1
ATOM 3062 C CA . TYR A 1 397 ? -28.352 -13.925 9.409 1.00 82.88 397 TYR A CA 1
ATOM 3063 C C . TYR A 1 397 ? -29.808 -13.484 9.206 1.00 82.88 397 TYR A C 1
ATOM 3065 O O . TYR A 1 397 ? -30.502 -13.224 10.187 1.00 82.88 397 TYR A O 1
ATOM 3073 N N . GLU A 1 398 ? -30.308 -13.467 7.966 1.00 81.25 398 GLU A N 1
ATOM 3074 C CA . GLU A 1 398 ? -31.720 -13.149 7.701 1.00 81.25 398 GLU A CA 1
ATOM 3075 C C . GLU A 1 398 ? -32.651 -14.196 8.302 1.00 81.25 398 GLU A C 1
ATOM 3077 O O . GLU A 1 398 ? -33.625 -13.851 8.964 1.00 81.25 398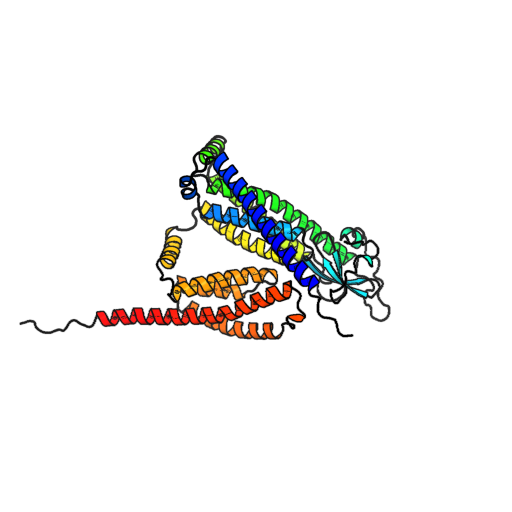 GLU A O 1
ATOM 3082 N N . LYS A 1 399 ? -32.312 -15.478 8.142 1.00 81.12 399 LYS A N 1
ATOM 3083 C CA . LYS A 1 399 ? -33.108 -16.571 8.700 1.00 81.12 399 LYS A CA 1
ATOM 3084 C C . LYS A 1 399 ? -33.151 -16.533 10.231 1.00 81.12 399 LYS A C 1
ATOM 3086 O O . LYS A 1 399 ? -34.202 -16.791 10.811 1.00 81.12 399 LYS A O 1
ATOM 3091 N N . GLU A 1 400 ? -32.032 -16.211 10.886 1.00 78.69 400 GLU A N 1
ATOM 3092 C CA . GLU A 1 400 ? -31.993 -15.988 12.340 1.00 78.69 400 GLU A CA 1
ATOM 3093 C C . GLU A 1 400 ? -32.900 -14.812 12.742 1.00 78.69 400 GLU A C 1
ATOM 3095 O O . GLU A 1 400 ? -33.627 -14.920 13.729 1.00 78.69 400 GLU A O 1
ATOM 3100 N N . LYS A 1 401 ? -32.906 -13.720 11.966 1.00 73.88 401 LYS A N 1
ATOM 3101 C CA . LYS A 1 401 ? -33.754 -12.547 12.221 1.00 73.88 401 LYS A CA 1
ATOM 3102 C C . LYS A 1 401 ? -35.246 -12.864 12.069 1.00 73.88 401 LYS A C 1
ATOM 3104 O O . LYS A 1 401 ? -36.017 -12.562 12.971 1.00 73.88 401 LYS A O 1
ATOM 3109 N N . GLU A 1 402 ? -35.643 -13.531 10.986 1.00 74.31 402 GLU A N 1
ATOM 3110 C CA . GLU A 1 402 ? -37.036 -13.939 10.751 1.00 74.31 402 GLU A CA 1
ATOM 3111 C C . GLU A 1 402 ? -37.556 -14.891 11.839 1.00 74.31 402 GLU A C 1
ATOM 3113 O O . GLU A 1 402 ? -38.715 -14.810 12.237 1.00 74.31 402 GLU A O 1
ATOM 3118 N N . GLN A 1 403 ? -36.720 -15.799 12.350 1.00 67.19 403 GLN A N 1
ATOM 3119 C CA . GLN A 1 403 ? -37.107 -16.689 13.451 1.00 67.19 403 GLN A CA 1
ATOM 3120 C C . GLN A 1 403 ? -37.293 -15.942 14.776 1.00 67.19 403 GLN A C 1
ATOM 3122 O O . GLN A 1 403 ? -38.144 -16.330 15.575 1.00 67.19 403 GLN A O 1
ATOM 3127 N N . PHE A 1 404 ? -36.514 -14.885 15.004 1.00 60.09 404 PHE A N 1
ATOM 3128 C CA . PHE A 1 404 ? -36.609 -14.056 16.203 1.00 60.09 404 PHE A CA 1
ATOM 3129 C C . PHE A 1 404 ? -37.848 -13.148 16.175 1.00 60.09 404 PHE A C 1
ATOM 3131 O O . PHE A 1 404 ? -38.554 -13.059 17.177 1.00 60.09 404 PHE A O 1
ATOM 3138 N N . ASP A 1 405 ? -38.154 -12.547 15.020 1.00 58.66 405 ASP A N 1
ATOM 3139 C CA . ASP A 1 405 ? -39.341 -11.699 14.837 1.00 58.66 405 ASP A CA 1
ATOM 3140 C C . ASP A 1 405 ? -40.640 -12.530 14.916 1.00 58.66 405 ASP A C 1
ATOM 3142 O O . ASP A 1 405 ? -41.574 -12.151 15.621 1.00 58.66 405 ASP A O 1
ATOM 3146 N N . ASN A 1 406 ? -40.676 -13.722 14.304 1.00 52.78 406 ASN A N 1
ATOM 3147 C CA . ASN A 1 406 ? -41.838 -14.618 14.394 1.00 52.78 406 ASN A CA 1
ATOM 3148 C C . ASN A 1 406 ? -42.022 -15.225 15.801 1.00 52.78 406 ASN A C 1
ATOM 3150 O O . ASN A 1 406 ? -43.144 -15.519 16.199 1.00 52.78 406 ASN A O 1
ATOM 3154 N N . GLY A 1 407 ? -40.949 -15.423 16.576 1.00 44.38 407 GLY A N 1
ATOM 3155 C CA . GLY A 1 407 ? -41.029 -15.970 17.938 1.00 44.38 407 GLY A CA 1
ATOM 3156 C C . GLY A 1 407 ? -41.721 -15.039 18.942 1.00 44.38 407 GLY A C 1
ATOM 3157 O O . GLY A 1 407 ? -42.374 -15.520 19.864 1.00 44.38 407 GLY A O 1
ATOM 3158 N N . HIS A 1 408 ? -41.636 -13.722 18.734 1.00 43.78 408 HIS A N 1
ATOM 3159 C CA . HIS A 1 408 ? -42.317 -12.728 19.568 1.00 43.78 408 HIS A CA 1
ATOM 3160 C C . HIS A 1 408 ? -43.803 -12.539 19.219 1.00 43.78 408 HIS A C 1
ATOM 3162 O O . HIS A 1 408 ? -44.569 -12.141 20.094 1.00 43.78 408 HIS A O 1
ATOM 3168 N N . GLU A 1 409 ? -44.244 -12.874 18.001 1.00 40.81 409 GLU A N 1
ATOM 3169 C CA . GLU A 1 409 ? -45.677 -12.871 17.660 1.00 40.81 409 GLU A CA 1
ATOM 3170 C C . GLU A 1 409 ? -46.442 -14.046 18.300 1.00 40.81 409 GLU A C 1
ATOM 3172 O O . GLU A 1 409 ? -47.622 -13.905 18.617 1.00 40.81 409 GLU A O 1
ATOM 3177 N N . PHE A 1 410 ? -45.785 -15.184 18.564 1.00 39.78 410 PHE A N 1
ATOM 3178 C CA . PHE A 1 410 ? -46.435 -16.354 19.176 1.00 39.78 410 PHE A CA 1
ATOM 3179 C C . PHE A 1 410 ? -46.601 -16.271 20.705 1.00 39.78 410 PHE A C 1
ATOM 3181 O O . PHE A 1 410 ? -47.506 -16.907 21.234 1.00 39.78 410 PHE A O 1
ATOM 3188 N N . GLU A 1 411 ? -45.802 -15.477 21.430 1.00 40.12 411 GLU A N 1
ATOM 3189 C CA . GLU A 1 411 ? -45.997 -15.272 22.883 1.00 40.12 411 GLU A CA 1
ATOM 3190 C C . GLU A 1 411 ? -47.094 -14.244 23.215 1.00 40.12 411 GLU A C 1
ATOM 3192 O O . GLU A 1 411 ? -47.544 -14.167 24.357 1.00 40.12 411 GLU A O 1
ATOM 3197 N N . GLN A 1 412 ? -47.568 -13.472 22.232 1.00 36.97 412 GLN A N 1
ATOM 3198 C CA . GLN A 1 412 ? -48.627 -12.477 22.436 1.00 36.97 412 GLN A CA 1
ATOM 3199 C C . GLN A 1 412 ? -50.043 -13.028 22.169 1.00 36.97 412 GLN A C 1
ATOM 3201 O O . GLN A 1 412 ? -51.019 -12.285 22.266 1.00 36.97 412 GLN A O 1
ATOM 3206 N N . PHE A 1 413 ? -50.163 -14.329 21.874 1.00 40.62 413 PHE A N 1
ATOM 3207 C CA . PHE A 1 413 ? -51.405 -14.998 21.476 1.00 40.62 413 PHE A CA 1
ATOM 3208 C C . PHE A 1 413 ? -51.773 -16.188 22.383 1.00 40.62 413 PHE A C 1
ATOM 3210 O O . PHE A 1 413 ? -52.222 -17.216 21.900 1.00 40.62 413 PHE A O 1
ATOM 3217 N N . ASP A 1 414 ? -51.608 -16.056 23.702 1.00 44.09 414 ASP A N 1
ATOM 3218 C CA . ASP A 1 414 ? -52.205 -16.983 24.678 1.00 44.09 414 ASP A CA 1
ATOM 3219 C C . ASP A 1 414 ? -52.643 -16.227 25.947 1.00 44.09 414 ASP A C 1
ATOM 3221 O O . ASP A 1 414 ? -52.012 -16.262 27.002 1.00 44.09 414 ASP A O 1
ATOM 3225 N N . LEU A 1 415 ? -53.768 -15.521 25.842 1.00 39.69 415 LEU A N 1
ATOM 3226 C CA . LEU A 1 415 ? -54.626 -15.204 26.983 1.00 39.69 415 LEU A CA 1
ATOM 3227 C C . LEU A 1 415 ? -56.044 -15.642 26.595 1.00 39.69 415 LEU A C 1
ATOM 3229 O O . LEU A 1 415 ? -56.652 -15.004 25.736 1.00 39.69 415 LEU A O 1
ATOM 3233 N N . PRO A 1 416 ? -56.562 -16.750 27.153 1.00 40.44 416 PRO A N 1
ATOM 3234 C CA . PRO A 1 416 ? -57.934 -17.154 26.900 1.00 40.44 416 PRO A CA 1
ATOM 3235 C C . PRO A 1 416 ? -58.896 -16.164 27.571 1.00 40.44 416 PRO A C 1
ATOM 3237 O O . PRO A 1 416 ? -58.915 -16.025 28.795 1.00 40.44 416 PRO A O 1
ATOM 3240 N N . ASP A 1 417 ? -59.699 -15.491 26.749 1.00 49.22 417 ASP A N 1
ATOM 3241 C CA . ASP A 1 417 ? -60.917 -14.792 27.158 1.00 49.22 417 ASP A CA 1
ATOM 3242 C C . ASP A 1 417 ? -61.983 -15.827 27.552 1.00 49.22 417 ASP A C 1
ATOM 3244 O O . ASP A 1 417 ? -62.725 -16.304 26.702 1.00 49.22 417 ASP A O 1
ATOM 3248 N N . GLU A 1 418 ? -62.029 -16.203 28.831 1.00 43.44 418 GLU A N 1
ATOM 3249 C CA . GLU A 1 418 ? -63.158 -16.850 29.529 1.00 43.44 418 GLU A CA 1
ATOM 3250 C C . GLU A 1 418 ? -62.694 -17.045 30.995 1.00 43.44 418 GLU A C 1
ATOM 3252 O O . GLU A 1 418 ? -61.671 -17.674 31.238 1.00 43.44 418 GLU A O 1
ATOM 3257 N N . ILE A 1 419 ? -63.304 -16.533 32.068 1.00 40.84 419 ILE A N 1
ATOM 3258 C CA . ILE A 1 419 ? -64.703 -16.222 32.361 1.00 40.84 419 ILE A CA 1
ATOM 3259 C C . ILE A 1 419 ? -64.719 -15.071 33.382 1.00 40.84 419 ILE A C 1
ATOM 3261 O O . ILE A 1 419 ? -64.160 -15.187 34.474 1.00 40.84 419 ILE A O 1
ATOM 3265 N N . ALA A 1 420 ? -65.391 -13.978 33.029 1.00 39.66 420 ALA A N 1
ATOM 3266 C CA . ALA A 1 420 ? -65.999 -13.078 33.994 1.00 39.66 420 ALA A CA 1
ATOM 3267 C C . ALA A 1 420 ? -67.432 -13.568 34.238 1.00 39.66 420 ALA A C 1
ATOM 3269 O O . ALA A 1 420 ? -68.265 -13.461 33.342 1.00 39.66 420 ALA A O 1
ATOM 3270 N N . GLU A 1 421 ? -67.687 -14.101 35.432 1.00 37.31 421 GLU A N 1
ATOM 3271 C CA . GLU A 1 421 ? -68.968 -14.024 36.153 1.00 37.31 421 GLU A CA 1
ATOM 3272 C C . GLU A 1 421 ? -68.718 -14.143 37.659 1.00 37.31 421 GLU A C 1
ATOM 3274 O O . GLU A 1 421 ? -68.014 -15.094 38.077 1.00 37.31 421 GLU A O 1
#

Secondary structure (DSSP, 8-state):
-PPPPPPHHHHHHHHHHHHHHHHHHHHHHHHHHHHHHHHHHHHT--HHHHTTS-HHHHHHHHHHHHHHHHHHHHHHSS-SEEEEEEETTEEEEEEE-SSEEEEE-TTS-SB-GGGSTT-SSSEEHHHHTGGG-S-----B-TTT--BSS--HHHHHHHHHHHHHHHHHHHHHHHHHHHHHHHHHHHHTTTSHHHHHHHHHHHTTT--HHHHHHHHHHHHHHHHHHHHHHHHHHHHHS-S-SEEEEEEE-HHHHHHHHHHHHHHHHHHHHHHHHTT-S-HHHHHHHHHHHHHS-TTSHHHHHHHHHHHHHHHHHHHTTT---GGGHHHHHHHHHHHH--HHHHHHHHHHHHHHHHHHHHHHHTPPPGGGS-HHHHHHHHHHHHHHHHHHHHHHHHHHHHHHHHHHHHHHHHTTS--------

Solvent-accessible surface area (backbone atoms only — not comparable to full-atom values): 22343 Å² total; per-residue (Å²): 133,86,81,78,77,86,56,77,69,62,62,56,53,54,54,50,53,50,51,49,51,53,49,53,51,51,50,50,50,50,52,52,47,51,52,45,51,50,48,35,60,75,67,63,62,51,81,73,50,64,76,48,41,43,65,66,37,39,51,41,19,54,50,44,52,54,38,53,53,51,47,53,53,28,62,75,32,75,23,33,31,35,32,26,31,28,52,89,64,44,71,28,29,32,36,25,33,44,58,36,37,43,32,23,37,74,86,66,81,41,83,44,30,63,75,41,91,94,28,46,94,59,26,47,28,63,70,64,10,63,77,62,56,80,77,73,78,65,58,46,41,94,86,76,68,46,59,23,39,42,54,41,62,39,35,28,32,38,33,51,18,18,50,53,25,53,50,30,44,52,66,13,43,57,39,40,56,52,31,29,56,52,31,41,51,59,14,36,40,73,36,71,76,45,33,55,52,50,53,56,43,38,75,72,69,50,45,74,66,55,54,52,50,53,50,47,48,24,48,48,46,26,51,50,25,47,52,52,21,51,52,47,29,69,72,31,46,47,70,41,40,69,46,66,62,51,43,76,27,61,24,49,8,46,49,49,37,41,50,54,49,49,53,53,41,43,50,54,41,49,34,60,74,67,58,71,57,64,62,66,62,59,51,47,56,48,47,56,59,68,71,43,53,87,86,37,38,62,49,49,37,53,51,48,43,50,52,48,49,52,45,48,50,60,43,30,27,78,48,83,61,74,68,51,52,53,46,54,37,49,50,47,21,69,72,70,67,43,66,68,36,49,53,50,38,55,55,51,49,58,54,47,53,57,54,48,51,56,54,60,72,68,54,73,60,72,94,76,45,53,74,68,56,44,52,51,50,51,50,48,51,52,49,58,55,46,53,57,53,44,53,51,25,51,53,48,32,50,54,55,49,55,53,53,60,56,54,59,60,62,73,74,70,78,76,82,93,76,82,94,130

Foldseek 3Di:
DDDDDDDPVVVVVVVVVVVVVVVVVVVVVVVVVVVVVVVCVVVVPDPVLVVQFDPLLQVLLVLLVVLLVLLVCLQPDFFQKWAWWAAQRAIWIWTDHLFWIWTAHPLRPDTCQCVDPCGDRIGTLCSLLVNVPPWPPFDADPPPRAGNGFTSNLSVLSNVLSVLLSVLQVQLSVLSVVLSVLSRLVSSCRPPVSVVVVVVVVVVVCDLVNSLVSSLVSLVSSLVSLVVSLVSNVVSHDQHRRDHGMFGTQSNLSSQLSNVSSVVSSVSSNCVSVVVDPPVVVVVVVVVQVPDDPPALLVLLVVLLVVLLVLQSNLSSRPRDPCNVLSVLSVCCSVVVDVVSVVVSVVVLVVVLVVLVVVLVPDDPLVSDDPVSNVSNVSSVVSSVSSVVNVVSVVRNVVVVVVVVVVVVVVVPDDDPDDDD

Organism: NCBI:txid127549